Protein AF-A0A1D2JPA8-F1 (afdb_monomer_lite)

Radius of gyration: 24.19 Å; chains: 1; bounding box: 81×59×78 Å

Secondary structure (DSSP, 8-state):
-----------EEETTEEE-TTSHHHHHHHHSHHHHHHHHHHHHTT-HHHHHHHHHHHHHHHHHHHHSPSSSPPP--PPPPHHHHHHHHHHHHHTHHHHH--S-HHHHHHHHHHHTSTT----HHHHHHHHHHHHHHHHHH-SS-TTHHHHHHHHHHHHHHHHSHHHHT--SHHHHHHHHHHHHHHHHTT--TTSGGGTTS-----TT----GGG----HHHH-SS--------S--GGGGHHHHHHHHHHHH-TTS---HHHHHHHHHHHHHHIIIIIIHHHHHHHHHHSPPPPHHHHHHHHHHHHHHHHHHHGGGTTGGGT-GGGHHHHHHHHHHHHHHHHHHS-GGGSS-----S-HHHHTTTTHHHHHHHTT-HHHHHHHHHHHHHHHHHHHHHHHH--SSSPPPP-HHHHHHHHHHHHHHHHHHHHT---THHHHHHHHHHHHHHHHHHHHHHTTS-----

pLDDT: mean 73.27, std 19.78, range [23.78, 96.31]

Structure (mmCIF, N/CA/C/O backbone):
data_AF-A0A1D2JPA8-F1
#
_entry.id   AF-A0A1D2JPA8-F1
#
loop_
_atom_site.group_PDB
_atom_site.id
_atom_site.type_symbol
_atom_site.label_atom_id
_atom_site.label_alt_id
_atom_site.label_comp_id
_atom_site.label_asym_id
_atom_site.label_entity_id
_atom_site.label_seq_id
_atom_site.pdbx_PDB_ins_code
_atom_site.Cartn_x
_atom_site.Cartn_y
_atom_site.Cartn_z
_atom_site.occupancy
_atom_site.B_iso_or_equiv
_atom_site.auth_seq_id
_atom_site.auth_comp_id
_atom_site.auth_asym_id
_atom_site.auth_atom_id
_atom_site.pdbx_PDB_model_num
ATOM 1 N N . MET A 1 1 ? -6.306 0.110 45.529 1.00 28.16 1 MET A N 1
ATOM 2 C CA . MET A 1 1 ? -6.327 -0.947 44.500 1.00 28.16 1 MET A CA 1
ATOM 3 C C . MET A 1 1 ? -6.174 -0.242 43.157 1.00 28.16 1 MET A C 1
ATOM 5 O O . MET A 1 1 ? -7.149 0.247 42.608 1.00 28.16 1 MET A O 1
ATOM 9 N N . VAL A 1 2 ? -4.925 0.010 42.761 1.00 24.64 2 VAL A N 1
ATOM 10 C CA . VAL A 1 2 ? -4.578 0.833 41.591 1.00 24.64 2 VAL A CA 1
ATOM 11 C C . VAL A 1 2 ? -4.795 -0.026 40.350 1.00 24.64 2 VAL A C 1
ATOM 13 O O . VAL A 1 2 ? -4.216 -1.104 40.256 1.00 24.64 2 VAL A O 1
ATOM 16 N N . GLY A 1 3 ? -5.686 0.415 39.462 1.00 24.16 3 GLY A N 1
ATOM 17 C CA . GLY A 1 3 ? -5.987 -0.280 38.215 1.00 24.16 3 GLY A CA 1
ATOM 18 C C . GLY A 1 3 ? -4.737 -0.392 37.352 1.00 24.16 3 GLY A C 1
ATOM 19 O O . GLY A 1 3 ? -4.019 0.589 37.165 1.00 24.16 3 GLY A O 1
ATOM 20 N N . GLU A 1 4 ? -4.471 -1.593 36.843 1.00 26.23 4 GLU A N 1
ATOM 21 C CA . GLU A 1 4 ? -3.468 -1.804 35.806 1.00 26.23 4 GLU A CA 1
ATOM 22 C C . GLU A 1 4 ? -3.795 -0.889 34.621 1.00 26.23 4 GLU A C 1
ATOM 24 O O . GLU A 1 4 ? -4.784 -1.092 33.913 1.00 26.23 4 GLU A O 1
ATOM 29 N N . ALA A 1 5 ? -2.969 0.135 34.402 1.00 29.31 5 ALA A N 1
ATOM 30 C CA . ALA A 1 5 ? -2.996 0.897 33.165 1.00 29.31 5 ALA A CA 1
ATOM 31 C C . ALA A 1 5 ? -2.780 -0.100 32.019 1.00 29.31 5 ALA A C 1
ATOM 33 O O . ALA A 1 5 ? -1.711 -0.708 31.915 1.00 29.31 5 ALA A O 1
ATOM 34 N N . ARG A 1 6 ? -3.806 -0.324 31.186 1.00 41.81 6 ARG A N 1
ATOM 35 C CA . ARG A 1 6 ? -3.701 -1.187 30.002 1.00 41.81 6 ARG A CA 1
ATOM 36 C C . ARG A 1 6 ? -2.572 -0.640 29.130 1.00 41.81 6 ARG A C 1
ATOM 38 O O . ARG A 1 6 ? -2.733 0.383 28.473 1.00 41.81 6 ARG A O 1
ATOM 45 N N . ALA A 1 7 ? -1.429 -1.320 29.170 1.00 43.25 7 ALA A N 1
ATOM 46 C CA . ALA A 1 7 ? -0.201 -0.878 28.530 1.00 43.25 7 ALA A CA 1
ATOM 47 C C . ALA A 1 7 ? -0.430 -0.563 27.042 1.00 43.25 7 ALA A C 1
ATOM 49 O O . ALA A 1 7 ? -1.042 -1.351 26.311 1.00 43.25 7 ALA A O 1
ATOM 50 N N . ILE A 1 8 ? 0.081 0.589 26.598 1.00 51.19 8 ILE A N 1
ATOM 51 C CA . ILE A 1 8 ? 0.193 0.945 25.180 1.00 51.19 8 ILE A CA 1
ATOM 52 C C . ILE A 1 8 ? 0.945 -0.201 24.487 1.00 51.19 8 ILE A C 1
ATOM 54 O O . ILE A 1 8 ? 2.012 -0.610 24.948 1.00 51.19 8 ILE A O 1
ATOM 58 N N . SER A 1 9 ? 0.361 -0.776 23.429 1.00 46.91 9 SER A N 1
ATOM 59 C CA . SER A 1 9 ? 0.917 -1.965 22.778 1.00 46.91 9 SER A CA 1
ATOM 60 C C . SER A 1 9 ? 2.317 -1.668 22.245 1.00 46.91 9 SER A C 1
ATOM 62 O O . SER A 1 9 ? 2.479 -0.886 21.312 1.00 46.91 9 SER A O 1
ATOM 64 N N . GLN A 1 10 ? 3.320 -2.348 22.793 1.00 53.12 10 GLN A N 1
ATOM 65 C CA . GLN A 1 10 ? 4.683 -2.311 22.274 1.00 53.12 10 GLN A CA 1
ATOM 66 C C . GLN A 1 10 ? 4.780 -3.079 20.946 1.00 53.12 10 GLN A C 1
ATOM 68 O O . GLN A 1 10 ? 3.926 -3.908 20.612 1.00 53.12 10 GLN A O 1
ATOM 73 N N . SER A 1 11 ? 5.821 -2.781 20.168 1.00 47.31 11 SER A N 1
ATOM 74 C CA . SER A 1 11 ? 6.139 -3.464 18.912 1.00 47.31 11 SER A CA 1
ATOM 75 C C . SER A 1 11 ? 6.188 -4.986 19.085 1.00 47.31 11 SER A C 1
ATOM 77 O O . SER A 1 11 ? 6.712 -5.481 20.083 1.00 47.31 11 SER A O 1
ATOM 79 N N . VAL A 1 12 ? 5.695 -5.743 18.103 1.00 43.72 12 VAL A N 1
ATOM 80 C CA . VAL A 1 12 ? 5.673 -7.211 18.163 1.00 43.72 12 VAL A CA 1
ATOM 81 C C . VAL A 1 12 ? 6.704 -7.774 17.202 1.00 43.72 12 VAL A C 1
ATOM 83 O O . VAL A 1 12 ? 6.601 -7.586 15.992 1.00 43.72 12 VAL A O 1
ATOM 86 N N . LEU A 1 13 ? 7.661 -8.537 17.728 1.00 34.72 13 LEU A N 1
ATOM 87 C CA . LEU A 1 13 ? 8.531 -9.377 16.914 1.00 34.72 13 LEU A CA 1
ATOM 88 C C . LEU A 1 13 ? 7.820 -10.711 16.635 1.00 34.72 13 LEU A C 1
ATOM 90 O O . LEU A 1 13 ? 7.456 -11.444 17.557 1.00 34.72 13 LEU A O 1
ATOM 94 N N . ARG A 1 14 ? 7.593 -11.056 15.365 1.00 36.34 14 ARG A N 1
ATOM 95 C CA . ARG A 1 14 ? 7.066 -12.378 14.982 1.00 36.34 14 ARG A CA 1
ATOM 96 C C . ARG A 1 14 ? 7.779 -12.898 13.747 1.00 36.34 14 ARG A C 1
ATOM 98 O O . ARG A 1 14 ? 7.640 -12.307 12.686 1.00 36.34 14 ARG A O 1
ATOM 105 N N . LYS A 1 15 ? 8.440 -14.058 13.879 1.00 33.84 15 LYS A N 1
ATOM 106 C CA . LYS A 1 15 ? 9.186 -14.731 12.797 1.00 33.84 15 LYS A CA 1
ATOM 107 C C . LYS A 1 15 ? 10.122 -13.754 12.077 1.00 33.84 15 LYS A C 1
ATOM 109 O O . LYS A 1 15 ? 9.849 -13.408 10.937 1.00 33.84 15 LYS A O 1
ATOM 114 N N . SER A 1 16 ? 11.112 -13.231 12.805 1.00 27.25 16 SER A N 1
ATOM 115 C CA . SER A 1 16 ? 12.102 -12.247 12.321 1.00 27.25 16 SER A CA 1
ATOM 116 C C . SER A 1 16 ? 11.558 -10.915 11.767 1.00 27.25 16 SER A C 1
ATOM 118 O O . SER A 1 16 ? 12.353 -10.048 11.429 1.00 27.25 16 SER A O 1
ATOM 120 N N . ARG A 1 17 ? 10.236 -10.678 11.754 1.00 39.06 17 ARG A N 1
ATOM 121 C CA . ARG A 1 17 ? 9.628 -9.378 11.428 1.00 39.06 17 ARG A CA 1
ATOM 122 C C . ARG A 1 17 ? 9.374 -8.547 12.679 1.00 39.06 17 ARG A C 1
ATOM 124 O O . ARG A 1 17 ? 8.705 -9.022 13.601 1.00 39.06 17 ARG A O 1
ATOM 131 N N . LEU A 1 18 ? 9.835 -7.299 12.667 1.00 42.16 18 LEU A N 1
ATOM 132 C CA . LEU A 1 18 ? 9.472 -6.288 13.653 1.00 42.16 18 LEU A CA 1
ATOM 133 C C . LEU A 1 18 ? 8.242 -5.522 13.167 1.00 42.16 18 LEU A C 1
ATOM 135 O O . LEU A 1 18 ? 8.291 -4.798 12.177 1.00 42.16 18 LEU A O 1
ATOM 139 N N . PHE A 1 19 ? 7.123 -5.695 13.861 1.00 51.34 19 PHE A N 1
ATOM 140 C CA . PHE A 1 19 ? 5.913 -4.928 13.609 1.00 51.34 19 PHE A CA 1
ATOM 141 C C . PHE A 1 19 ? 5.892 -3.729 14.556 1.00 51.34 19 PHE A C 1
ATOM 143 O O . PHE A 1 19 ? 5.587 -3.888 15.742 1.00 51.34 19 PHE A O 1
ATOM 150 N N . GLY A 1 20 ? 6.218 -2.542 14.035 1.00 53.22 20 GLY A N 1
ATOM 151 C CA . GLY A 1 20 ? 6.103 -1.273 14.765 1.00 53.22 20 GLY A CA 1
ATOM 152 C C . GLY A 1 20 ? 4.665 -1.000 15.221 1.00 53.22 20 GLY A C 1
ATOM 153 O O . GLY A 1 20 ? 3.721 -1.607 14.708 1.00 53.22 20 GLY A O 1
ATOM 154 N N . GLN A 1 21 ? 4.469 -0.100 16.188 1.00 55.91 21 GLN A N 1
ATOM 155 C CA . GLN A 1 21 ? 3.162 0.142 16.834 1.00 55.91 21 GLN A CA 1
ATOM 156 C C . GLN A 1 21 ? 2.032 0.466 15.841 1.00 55.91 21 GLN A C 1
ATOM 158 O O . GLN A 1 21 ? 0.872 0.134 16.070 1.00 55.91 21 GLN A O 1
ATOM 163 N N . SER A 1 22 ? 2.381 1.043 14.692 1.00 50.84 22 SER A N 1
ATOM 164 C CA . SER A 1 22 ? 1.447 1.397 13.630 1.00 50.84 22 SER A CA 1
ATOM 165 C C . SER A 1 22 ? 0.954 0.209 12.795 1.00 50.84 22 SER A C 1
ATOM 167 O O . SER A 1 22 ? 0.018 0.392 12.022 1.00 50.84 22 SER A O 1
ATOM 169 N N . HIS A 1 23 ? 1.541 -0.989 12.899 1.00 57.84 23 HIS A N 1
ATOM 170 C CA . HIS A 1 23 ? 1.142 -2.143 12.090 1.00 57.84 23 HIS A CA 1
ATOM 171 C C . HIS A 1 23 ? -0.173 -2.767 12.586 1.00 57.84 23 HIS A C 1
ATOM 173 O O . HIS A 1 23 ? -0.366 -2.994 13.783 1.00 57.84 23 HIS A O 1
ATOM 179 N N . TRP A 1 24 ? -1.057 -3.139 11.653 1.00 58.19 24 TRP A N 1
ATOM 180 C CA . TRP A 1 24 ? -2.416 -3.608 11.955 1.00 58.19 24 TRP A CA 1
ATOM 181 C C . TRP A 1 24 ? -2.476 -4.796 12.920 1.00 58.19 24 TRP A C 1
ATOM 183 O O . TRP A 1 24 ? -3.461 -4.935 13.627 1.00 58.19 24 TRP A O 1
ATOM 193 N N . ILE A 1 25 ? -1.453 -5.659 12.968 1.00 56.97 25 ILE A N 1
ATOM 194 C CA . ILE A 1 25 ? -1.442 -6.843 13.846 1.00 56.97 25 ILE A CA 1
ATOM 195 C C . ILE A 1 25 ? -1.340 -6.486 15.337 1.00 56.97 25 ILE A C 1
ATOM 197 O O . ILE A 1 25 ? -1.852 -7.230 16.175 1.00 56.97 25 ILE A O 1
ATOM 201 N N . ASN A 1 26 ? -0.701 -5.356 15.653 1.00 59.97 26 ASN A N 1
ATOM 202 C CA . ASN A 1 26 ? -0.613 -4.832 17.016 1.00 59.97 26 ASN A CA 1
ATOM 203 C C . ASN A 1 26 ? -1.976 -4.277 17.419 1.00 59.97 26 ASN A C 1
ATOM 205 O O . ASN A 1 26 ? -2.510 -4.657 18.459 1.00 59.97 26 ASN A O 1
ATOM 209 N N . GLY A 1 27 ? -2.593 -3.528 16.496 1.00 57.62 27 GLY A N 1
ATOM 210 C CA . GLY A 1 27 ? -3.997 -3.141 16.567 1.00 57.62 27 GLY A CA 1
ATOM 211 C C . GLY A 1 27 ? -4.902 -4.351 16.779 1.00 57.62 27 GLY A C 1
ATOM 212 O O . GLY A 1 27 ? -5.557 -4.421 17.796 1.00 57.62 27 GLY A O 1
ATOM 213 N N . ALA A 1 28 ? -4.885 -5.367 15.913 1.00 56.91 28 ALA A N 1
ATOM 214 C CA . ALA A 1 28 ? -5.800 -6.513 15.944 1.00 56.91 28 ALA A CA 1
ATOM 215 C C . ALA A 1 28 ? -5.841 -7.248 17.290 1.00 56.91 28 ALA A C 1
ATOM 217 O O . ALA A 1 28 ? -6.922 -7.591 17.757 1.00 56.91 28 ALA A O 1
ATOM 218 N N . LYS A 1 29 ? -4.687 -7.473 17.932 1.00 61.50 29 LYS A N 1
ATOM 219 C CA . LYS A 1 29 ? -4.646 -8.084 19.270 1.00 61.50 29 LYS A CA 1
ATOM 220 C C . LYS A 1 29 ? -5.284 -7.209 20.346 1.00 61.50 29 LYS A C 1
ATOM 222 O O . LYS A 1 29 ? -5.814 -7.739 21.314 1.00 61.50 29 LYS A O 1
ATOM 227 N N . GLN A 1 30 ? -5.182 -5.892 20.215 1.00 63.94 30 GLN A N 1
ATOM 228 C CA . GLN A 1 30 ? -5.712 -4.932 21.181 1.00 63.94 30 GLN A CA 1
ATOM 229 C C . GLN A 1 30 ? -7.187 -4.596 20.898 1.00 63.94 30 GLN A C 1
ATOM 231 O O . GLN A 1 30 ? -7.978 -4.459 21.819 1.00 63.94 30 GLN A O 1
ATOM 236 N N . PHE A 1 31 ? -7.536 -4.523 19.616 1.00 66.12 31 PHE A N 1
ATOM 237 C CA . PHE A 1 31 ? -8.814 -4.146 19.017 1.00 66.12 31 PHE A CA 1
ATOM 238 C C . PHE A 1 31 ? -9.838 -5.274 19.098 1.00 66.12 31 PHE A C 1
ATOM 240 O O . PHE A 1 31 ? -10.998 -5.054 19.421 1.00 66.12 31 PHE A O 1
ATOM 247 N N . LEU A 1 32 ? -9.397 -6.501 18.818 1.00 65.75 32 LEU A N 1
ATOM 248 C CA . LEU A 1 32 ? -10.253 -7.678 18.748 1.00 65.75 32 LEU A CA 1
ATOM 249 C C . LEU A 1 32 ? -9.915 -8.694 19.840 1.00 65.75 32 LEU A C 1
ATOM 251 O O . LEU A 1 32 ? -10.168 -9.872 19.625 1.00 65.75 32 LEU A O 1
ATOM 255 N N . ARG A 1 33 ? -9.324 -8.282 20.973 1.00 73.06 33 ARG A N 1
ATOM 256 C CA . ARG A 1 33 ? -8.923 -9.208 22.050 1.00 73.06 33 ARG A CA 1
ATOM 257 C C . ARG A 1 33 ? -10.062 -10.154 22.423 1.00 73.06 33 ARG A C 1
ATOM 259 O O . ARG A 1 33 ? -9.906 -11.356 22.277 1.00 73.06 33 ARG A O 1
ATOM 266 N N . ASP A 1 34 ? -11.218 -9.602 22.770 1.00 69.81 34 ASP A N 1
ATOM 267 C CA . ASP A 1 34 ? -12.371 -10.384 23.224 1.00 69.81 34 ASP A CA 1
ATOM 268 C C . ASP A 1 34 ? -12.866 -11.348 22.135 1.00 69.81 34 ASP A C 1
ATOM 270 O O . ASP A 1 34 ? -13.207 -12.499 22.396 1.00 69.81 34 ASP A O 1
ATOM 274 N N . LEU A 1 35 ? -12.849 -10.905 20.875 1.00 74.06 35 LEU A N 1
ATOM 275 C CA . LEU A 1 35 ? -13.218 -11.743 19.738 1.00 74.06 35 LEU A CA 1
ATOM 276 C C . LEU A 1 35 ? -12.183 -12.846 19.484 1.00 74.06 35 LEU A C 1
ATOM 278 O O . LEU A 1 35 ? -12.552 -13.976 19.174 1.00 74.06 35 LEU A O 1
ATOM 282 N N . LEU A 1 36 ? -10.894 -12.532 19.599 1.00 73.38 36 LEU A N 1
ATOM 283 C CA . LEU A 1 36 ? -9.807 -13.495 19.472 1.00 73.38 36 LEU A CA 1
ATOM 284 C C . LEU A 1 36 ? -9.865 -14.519 20.603 1.00 73.38 36 LEU A C 1
ATOM 286 O O . LEU A 1 36 ? -9.729 -15.698 20.316 1.00 73.38 36 LEU A O 1
ATOM 290 N N . ASP A 1 37 ? -10.152 -14.109 21.834 1.00 75.50 37 ASP A N 1
ATOM 291 C CA . ASP A 1 37 ? -10.283 -15.005 22.985 1.00 75.50 37 ASP A CA 1
ATOM 292 C C . ASP A 1 37 ? -11.476 -15.964 22.823 1.00 75.50 37 ASP A C 1
ATOM 294 O O . ASP A 1 37 ? -11.378 -17.138 23.176 1.00 75.50 37 ASP A O 1
ATOM 298 N N . ILE A 1 38 ? -12.572 -15.520 22.193 1.00 72.81 38 ILE A N 1
ATOM 299 C CA . ILE A 1 38 ? -13.705 -16.391 21.829 1.00 72.81 38 ILE A CA 1
ATOM 300 C C . ILE A 1 38 ? -13.319 -17.373 20.709 1.00 72.81 38 ILE A C 1
ATOM 302 O O . ILE A 1 38 ? -13.697 -18.547 20.728 1.00 72.81 38 ILE A O 1
ATOM 306 N N . VAL A 1 39 ? -12.586 -16.911 19.695 1.00 69.06 39 VAL A N 1
ATOM 307 C CA . VAL A 1 39 ? -12.322 -17.683 18.469 1.00 69.06 39 VAL A CA 1
ATOM 308 C C . VAL A 1 39 ? -11.109 -18.621 18.605 1.00 69.06 39 VAL A C 1
ATOM 310 O O . VAL A 1 39 ? -11.103 -19.705 18.018 1.00 69.06 39 VAL A O 1
ATOM 313 N N . GLU A 1 40 ? -10.088 -18.253 19.377 1.00 73.50 40 GLU A N 1
ATOM 314 C CA . GLU A 1 40 ? -8.813 -18.974 19.499 1.00 73.50 40 GLU A CA 1
ATOM 315 C C . GLU A 1 40 ? -8.977 -20.416 20.025 1.00 73.50 40 GLU A C 1
ATOM 317 O O . GLU A 1 40 ? -8.427 -21.323 19.388 1.00 73.50 40 GLU A O 1
ATOM 322 N N . PRO A 1 41 ? -9.780 -20.705 21.074 1.00 71.44 41 PRO A N 1
ATOM 323 C CA . PRO A 1 41 ? -10.011 -22.077 21.536 1.00 71.44 41 PRO A CA 1
ATOM 324 C C . PRO A 1 41 ? -10.594 -22.965 20.430 1.00 71.44 41 PRO A C 1
ATOM 326 O O . PRO A 1 41 ? -10.130 -24.084 20.200 1.00 71.44 41 PRO A O 1
ATOM 329 N N . HIS A 1 42 ? -11.535 -22.422 19.653 1.00 68.19 42 HIS A N 1
ATOM 330 C CA . HIS A 1 42 ? -12.153 -23.113 18.525 1.00 68.19 42 HIS A CA 1
ATOM 331 C C . HIS A 1 42 ? -11.150 -23.373 17.392 1.00 68.19 42 HIS A C 1
ATOM 333 O O . HIS A 1 42 ? -11.251 -24.389 16.705 1.00 68.19 42 HIS A O 1
ATOM 339 N N . ILE A 1 43 ? -10.151 -22.510 17.189 1.00 67.06 43 ILE A N 1
ATOM 340 C CA . ILE A 1 43 ? -9.077 -22.724 16.205 1.00 67.06 43 ILE A CA 1
ATOM 341 C C . ILE A 1 43 ? -8.038 -23.736 16.707 1.00 67.06 43 ILE A C 1
ATOM 343 O O . ILE A 1 43 ? -7.457 -24.464 15.899 1.00 67.06 43 ILE A O 1
ATOM 347 N N . GLN A 1 44 ? -7.781 -23.820 18.010 1.00 65.75 44 GLN A N 1
ATOM 348 C CA . GLN A 1 44 ? -6.760 -24.719 18.552 1.00 65.75 44 GLN A CA 1
ATOM 349 C C . GLN A 1 44 ? -7.271 -26.158 18.742 1.00 65.75 44 GLN A C 1
ATOM 351 O O . GLN A 1 44 ? -6.538 -27.107 18.462 1.00 65.75 44 GLN A O 1
ATOM 356 N N . HIS A 1 45 ? -8.533 -26.342 19.137 1.00 61.03 45 HIS A N 1
ATOM 357 C CA . HIS A 1 45 ? -9.064 -27.629 19.614 1.00 61.03 45 HIS A CA 1
ATOM 358 C C . HIS A 1 45 ? -9.683 -28.499 18.503 1.00 61.03 45 HIS A C 1
ATOM 360 O O . HIS A 1 45 ? -10.811 -28.968 18.604 1.00 61.03 45 HIS A O 1
ATOM 366 N N . GLY A 1 46 ? -8.960 -28.708 17.398 1.00 61.81 46 GLY A N 1
ATOM 367 C CA . GLY A 1 46 ? -9.311 -29.740 16.405 1.00 61.81 46 GLY A CA 1
ATOM 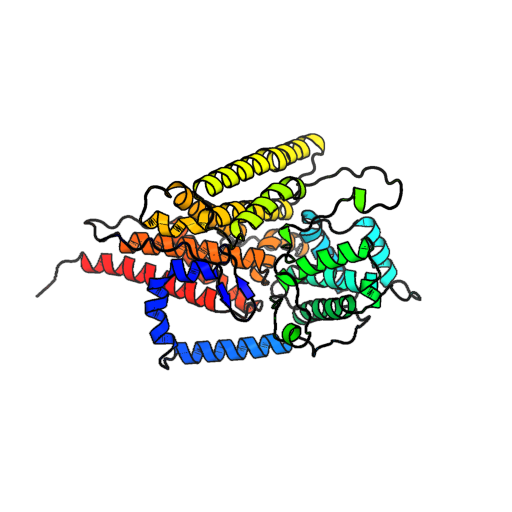368 C C . GLY A 1 46 ? -10.611 -29.528 15.612 1.00 61.81 46 GLY A C 1
ATOM 369 O O . GLY A 1 46 ? -10.997 -30.407 14.845 1.00 61.81 46 GLY A O 1
ATOM 370 N N . SER A 1 47 ? -11.268 -28.373 15.733 1.00 74.12 47 SER A N 1
ATOM 371 C CA . SER A 1 47 ? -12.507 -28.080 15.005 1.00 74.12 47 SER A CA 1
ATOM 372 C C . SER A 1 47 ? -12.323 -28.076 13.475 1.00 74.12 47 SER A C 1
ATOM 374 O O . SER A 1 47 ? -11.209 -27.984 12.935 1.00 74.12 47 SER A O 1
ATOM 376 N N . LYS A 1 48 ? -13.443 -28.067 12.739 1.00 81.00 48 LYS A N 1
ATOM 377 C CA . LYS A 1 48 ? -13.457 -27.825 11.283 1.00 81.00 48 LYS A CA 1
ATOM 378 C C . LYS A 1 48 ? -12.748 -26.512 10.905 1.00 81.00 48 LYS A C 1
ATOM 380 O O . LYS A 1 48 ? -12.112 -26.441 9.853 1.00 81.00 48 LYS A O 1
ATOM 385 N N . ALA A 1 49 ? -12.792 -25.491 11.767 1.00 76.50 49 ALA A N 1
ATOM 386 C CA . ALA A 1 49 ? -12.079 -24.231 11.553 1.00 76.50 49 ALA A CA 1
ATOM 387 C C . ALA A 1 49 ? -10.555 -24.403 11.690 1.00 76.50 49 ALA A C 1
ATOM 389 O O . ALA A 1 49 ? -9.805 -23.904 10.850 1.00 76.50 49 ALA A O 1
ATOM 390 N N . SER A 1 50 ? -10.091 -25.179 12.678 1.00 76.56 50 SER A N 1
ATOM 391 C CA . SER A 1 50 ? -8.668 -25.514 12.861 1.00 76.56 50 SER A CA 1
ATOM 392 C C . SER A 1 50 ? -8.078 -26.213 11.636 1.00 76.56 50 SER A C 1
ATOM 394 O O . SER A 1 50 ? -7.048 -25.804 11.090 1.00 76.56 50 SER A O 1
ATOM 396 N N . SER A 1 51 ? -8.751 -27.268 11.171 1.00 84.50 51 SER A N 1
ATOM 397 C CA . SER A 1 51 ? -8.319 -28.045 10.005 1.00 84.50 51 SER A CA 1
ATOM 398 C C . SER A 1 51 ? -8.359 -27.215 8.717 1.00 84.50 51 SER A C 1
ATOM 400 O O . SER A 1 51 ? -7.417 -27.285 7.922 1.00 84.50 51 SER A O 1
ATOM 402 N N . SER A 1 52 ? -9.369 -26.353 8.552 1.00 86.25 52 SER A N 1
ATOM 403 C CA . SER A 1 52 ? -9.456 -25.403 7.434 1.00 86.25 52 SER A CA 1
ATOM 404 C C . SER A 1 52 ? -8.317 -24.380 7.464 1.00 86.25 52 SER A C 1
ATOM 406 O O . SER A 1 52 ? -7.639 -24.199 6.457 1.00 86.25 52 SER A O 1
ATOM 408 N N . MET A 1 53 ? -8.002 -23.787 8.620 1.00 83.44 53 MET A N 1
ATOM 409 C CA . MET A 1 53 ? -6.878 -22.853 8.775 1.00 83.44 53 MET A CA 1
ATOM 410 C C . MET A 1 53 ? -5.526 -23.524 8.478 1.00 83.44 53 MET A C 1
ATOM 412 O O . MET A 1 53 ? -4.681 -22.959 7.778 1.00 83.44 53 MET A O 1
ATOM 416 N N . LYS A 1 54 ? -5.320 -24.762 8.953 1.00 85.50 54 LYS A N 1
ATOM 417 C CA . LYS A 1 54 ? -4.134 -25.572 8.618 1.00 85.50 54 LYS A CA 1
ATOM 418 C C . LYS A 1 54 ? -4.052 -25.840 7.111 1.00 85.50 54 LYS A C 1
ATOM 420 O O . LYS A 1 54 ? -2.968 -25.736 6.536 1.00 85.50 54 LYS A O 1
ATOM 425 N N . ARG A 1 55 ? -5.180 -26.140 6.454 1.00 90.31 55 ARG A N 1
ATOM 426 C CA . ARG A 1 55 ? -5.260 -26.304 4.993 1.00 90.31 55 ARG A CA 1
ATOM 427 C C . ARG A 1 55 ? -4.904 -25.008 4.265 1.00 90.31 55 ARG A C 1
ATOM 429 O O . ARG A 1 55 ? -4.022 -25.055 3.413 1.00 90.31 55 ARG A O 1
ATOM 436 N N . CYS A 1 56 ? -5.487 -23.872 4.645 1.00 88.50 56 CYS A N 1
ATOM 437 C CA . CYS A 1 56 ? -5.159 -22.566 4.067 1.00 88.50 56 CYS A CA 1
ATOM 438 C C . CYS A 1 56 ? -3.673 -22.232 4.229 1.00 88.50 56 CYS A C 1
ATOM 440 O O . CYS A 1 56 ? -3.039 -21.796 3.278 1.00 88.50 56 CYS A O 1
ATOM 442 N N . LYS A 1 57 ? -3.070 -22.520 5.391 1.00 85.94 57 LYS A N 1
ATOM 443 C CA . LYS A 1 57 ? -1.628 -22.329 5.614 1.00 85.94 57 LYS A CA 1
ATOM 444 C C . LYS A 1 57 ? -0.763 -23.198 4.690 1.00 85.94 57 LYS A C 1
ATOM 446 O O . LYS A 1 57 ? 0.279 -22.735 4.230 1.00 85.94 57 LYS A O 1
ATOM 451 N N . ARG A 1 58 ? -1.165 -24.448 4.422 1.00 89.00 58 ARG A N 1
ATOM 452 C CA . ARG A 1 58 ? -0.462 -25.327 3.467 1.00 89.00 58 ARG A CA 1
ATOM 453 C C . ARG A 1 58 ? -0.582 -24.811 2.036 1.00 89.00 58 ARG A C 1
ATOM 455 O O . ARG A 1 58 ? 0.434 -24.743 1.356 1.00 89.00 58 ARG A O 1
ATOM 462 N N . LEU A 1 59 ? -1.783 -24.402 1.622 1.00 89.50 59 LEU A N 1
ATOM 463 C CA . LEU A 1 59 ? -2.021 -23.794 0.309 1.00 89.50 59 LEU A CA 1
ATOM 464 C C . LEU A 1 59 ? -1.196 -22.517 0.145 1.00 89.50 59 LEU A C 1
ATOM 466 O O . LEU A 1 59 ? -0.425 -22.423 -0.795 1.00 89.50 59 LEU A O 1
ATOM 470 N N . ALA A 1 60 ? -1.232 -21.613 1.126 1.00 84.62 60 ALA A N 1
ATOM 471 C CA . ALA A 1 60 ? -0.402 -20.413 1.156 1.00 84.62 60 ALA A CA 1
ATOM 472 C C . ALA A 1 60 ? 1.093 -20.723 0.975 1.00 84.62 60 ALA A C 1
ATOM 474 O O . ALA A 1 60 ? 1.771 -20.045 0.209 1.00 84.62 60 ALA A O 1
ATOM 475 N N . LYS A 1 61 ? 1.620 -21.756 1.652 1.00 84.75 61 LYS A N 1
ATOM 476 C CA . LYS A 1 61 ? 3.023 -22.175 1.489 1.00 84.75 61 LYS A CA 1
ATOM 477 C C . LYS A 1 61 ? 3.296 -22.699 0.075 1.00 84.75 61 LYS A C 1
ATOM 479 O O . LYS A 1 61 ? 4.312 -22.328 -0.501 1.00 84.75 61 LYS A O 1
ATOM 484 N N . ALA A 1 62 ? 2.409 -23.531 -0.471 1.00 87.38 62 ALA A N 1
ATOM 485 C CA . ALA A 1 62 ? 2.547 -24.082 -1.819 1.00 87.38 62 ALA A CA 1
ATOM 486 C C . ALA A 1 62 ? 2.488 -22.984 -2.891 1.00 87.38 62 ALA A C 1
ATOM 488 O O . ALA A 1 62 ? 3.367 -22.912 -3.740 1.00 87.38 62 ALA A O 1
ATOM 489 N N . THR A 1 63 ? 1.517 -22.079 -2.795 1.00 85.06 63 THR A N 1
ATOM 490 C CA . THR A 1 63 ? 1.360 -20.930 -3.688 1.00 85.06 63 THR A CA 1
ATOM 491 C C . THR A 1 63 ? 2.585 -20.010 -3.646 1.00 85.06 63 THR A C 1
ATOM 493 O O . THR A 1 63 ? 3.140 -19.681 -4.688 1.00 85.06 63 THR A O 1
ATOM 496 N N . LYS A 1 64 ? 3.097 -19.666 -2.453 1.00 81.81 64 LYS A N 1
ATOM 497 C CA . LYS A 1 64 ? 4.340 -18.879 -2.335 1.00 81.81 64 LYS A CA 1
ATOM 498 C C . LYS A 1 64 ? 5.553 -19.595 -2.932 1.00 81.81 64 LYS A C 1
ATOM 500 O O . LYS A 1 64 ? 6.391 -18.947 -3.550 1.00 81.81 64 LYS A O 1
ATOM 505 N N . ALA A 1 65 ? 5.644 -20.915 -2.760 1.00 82.50 65 ALA A N 1
ATOM 506 C CA . ALA A 1 65 ? 6.728 -21.718 -3.323 1.00 82.50 65 ALA A CA 1
ATOM 507 C C . ALA A 1 65 ? 6.674 -21.805 -4.859 1.00 82.50 65 ALA A C 1
ATOM 509 O O . ALA A 1 65 ? 7.714 -21.971 -5.481 1.00 82.50 65 ALA A O 1
ATOM 510 N N . GLN A 1 66 ? 5.494 -21.669 -5.474 1.00 82.75 66 GLN A N 1
ATOM 511 C CA . GLN A 1 66 ? 5.360 -21.608 -6.935 1.00 82.75 66 GLN A CA 1
ATOM 512 C C . GLN A 1 66 ? 5.886 -20.290 -7.519 1.00 82.75 66 GLN A C 1
ATOM 514 O O . GLN A 1 66 ? 6.370 -20.273 -8.648 1.00 82.75 66 GLN A O 1
ATOM 519 N N . TRP A 1 67 ? 5.786 -19.188 -6.771 1.00 81.56 67 TRP A N 1
ATOM 520 C CA . TRP A 1 67 ? 6.239 -17.873 -7.232 1.00 81.56 67 TRP A CA 1
ATOM 521 C C . TRP A 1 67 ? 7.729 -17.636 -6.995 1.00 81.56 67 TRP A C 1
ATOM 523 O O . TRP A 1 67 ? 8.383 -16.991 -7.812 1.00 81.56 67 TRP A O 1
ATOM 533 N N . ALA A 1 68 ? 8.261 -18.132 -5.875 1.00 76.62 68 ALA A N 1
ATOM 534 C CA . ALA A 1 68 ? 9.654 -17.926 -5.506 1.00 76.62 68 ALA A CA 1
ATOM 535 C C . ALA A 1 68 ? 10.579 -18.852 -6.324 1.00 76.62 68 ALA A C 1
ATOM 537 O O . ALA A 1 68 ? 10.466 -20.075 -6.208 1.00 76.62 68 ALA A O 1
ATOM 538 N N . PRO A 1 69 ? 11.508 -18.315 -7.138 1.00 77.88 69 PRO A N 1
ATOM 539 C CA . PRO A 1 69 ? 12.524 -19.137 -7.780 1.00 77.88 69 PRO A CA 1
ATOM 540 C C . PRO A 1 69 ? 13.464 -19.764 -6.730 1.00 77.88 69 PRO A C 1
ATOM 542 O O . PRO A 1 69 ? 13.634 -19.200 -5.643 1.00 77.88 69 PRO A O 1
ATOM 545 N N . PRO A 1 70 ? 14.119 -20.900 -7.042 1.00 77.81 70 PRO A N 1
ATOM 546 C CA . PRO A 1 70 ? 15.220 -21.410 -6.230 1.00 77.81 70 PRO A CA 1
ATOM 547 C C . PRO A 1 70 ? 16.285 -20.327 -6.032 1.00 77.81 70 PRO A C 1
ATOM 549 O O . PRO A 1 70 ? 16.643 -19.626 -6.979 1.00 77.81 70 PRO A O 1
ATOM 552 N N . TRP A 1 71 ? 16.775 -20.178 -4.803 1.00 68.12 71 TRP A N 1
ATOM 553 C CA . TRP A 1 71 ? 17.791 -19.180 -4.477 1.00 68.12 71 TRP A CA 1
ATOM 554 C C . TRP A 1 71 ? 19.211 -19.762 -4.591 1.00 68.12 71 TRP A C 1
ATOM 556 O O . TRP A 1 71 ? 19.429 -20.870 -4.096 1.00 68.12 71 TRP A O 1
ATOM 566 N N . PRO A 1 72 ? 20.195 -19.008 -5.121 1.00 74.50 72 PRO A N 1
ATOM 567 C CA . PRO A 1 72 ? 20.048 -17.728 -5.819 1.00 74.50 72 PRO A CA 1
ATOM 568 C C . PRO A 1 72 ? 19.529 -17.937 -7.253 1.00 74.50 72 PRO A C 1
ATOM 570 O O . PRO A 1 72 ? 20.033 -18.826 -7.945 1.00 74.50 72 PRO A O 1
ATOM 573 N N . PRO A 1 73 ? 18.550 -17.147 -7.736 1.00 75.81 73 PRO A N 1
ATOM 574 C CA . PRO A 1 73 ? 18.184 -17.211 -9.143 1.00 75.81 73 PRO A CA 1
ATOM 575 C C . PRO A 1 73 ? 19.375 -16.757 -10.002 1.00 75.81 73 PRO A C 1
ATOM 577 O O . PRO A 1 73 ? 20.015 -15.753 -9.675 1.00 75.81 73 PRO A O 1
ATOM 580 N N . PRO A 1 74 ? 19.685 -17.458 -11.105 1.00 72.88 74 PRO A N 1
ATOM 581 C CA . PRO A 1 74 ? 20.714 -16.996 -12.022 1.00 72.88 74 PRO A CA 1
ATOM 582 C C . PRO A 1 74 ? 20.281 -15.655 -12.636 1.00 72.88 74 PRO A C 1
ATOM 584 O O . PRO A 1 74 ? 19.113 -15.520 -13.017 1.00 72.88 74 PRO A O 1
ATOM 587 N N . PRO A 1 75 ? 21.181 -14.664 -12.763 1.00 70.44 75 PRO A N 1
ATOM 588 C CA . PRO A 1 75 ? 20.860 -13.425 -13.454 1.00 70.44 75 PRO A CA 1
ATOM 589 C C . PRO A 1 75 ? 20.509 -13.743 -14.910 1.00 70.44 75 PRO A C 1
ATOM 591 O O . PRO A 1 75 ? 21.283 -14.367 -15.636 1.00 70.44 75 PRO A O 1
ATOM 594 N N . THR A 1 76 ? 19.314 -13.342 -15.338 1.00 78.94 76 THR A N 1
ATOM 595 C CA . THR A 1 76 ? 18.862 -13.539 -16.719 1.00 78.94 76 THR A CA 1
ATOM 596 C C . THR A 1 76 ? 18.843 -12.210 -17.468 1.00 78.94 76 THR A C 1
ATOM 598 O O . THR A 1 76 ? 18.504 -11.183 -16.900 1.00 78.94 76 THR A O 1
ATOM 601 N N . SER A 1 77 ? 19.154 -12.187 -18.760 1.00 80.12 77 SER A N 1
ATOM 602 C CA . SER A 1 77 ? 18.869 -11.020 -19.616 1.00 80.12 77 SER A CA 1
ATOM 603 C C . SER A 1 77 ? 17.449 -11.056 -20.199 1.00 80.12 77 SER A C 1
ATOM 605 O O . SER A 1 77 ? 17.071 -10.200 -20.993 1.00 80.12 77 SER A O 1
ATOM 607 N N . LYS A 1 78 ? 16.649 -12.066 -19.830 1.00 84.38 78 LYS A N 1
ATOM 608 C CA . LYS A 1 78 ? 15.343 -12.326 -20.435 1.00 84.38 78 LYS A CA 1
ATOM 609 C C . LYS A 1 78 ? 14.311 -11.310 -19.950 1.00 84.38 78 LYS A C 1
ATOM 611 O O . LYS A 1 78 ? 13.984 -11.255 -18.765 1.00 84.38 78 LYS A O 1
ATOM 616 N N . LEU A 1 79 ? 13.765 -10.562 -20.899 1.00 90.31 79 LEU A N 1
ATOM 617 C CA . LEU A 1 79 ? 12.638 -9.654 -20.713 1.00 90.31 79 LEU A CA 1
ATOM 618 C C . LEU A 1 79 ? 11.356 -10.283 -21.287 1.00 90.31 79 LEU A C 1
ATOM 620 O O . LEU A 1 79 ? 11.442 -11.169 -22.145 1.00 90.31 79 LEU A O 1
ATOM 624 N N . PRO A 1 80 ? 10.163 -9.875 -20.814 1.00 93.50 80 PRO A N 1
ATOM 625 C CA . PRO A 1 80 ? 8.911 -10.251 -21.466 1.00 93.50 80 PRO A CA 1
ATOM 626 C C . PRO A 1 80 ? 8.858 -9.670 -22.893 1.00 93.50 80 PRO A C 1
ATOM 628 O O . PRO A 1 80 ? 9.641 -8.773 -23.202 1.00 93.50 80 PRO A O 1
ATOM 631 N N . PRO A 1 81 ? 7.952 -10.141 -23.774 1.00 94.62 81 PRO A N 1
ATOM 632 C CA . PRO A 1 81 ? 7.791 -9.562 -25.109 1.00 94.62 81 PRO A CA 1
ATOM 633 C C . PRO A 1 81 ? 7.650 -8.036 -25.051 1.00 94.62 81 PRO A C 1
ATOM 635 O O . PRO A 1 81 ? 6.983 -7.534 -24.144 1.00 94.62 81 PRO A O 1
ATOM 638 N N . LYS A 1 82 ? 8.227 -7.310 -26.023 1.00 94.31 82 LYS A N 1
ATOM 639 C CA . LYS A 1 82 ? 8.208 -5.833 -26.048 1.00 94.31 82 LYS A CA 1
ATOM 640 C C . LYS A 1 82 ? 6.797 -5.268 -25.850 1.00 94.31 82 LYS A C 1
ATOM 642 O O . LYS A 1 82 ? 6.614 -4.381 -25.033 1.00 94.31 82 LYS A O 1
ATOM 647 N N . SER A 1 83 ? 5.788 -5.876 -26.476 1.00 95.06 83 SER A N 1
ATOM 648 C CA . SER A 1 83 ? 4.381 -5.485 -26.313 1.00 95.06 83 SER A CA 1
ATOM 649 C C . SER A 1 83 ? 3.883 -5.519 -24.864 1.00 95.06 83 SER A C 1
ATOM 651 O O . SER A 1 83 ? 3.099 -4.666 -24.465 1.00 95.06 83 SER A O 1
ATOM 653 N N . VAL A 1 84 ? 4.337 -6.483 -24.059 1.00 95.19 84 VAL A N 1
ATOM 654 C CA . VAL A 1 84 ? 4.012 -6.562 -22.628 1.00 95.19 84 VAL A CA 1
ATOM 655 C C . VAL A 1 84 ? 4.862 -5.566 -21.842 1.00 95.19 84 VAL A C 1
ATOM 657 O O . VAL A 1 84 ? 4.339 -4.875 -20.972 1.00 95.19 84 VAL A O 1
ATOM 660 N N . ALA A 1 85 ? 6.158 -5.463 -22.153 1.00 96.31 85 ALA A N 1
ATOM 661 C CA . ALA A 1 85 ? 7.065 -4.524 -21.498 1.00 96.31 85 ALA A CA 1
ATOM 662 C C . ALA A 1 85 ? 6.605 -3.062 -21.655 1.00 96.31 85 ALA A C 1
ATOM 664 O O . ALA A 1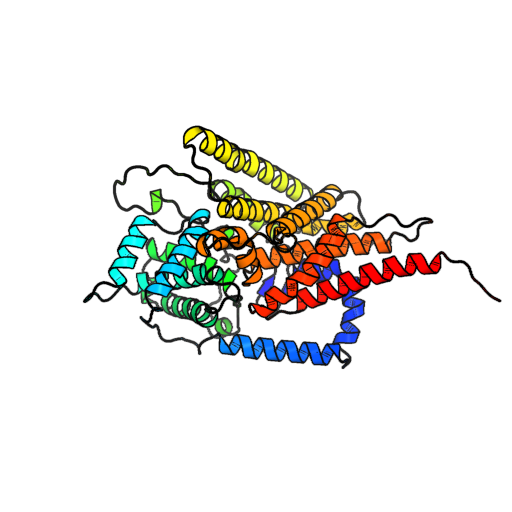 85 ? 6.583 -2.333 -20.665 1.00 96.31 85 ALA A O 1
ATOM 665 N N . ASP A 1 86 ? 6.142 -2.671 -22.846 1.00 96.12 86 ASP A N 1
ATOM 666 C CA . ASP A 1 86 ? 5.627 -1.330 -23.143 1.00 96.12 86 ASP A CA 1
ATOM 667 C C . ASP A 1 86 ? 4.436 -0.977 -22.239 1.00 96.12 86 ASP A C 1
ATOM 669 O O . ASP A 1 86 ? 4.383 0.113 -21.664 1.00 96.12 86 ASP A O 1
ATOM 673 N N . ILE A 1 87 ? 3.505 -1.921 -22.045 1.00 95.50 87 ILE A N 1
ATOM 674 C CA . ILE A 1 87 ? 2.341 -1.729 -21.168 1.00 95.50 87 ILE A CA 1
ATOM 675 C C . ILE A 1 87 ? 2.786 -1.607 -19.707 1.00 95.50 87 ILE A C 1
ATOM 677 O O . ILE A 1 87 ? 2.311 -0.729 -18.991 1.00 95.50 87 ILE A O 1
ATOM 681 N N . LEU A 1 88 ? 3.710 -2.457 -19.251 1.00 95.25 88 LEU A N 1
ATOM 682 C CA . LEU A 1 88 ? 4.210 -2.421 -17.872 1.00 95.25 88 LEU A CA 1
ATOM 683 C C . LEU A 1 88 ? 4.939 -1.112 -17.557 1.00 95.25 88 LEU A C 1
ATOM 685 O O . LEU A 1 88 ? 4.703 -0.511 -16.508 1.00 95.25 88 LEU A O 1
ATOM 689 N N . VAL A 1 89 ? 5.775 -0.638 -18.482 1.00 96.12 89 VAL A N 1
ATOM 690 C CA . VAL A 1 89 ? 6.441 0.664 -18.379 1.00 96.12 89 VAL A CA 1
ATOM 691 C C . VAL A 1 89 ? 5.411 1.794 -18.360 1.00 96.12 89 VAL A C 1
ATOM 693 O O . VAL A 1 89 ? 5.512 2.696 -17.529 1.00 96.12 89 VAL A O 1
ATOM 696 N N . ALA A 1 90 ? 4.379 1.740 -19.207 1.00 93.56 90 ALA A N 1
ATOM 697 C CA . ALA A 1 90 ? 3.297 2.722 -19.182 1.00 93.56 90 ALA A CA 1
ATOM 698 C C . ALA A 1 90 ? 2.543 2.722 -17.837 1.00 93.56 90 ALA A C 1
ATOM 700 O O . ALA A 1 90 ? 2.294 3.791 -17.278 1.00 93.56 90 ALA A O 1
ATOM 701 N N . CYS A 1 91 ? 2.244 1.547 -17.273 1.00 92.38 91 CYS A N 1
ATOM 702 C CA . CYS A 1 91 ? 1.641 1.410 -15.944 1.00 92.38 91 CYS A CA 1
ATOM 703 C C . CYS A 1 91 ? 2.515 2.024 -14.845 1.00 92.38 91 CYS A C 1
ATOM 705 O O . CYS A 1 91 ? 2.000 2.733 -13.980 1.00 92.38 91 CYS A O 1
ATOM 707 N N . TYR A 1 92 ? 3.829 1.794 -14.883 1.00 93.12 92 TYR A N 1
ATOM 708 C CA . TYR A 1 92 ? 4.775 2.407 -13.951 1.00 93.12 92 TYR A CA 1
ATOM 709 C C . TYR A 1 92 ? 4.769 3.940 -14.050 1.00 93.12 92 TYR A C 1
ATOM 711 O O . TYR A 1 92 ? 4.592 4.620 -13.035 1.00 93.12 92 TYR A O 1
ATOM 719 N N . LEU A 1 93 ? 4.909 4.474 -15.270 1.00 91.62 93 LEU A N 1
ATOM 720 C CA . LEU A 1 93 ? 5.010 5.915 -15.524 1.00 91.62 93 LEU A CA 1
ATOM 721 C C . LEU A 1 93 ? 3.723 6.668 -15.172 1.00 91.62 93 LEU A C 1
ATOM 723 O O . LEU A 1 93 ? 3.781 7.807 -14.722 1.00 91.62 93 LEU A O 1
ATOM 727 N N . ARG A 1 94 ? 2.565 6.025 -15.340 1.00 89.06 94 ARG A N 1
ATOM 728 C CA . ARG A 1 94 ? 1.251 6.585 -14.995 1.00 89.06 94 ARG A CA 1
ATOM 729 C C . ARG A 1 94 ? 0.950 6.554 -13.492 1.00 89.06 94 ARG A C 1
ATOM 731 O O . ARG A 1 94 ? 0.108 7.319 -13.037 1.00 89.06 94 ARG A O 1
ATOM 738 N N . THR A 1 95 ? 1.631 5.692 -12.730 1.00 88.88 95 THR A N 1
ATOM 739 C CA . THR A 1 95 ? 1.366 5.487 -11.297 1.00 88.88 95 THR A CA 1
ATOM 740 C C . THR A 1 95 ? 2.532 5.907 -10.408 1.00 88.88 95 THR A C 1
ATOM 742 O O . THR A 1 95 ? 2.541 6.969 -9.800 1.00 88.88 95 THR A O 1
ATOM 745 N N . THR A 1 96 ? 3.532 5.047 -10.276 1.00 87.38 96 THR A N 1
ATOM 746 C CA . THR A 1 96 ? 4.587 5.179 -9.269 1.00 87.38 96 THR A CA 1
ATOM 747 C C . THR A 1 96 ? 5.497 6.358 -9.588 1.00 87.38 96 THR A C 1
ATOM 749 O O . THR A 1 96 ? 5.866 7.103 -8.679 1.00 87.38 96 THR A O 1
ATOM 752 N N . GLU A 1 97 ? 5.801 6.568 -10.870 1.00 88.19 97 GLU A N 1
ATOM 753 C CA . GLU A 1 97 ? 6.632 7.690 -11.302 1.00 88.19 97 GLU A CA 1
ATOM 754 C C . GLU A 1 97 ? 5.983 9.034 -10.969 1.00 88.19 97 GLU A C 1
ATOM 756 O O . GLU A 1 97 ? 6.674 9.926 -10.495 1.00 88.19 97 GLU A O 1
ATOM 761 N N . THR A 1 98 ? 4.655 9.170 -11.098 1.00 85.06 98 THR A N 1
ATOM 762 C CA . THR A 1 98 ? 3.968 10.441 -10.807 1.00 85.06 98 THR A CA 1
ATOM 763 C C . THR A 1 98 ? 4.059 10.847 -9.337 1.00 85.06 98 THR A C 1
ATOM 765 O O . THR A 1 98 ? 3.808 12.002 -9.016 1.00 85.06 98 THR A O 1
ATOM 768 N N . VAL A 1 99 ? 4.371 9.908 -8.436 1.00 83.44 99 VAL A N 1
ATOM 769 C CA . VAL A 1 99 ? 4.415 10.135 -6.983 1.00 83.44 99 VAL A CA 1
ATOM 770 C C . VAL A 1 99 ? 5.848 10.199 -6.454 1.00 83.44 99 VAL A C 1
ATOM 772 O O . VAL A 1 99 ? 6.175 11.111 -5.700 1.00 83.44 99 VAL A O 1
ATOM 775 N N . TYR A 1 100 ? 6.693 9.224 -6.804 1.00 82.06 100 TYR A N 1
ATOM 776 C CA . TYR A 1 100 ? 8.013 9.048 -6.180 1.00 82.06 100 TYR A CA 1
ATOM 777 C C . TYR A 1 100 ? 9.171 9.602 -7.012 1.00 82.06 100 TYR A C 1
ATOM 779 O O . TYR A 1 100 ? 10.222 9.913 -6.446 1.00 82.06 100 TYR A O 1
ATOM 787 N N . ARG A 1 101 ? 8.986 9.702 -8.335 1.00 83.56 101 ARG A N 1
ATOM 788 C CA . ARG A 1 101 ? 9.972 10.198 -9.308 1.00 83.56 101 ARG A CA 1
ATOM 789 C C . ARG A 1 101 ? 11.417 9.742 -9.066 1.00 83.56 101 ARG A C 1
ATOM 791 O O . ARG A 1 101 ? 12.305 10.577 -8.880 1.00 83.56 101 ARG A O 1
ATOM 798 N N . PRO A 1 102 ? 11.697 8.430 -8.978 1.00 82.81 102 PRO A N 1
ATOM 799 C CA . PRO A 1 102 ? 13.075 7.983 -8.860 1.00 82.81 102 PRO A CA 1
ATOM 800 C C . PRO A 1 102 ? 13.855 8.152 -10.176 1.00 82.81 102 PRO A C 1
ATOM 802 O O . PRO A 1 102 ? 15.074 8.020 -10.149 1.00 82.81 102 PRO A O 1
ATOM 805 N N . LEU A 1 103 ? 13.208 8.420 -11.321 1.00 85.62 103 LEU A N 1
ATOM 806 C CA . LEU A 1 103 ? 13.843 8.430 -12.641 1.00 85.62 103 LEU A CA 1
ATOM 807 C C . LEU A 1 103 ? 13.676 9.766 -13.360 1.00 85.62 103 LEU A C 1
ATOM 809 O O . LEU A 1 103 ? 12.665 10.439 -13.238 1.00 85.62 103 LEU A O 1
ATOM 813 N N . HIS A 1 104 ? 14.627 10.089 -14.236 1.00 86.56 104 HIS A N 1
ATOM 814 C CA . HIS A 1 104 ? 14.379 11.084 -15.272 1.00 86.56 104 HIS A CA 1
ATOM 815 C C . HIS A 1 104 ? 13.666 10.405 -16.453 1.00 86.56 104 HIS A C 1
ATOM 817 O O . HIS A 1 104 ? 14.296 9.713 -17.262 1.00 86.56 104 HIS A O 1
ATOM 823 N N . ALA A 1 105 ? 12.341 10.564 -16.536 1.00 86.62 105 ALA A N 1
ATOM 824 C CA . ALA A 1 105 ? 11.496 9.828 -17.482 1.00 86.62 105 ALA A CA 1
ATOM 825 C C . ALA A 1 105 ? 11.929 9.938 -18.966 1.00 86.62 105 ALA A C 1
ATOM 827 O O . ALA A 1 105 ? 11.929 8.906 -19.644 1.00 86.62 105 ALA A O 1
ATOM 828 N N . PRO A 1 106 ? 12.338 11.110 -19.498 1.00 89.00 106 PRO A N 1
ATOM 829 C CA . PRO A 1 106 ? 12.835 11.217 -20.871 1.00 89.00 106 PRO A CA 1
ATOM 830 C C . PRO A 1 106 ? 14.096 10.383 -21.135 1.00 89.00 106 PRO A C 1
ATOM 832 O O . PRO A 1 106 ? 14.137 9.645 -22.121 1.00 89.00 106 PRO A O 1
ATOM 835 N N . SER A 1 107 ? 15.099 10.449 -20.247 1.00 87.75 107 SER A N 1
ATOM 836 C CA . SER A 1 107 ? 16.329 9.650 -20.385 1.00 87.75 107 SER A CA 1
ATOM 837 C C . SER A 1 107 ? 16.020 8.160 -20.309 1.00 87.75 107 SER A C 1
ATOM 839 O O . SER A 1 107 ? 16.422 7.402 -21.187 1.00 87.75 107 SER A O 1
ATOM 841 N N . PHE A 1 108 ? 15.212 7.755 -19.326 1.00 91.94 108 PHE A N 1
ATOM 842 C CA . PHE A 1 108 ? 14.800 6.364 -19.174 1.00 91.94 108 PHE A CA 1
ATOM 843 C C . PHE A 1 108 ? 14.099 5.819 -20.429 1.00 91.94 108 PHE A C 1
ATOM 845 O O . PHE A 1 108 ? 14.392 4.704 -20.853 1.00 91.94 108 PHE A O 1
ATOM 852 N N . ARG A 1 109 ? 13.196 6.591 -21.056 1.00 92.25 109 ARG A N 1
ATOM 853 C CA . ARG A 1 109 ? 12.510 6.166 -22.290 1.00 92.25 109 ARG A CA 1
ATOM 854 C C . ARG A 1 109 ? 13.484 5.940 -23.443 1.00 92.25 109 ARG A C 1
ATOM 856 O O . ARG A 1 109 ? 13.332 4.965 -24.173 1.00 92.25 109 ARG A O 1
ATOM 863 N N . LYS A 1 110 ? 14.480 6.815 -23.597 1.00 91.12 110 LYS A N 1
ATOM 864 C CA . LYS A 1 110 ? 15.521 6.665 -24.621 1.00 91.12 110 LYS A CA 1
ATOM 865 C C . LYS A 1 110 ? 16.317 5.374 -24.410 1.00 91.12 110 LYS A C 1
ATOM 867 O O . LYS A 1 110 ? 16.486 4.606 -25.355 1.00 91.12 110 LYS A O 1
ATOM 872 N N . ASP A 1 111 ? 16.750 5.124 -23.178 1.00 90.38 111 ASP A N 1
ATOM 873 C CA . ASP A 1 111 ? 17.520 3.928 -22.829 1.00 90.38 111 ASP A CA 1
ATOM 874 C C . ASP A 1 111 ? 16.673 2.652 -22.965 1.00 90.38 111 ASP A C 1
ATOM 876 O O . ASP A 1 111 ? 17.156 1.628 -23.446 1.00 90.38 111 ASP A O 1
ATOM 880 N N . TYR A 1 112 ? 15.379 2.723 -22.631 1.00 93.62 112 TYR A N 1
ATOM 881 C CA . TYR A 1 112 ? 14.424 1.628 -22.808 1.00 93.62 112 TYR A CA 1
ATOM 882 C C . TYR A 1 112 ? 14.254 1.227 -24.278 1.00 93.62 112 TYR A C 1
ATOM 884 O O . TYR A 1 112 ? 14.301 0.039 -24.593 1.00 93.62 112 TYR A O 1
ATOM 892 N N . GLU A 1 113 ? 14.098 2.187 -25.195 1.00 92.38 113 GLU A N 1
ATOM 893 C CA . GLU A 1 113 ? 13.998 1.872 -26.627 1.00 92.38 113 GLU A CA 1
ATOM 894 C C . GLU A 1 113 ? 15.294 1.252 -27.168 1.00 92.38 113 GLU A C 1
ATOM 896 O O . GLU A 1 113 ? 15.245 0.341 -27.998 1.00 92.38 113 GLU A O 1
ATOM 901 N N . ALA A 1 114 ? 16.451 1.683 -26.654 1.00 91.00 114 ALA A N 1
ATOM 902 C CA . ALA A 1 114 ? 17.750 1.146 -27.047 1.00 91.00 114 ALA A CA 1
ATOM 903 C C . ALA A 1 114 ? 17.934 -0.338 -26.673 1.00 91.00 114 ALA A C 1
ATOM 905 O O . ALA A 1 114 ? 18.642 -1.048 -27.385 1.00 91.00 114 ALA A O 1
ATOM 906 N N . VAL A 1 115 ? 17.257 -0.840 -25.628 1.00 90.31 115 VAL A N 1
ATOM 907 C CA . VAL A 1 115 ? 17.273 -2.275 -25.259 1.00 90.31 115 VAL A CA 1
ATOM 908 C C . VAL A 1 115 ? 16.773 -3.167 -26.394 1.00 90.31 115 VAL A C 1
ATOM 910 O O . VAL A 1 115 ? 17.207 -4.311 -26.522 1.00 90.31 115 VAL A O 1
ATOM 913 N N . TRP A 1 116 ? 15.859 -2.654 -27.216 1.00 90.38 116 TRP A N 1
ATOM 914 C CA . TRP A 1 116 ? 15.231 -3.402 -28.302 1.00 90.38 116 TRP A CA 1
ATOM 915 C C . TRP A 1 116 ? 15.909 -3.182 -29.661 1.00 90.38 116 TRP A C 1
ATOM 917 O O . TRP A 1 116 ? 15.471 -3.762 -30.656 1.00 90.38 116 TRP A O 1
ATOM 927 N N . ALA A 1 117 ? 16.962 -2.361 -29.727 1.00 86.94 117 ALA A N 1
ATOM 928 C CA . ALA A 1 117 ? 17.726 -2.136 -30.947 1.00 86.94 117 ALA A CA 1
ATOM 929 C C . ALA A 1 117 ? 18.637 -3.338 -31.260 1.00 86.94 117 ALA A C 1
ATOM 931 O O . ALA A 1 117 ? 19.282 -3.907 -30.380 1.00 86.94 117 ALA A O 1
ATOM 932 N N . ALA A 1 118 ? 18.707 -3.736 -32.533 1.00 73.25 118 ALA A N 1
ATOM 933 C CA . ALA A 1 118 ? 19.524 -4.873 -32.950 1.00 73.25 118 ALA A CA 1
ATOM 934 C C . ALA A 1 118 ? 21.029 -4.593 -32.758 1.00 73.25 118 ALA A C 1
ATOM 936 O O . ALA A 1 118 ? 21.527 -3.552 -33.177 1.00 73.25 118 ALA A O 1
ATOM 937 N N . GLY A 1 119 ? 21.761 -5.552 -32.177 1.00 69.62 119 GLY A N 1
ATOM 938 C CA . GLY A 1 119 ? 23.231 -5.540 -32.117 1.00 69.62 119 GLY A CA 1
ATOM 939 C C . GLY A 1 119 ? 23.867 -4.916 -30.868 1.00 69.62 119 GLY A C 1
ATOM 940 O O . GLY A 1 119 ? 25.092 -4.898 -30.781 1.00 69.62 119 GLY A O 1
ATOM 941 N N . LEU A 1 120 ? 23.082 -4.451 -29.891 1.00 74.50 120 LEU A N 1
ATOM 942 C CA . LEU A 1 120 ? 23.592 -3.930 -28.616 1.00 74.50 120 LEU A CA 1
ATOM 943 C C . LEU A 1 120 ? 23.352 -4.930 -27.481 1.00 74.50 120 LEU A C 1
ATOM 945 O O . LEU A 1 120 ? 22.256 -5.466 -27.334 1.00 74.50 120 LEU A O 1
ATOM 949 N N . THR A 1 121 ? 24.369 -5.169 -26.650 1.00 75.81 121 THR A N 1
ATOM 950 C CA . THR A 1 121 ? 24.186 -5.842 -25.357 1.00 75.81 121 THR A CA 1
ATOM 951 C C . THR A 1 121 ? 23.736 -4.800 -24.334 1.00 75.81 121 THR A C 1
ATOM 953 O O . THR A 1 121 ? 24.513 -3.880 -24.061 1.00 75.81 121 THR A O 1
ATOM 956 N N . PRO A 1 122 ? 22.519 -4.899 -23.771 1.00 80.25 122 PRO A N 1
ATOM 957 C CA . PRO A 1 122 ? 22.053 -3.926 -22.794 1.00 80.25 122 PRO A CA 1
ATOM 958 C C . PRO A 1 122 ? 22.927 -3.949 -21.538 1.00 80.25 122 PRO A C 1
ATOM 960 O O . PRO A 1 122 ? 23.363 -5.016 -21.101 1.00 80.25 122 PRO A O 1
ATOM 963 N N . ASP A 1 123 ? 23.146 -2.780 -20.942 1.00 85.31 123 ASP A N 1
ATOM 964 C CA . ASP A 1 123 ? 23.846 -2.667 -19.665 1.00 85.31 123 ASP A CA 1
ATOM 965 C C . ASP A 1 123 ? 23.117 -3.458 -18.563 1.00 85.31 123 ASP A C 1
ATOM 967 O O . ASP A 1 123 ? 21.903 -3.338 -18.372 1.00 85.31 123 ASP A O 1
ATOM 971 N N . THR A 1 124 ? 23.867 -4.265 -17.811 1.00 83.94 124 THR A N 1
ATOM 972 C CA . THR A 1 124 ? 23.322 -5.112 -16.743 1.00 83.94 124 THR A CA 1
ATOM 973 C C . THR A 1 124 ? 22.669 -4.279 -15.641 1.00 83.94 124 THR A C 1
ATOM 975 O O . THR A 1 124 ? 21.626 -4.680 -15.124 1.00 83.94 124 THR A O 1
ATOM 978 N N . ALA A 1 125 ? 23.239 -3.119 -15.285 1.00 84.19 125 ALA A N 1
ATOM 979 C CA . ALA A 1 125 ? 22.658 -2.264 -14.251 1.00 84.19 125 ALA A CA 1
ATOM 980 C C . ALA A 1 125 ? 21.318 -1.668 -14.712 1.00 84.19 125 ALA A C 1
ATOM 982 O O . ALA A 1 125 ? 20.335 -1.724 -13.967 1.00 84.19 125 ALA A O 1
ATOM 983 N N . PHE A 1 126 ? 21.232 -1.224 -15.970 1.00 88.88 126 PHE A N 1
ATOM 984 C CA . PHE A 1 126 ? 19.969 -0.801 -16.573 1.00 88.88 126 PHE A CA 1
ATOM 985 C C . PHE A 1 126 ? 18.932 -1.932 -16.629 1.00 88.88 126 PHE A C 1
ATOM 987 O O . PHE A 1 126 ? 17.772 -1.715 -16.287 1.00 88.88 126 PHE A O 1
ATOM 994 N N . LEU A 1 127 ? 19.319 -3.160 -16.994 1.00 90.12 127 LEU A N 1
ATOM 995 C CA . LEU A 1 127 ? 18.390 -4.299 -17.018 1.00 90.12 127 LEU A CA 1
ATOM 996 C C . LEU A 1 127 ? 17.815 -4.623 -15.634 1.00 90.12 127 LEU A C 1
ATOM 998 O O . LEU A 1 127 ? 16.634 -4.954 -15.519 1.00 90.12 127 LEU A O 1
ATOM 1002 N N . VAL A 1 128 ? 18.630 -4.526 -14.581 1.00 89.56 128 VAL A N 1
ATOM 1003 C CA . VAL A 1 128 ? 18.184 -4.700 -13.190 1.00 89.56 128 VAL A CA 1
ATOM 1004 C C . VAL A 1 128 ? 17.158 -3.625 -12.815 1.00 89.56 128 VAL A C 1
ATOM 1006 O O . VAL A 1 128 ? 16.103 -3.939 -12.260 1.00 89.56 128 VAL A O 1
ATOM 1009 N N . GLN A 1 129 ? 17.428 -2.370 -13.173 1.00 91.44 129 GLN A N 1
ATOM 1010 C CA . GLN A 1 129 ? 16.522 -1.244 -12.954 1.00 91.44 129 GLN A CA 1
ATOM 1011 C C . GLN A 1 129 ? 15.207 -1.407 -13.734 1.00 91.44 129 GLN A C 1
ATOM 1013 O O . GLN A 1 129 ? 14.123 -1.266 -13.164 1.00 91.44 129 GLN A O 1
ATOM 1018 N N . LEU A 1 130 ? 15.286 -1.796 -15.010 1.00 94.19 130 LEU A N 1
ATOM 1019 C CA . LEU A 1 130 ? 14.131 -2.059 -15.864 1.00 94.19 130 LEU A CA 1
ATOM 1020 C C . LEU A 1 130 ? 13.254 -3.177 -15.293 1.00 94.19 130 LEU A C 1
ATOM 1022 O O . LEU A 1 130 ? 12.041 -3.027 -15.229 1.00 94.19 130 LEU A O 1
ATOM 1026 N N . LYS A 1 131 ? 13.835 -4.274 -14.801 1.00 93.94 131 LYS A N 1
ATOM 1027 C CA . LYS A 1 131 ? 13.069 -5.359 -14.165 1.00 93.94 131 LYS A CA 1
ATOM 1028 C C . LYS A 1 131 ? 12.272 -4.909 -12.945 1.00 93.94 131 LYS A C 1
ATOM 1030 O O . LYS A 1 131 ? 11.149 -5.372 -12.761 1.00 93.94 131 LYS A O 1
ATOM 1035 N N . LEU A 1 132 ? 12.817 -3.999 -12.135 1.00 93.75 132 LEU A N 1
ATOM 1036 C CA . LEU A 1 132 ? 12.066 -3.402 -11.029 1.00 93.75 132 LEU A CA 1
ATOM 1037 C C . LEU A 1 132 ? 10.912 -2.533 -11.538 1.00 93.75 132 LEU A C 1
ATOM 1039 O O . LEU A 1 132 ? 9.816 -2.599 -11.000 1.00 93.75 132 LEU A O 1
ATOM 1043 N N . ILE A 1 133 ? 11.121 -1.761 -12.603 1.00 95.25 133 ILE A N 1
ATOM 1044 C CA . ILE A 1 133 ? 10.058 -0.963 -13.234 1.00 95.25 133 ILE A CA 1
ATOM 1045 C C . ILE A 1 133 ? 8.936 -1.867 -13.762 1.00 95.25 133 ILE A C 1
ATOM 1047 O O . ILE A 1 133 ? 7.758 -1.600 -13.516 1.00 95.25 133 ILE A O 1
ATOM 1051 N N . LEU A 1 134 ? 9.294 -2.971 -14.427 1.00 95.12 134 LEU A N 1
ATOM 1052 C CA . LEU A 1 134 ? 8.342 -3.966 -14.923 1.00 95.12 134 LEU A CA 1
ATOM 1053 C C . LEU A 1 134 ? 7.561 -4.632 -13.781 1.00 95.12 134 LEU A C 1
ATOM 1055 O O . LEU A 1 134 ? 6.355 -4.831 -13.902 1.00 95.12 134 LEU A O 1
ATOM 1059 N N . GLU A 1 135 ? 8.224 -4.945 -12.665 1.00 92.75 135 GLU A N 1
ATOM 1060 C CA . GLU A 1 135 ? 7.588 -5.463 -11.447 1.00 92.75 135 GLU A CA 1
ATOM 1061 C C . GLU A 1 135 ? 6.556 -4.477 -10.898 1.00 92.75 135 GLU A C 1
ATOM 1063 O O . GLU A 1 135 ? 5.392 -4.831 -10.705 1.00 92.75 135 GLU A O 1
ATOM 1068 N N . ILE A 1 136 ? 6.961 -3.220 -10.723 1.00 91.56 136 ILE A N 1
ATOM 1069 C CA . ILE A 1 136 ? 6.121 -2.183 -10.128 1.00 91.56 136 ILE A CA 1
ATOM 1070 C C . ILE A 1 136 ? 4.893 -1.925 -11.007 1.00 91.56 136 ILE A C 1
ATOM 1072 O O . ILE A 1 136 ? 3.802 -1.718 -10.462 1.00 91.56 136 ILE A O 1
ATOM 1076 N N . GLY A 1 137 ? 5.068 -1.944 -12.334 1.00 92.25 137 GLY A N 1
ATOM 1077 C CA . GLY A 1 137 ? 3.998 -1.813 -13.323 1.00 92.25 137 GLY A CA 1
ATOM 1078 C C . GLY A 1 137 ? 3.078 -3.036 -13.409 1.00 92.25 137 GLY A C 1
ATOM 1079 O O . GLY A 1 137 ? 1.892 -2.890 -13.704 1.00 92.25 137 GLY A O 1
ATOM 1080 N N . ALA A 1 138 ? 3.569 -4.237 -13.082 1.00 91.69 138 ALA A N 1
ATOM 1081 C CA . ALA A 1 138 ? 2.770 -5.465 -13.121 1.00 91.69 138 ALA A CA 1
ATOM 1082 C C . ALA A 1 138 ? 1.601 -5.453 -12.125 1.00 91.69 138 ALA A C 1
ATOM 1084 O O . ALA A 1 138 ? 0.579 -6.091 -12.375 1.00 91.69 138 ALA A O 1
ATOM 1085 N N . ALA A 1 139 ? 1.712 -4.687 -11.036 1.00 86.38 139 ALA A N 1
ATOM 1086 C CA . ALA A 1 139 ? 0.658 -4.550 -10.032 1.00 86.38 139 ALA A CA 1
ATOM 1087 C C . ALA A 1 139 ? -0.615 -3.850 -10.551 1.00 86.38 139 ALA A C 1
ATOM 1089 O O . ALA A 1 139 ? -1.690 -4.054 -9.993 1.00 86.38 139 ALA A O 1
ATOM 1090 N N . THR A 1 140 ? -0.511 -3.038 -11.608 1.00 88.25 140 THR A N 1
ATOM 1091 C CA . THR A 1 140 ? -1.656 -2.349 -12.234 1.00 88.25 140 THR A CA 1
ATOM 1092 C C . THR A 1 140 ? -1.901 -2.782 -13.682 1.00 88.25 140 THR A C 1
ATOM 1094 O O . THR A 1 140 ? -2.807 -2.268 -14.333 1.00 88.25 140 THR A O 1
ATOM 1097 N N . TYR A 1 141 ? -1.157 -3.780 -14.171 1.00 89.06 141 TYR A N 1
ATOM 1098 C CA . TYR A 1 141 ? -1.273 -4.332 -15.524 1.00 89.06 141 TYR A CA 1
ATOM 1099 C C . TYR A 1 141 ? -2.648 -4.956 -15.809 1.00 89.06 141 TYR A C 1
ATOM 1101 O O . TYR A 1 141 ? -3.299 -4.628 -16.798 1.00 89.06 141 TYR A O 1
ATOM 1109 N N . ASP A 1 142 ? -3.128 -5.828 -14.922 1.00 85.12 142 ASP A N 1
ATOM 1110 C CA . ASP A 1 142 ? -4.418 -6.505 -15.062 1.00 85.12 142 ASP A CA 1
ATOM 1111 C C . ASP A 1 142 ? -5.135 -6.641 -13.706 1.00 85.12 142 ASP A C 1
ATOM 1113 O O . ASP A 1 142 ? -4.653 -6.157 -12.681 1.00 85.12 142 ASP A O 1
ATOM 1117 N N . LYS A 1 143 ? -6.339 -7.228 -13.710 1.00 81.69 143 LYS A N 1
ATOM 1118 C CA . LYS A 1 143 ? -7.165 -7.382 -12.499 1.00 81.69 143 LYS A CA 1
ATOM 1119 C C . LYS A 1 143 ? -6.754 -8.564 -11.615 1.00 81.69 143 LYS A C 1
ATOM 1121 O O . LYS A 1 143 ? -7.164 -8.602 -10.464 1.00 81.69 143 LYS A O 1
ATOM 1126 N N . GLN A 1 144 ? -6.015 -9.534 -12.150 1.00 81.88 144 GLN A N 1
ATOM 1127 C CA . GLN A 1 144 ? -5.702 -10.807 -11.487 1.00 81.88 144 GLN A CA 1
ATOM 1128 C C . GLN A 1 144 ? -4.238 -10.903 -11.034 1.00 81.88 144 GLN A C 1
ATOM 1130 O O . GLN A 1 144 ? -3.837 -11.904 -10.449 1.00 81.88 144 GLN A O 1
ATOM 1135 N N . PHE A 1 145 ? -3.441 -9.867 -11.301 1.00 85.56 145 PHE A N 1
ATOM 1136 C CA . PHE A 1 145 ? -1.992 -9.849 -11.158 1.00 85.56 145 PHE A CA 1
ATOM 1137 C C . PHE A 1 145 ? -1.338 -11.071 -11.835 1.00 85.56 145 PHE A C 1
ATOM 1139 O O . PHE A 1 145 ? -0.533 -11.780 -11.227 1.00 85.56 145 PHE A O 1
ATOM 1146 N N . SER A 1 146 ? -1.671 -11.328 -13.109 1.00 88.62 146 SER A N 1
ATOM 1147 C CA . SER A 1 146 ? -1.245 -12.552 -13.823 1.00 88.62 146 SER A CA 1
ATOM 1148 C C . SER A 1 146 ? 0.278 -12.728 -13.902 1.00 88.62 146 SER A C 1
ATOM 1150 O O . SER A 1 146 ? 0.789 -13.848 -13.942 1.00 88.62 146 SER A O 1
ATOM 1152 N N . LEU A 1 147 ? 1.023 -11.622 -13.859 1.00 90.31 147 LEU A N 1
ATOM 1153 C CA . LEU A 1 147 ? 2.482 -11.596 -13.931 1.00 90.31 147 LEU A CA 1
ATOM 1154 C C . LEU A 1 147 ? 3.178 -11.744 -12.568 1.00 90.31 147 LEU A C 1
ATOM 1156 O O . LEU A 1 147 ? 4.395 -11.578 -12.502 1.00 90.31 147 LEU A O 1
ATOM 1160 N N . ARG A 1 148 ? 2.465 -12.094 -11.485 1.00 87.69 148 ARG A N 1
ATOM 1161 C CA . ARG A 1 148 ? 3.022 -12.209 -10.120 1.00 87.69 148 ARG A CA 1
ATOM 1162 C C . ARG A 1 148 ? 4.281 -13.083 -10.040 1.00 87.69 148 ARG A C 1
ATOM 1164 O O . ARG A 1 148 ? 5.241 -12.701 -9.381 1.00 87.69 148 ARG A O 1
ATOM 1171 N N . THR A 1 149 ? 4.320 -14.223 -10.732 1.00 88.19 149 THR A N 1
ATOM 1172 C CA . THR A 1 149 ? 5.513 -15.094 -10.765 1.00 88.19 149 THR A CA 1
ATOM 1173 C C . THR A 1 149 ? 6.721 -14.386 -11.385 1.00 88.19 149 THR A C 1
ATOM 1175 O O . THR A 1 149 ? 7.831 -14.480 -10.862 1.00 88.19 149 THR A O 1
ATOM 1178 N N . SER A 1 150 ? 6.513 -13.656 -12.484 1.00 90.25 150 SER A N 1
ATOM 1179 C CA . SER A 1 150 ? 7.563 -12.869 -13.142 1.00 90.25 150 SER A CA 1
ATOM 1180 C C . SER A 1 150 ? 8.007 -11.700 -12.265 1.00 90.25 150 SER A C 1
ATOM 1182 O O . SER A 1 150 ? 9.203 -11.511 -12.079 1.00 90.25 150 SER A O 1
ATOM 1184 N N . ALA A 1 151 ? 7.055 -10.989 -11.656 1.00 90.12 151 ALA A N 1
ATOM 1185 C CA . ALA A 1 151 ? 7.295 -9.894 -10.720 1.00 90.12 151 ALA A CA 1
ATOM 1186 C C . ALA A 1 151 ? 8.170 -10.341 -9.533 1.00 90.12 151 ALA A C 1
ATOM 1188 O O . ALA A 1 151 ? 9.240 -9.782 -9.298 1.00 90.12 151 ALA A O 1
ATOM 1189 N N . VAL A 1 152 ? 7.787 -11.427 -8.850 1.00 86.62 152 VAL A N 1
ATOM 1190 C CA . VAL A 1 152 ? 8.563 -12.009 -7.740 1.00 86.62 152 VAL A CA 1
ATOM 1191 C C . VAL A 1 152 ? 9.963 -12.428 -8.195 1.00 86.62 152 VAL A C 1
ATOM 1193 O O . VAL A 1 152 ? 10.944 -12.173 -7.492 1.00 86.62 152 VAL A O 1
ATOM 1196 N N . ARG A 1 153 ? 10.084 -13.034 -9.382 1.00 87.75 153 ARG A N 1
ATOM 1197 C CA . ARG A 1 153 ? 11.384 -13.402 -9.954 1.00 87.75 153 ARG A CA 1
ATOM 1198 C C . ARG A 1 153 ? 12.268 -12.180 -10.198 1.00 87.75 153 ARG A C 1
ATOM 1200 O O . ARG A 1 153 ? 13.429 -12.216 -9.806 1.00 87.75 153 ARG A O 1
ATOM 1207 N N . TRP A 1 154 ? 11.735 -11.113 -10.788 1.00 90.81 154 TRP A N 1
ATOM 1208 C CA . TRP A 1 154 ? 12.474 -9.874 -11.040 1.00 90.81 154 TRP A CA 1
ATOM 1209 C C . TRP A 1 154 ? 13.015 -9.251 -9.750 1.00 90.81 154 TRP A C 1
ATOM 1211 O O . TRP A 1 154 ? 14.183 -8.874 -9.719 1.00 90.81 154 TRP A O 1
ATOM 1221 N N . VAL A 1 155 ? 12.238 -9.234 -8.657 1.00 87.94 155 VAL A N 1
ATOM 1222 C CA . VAL A 1 155 ? 12.738 -8.770 -7.346 1.00 87.94 155 VAL A CA 1
ATOM 1223 C C . VAL A 1 155 ? 13.903 -9.629 -6.853 1.00 87.94 155 VAL A C 1
ATOM 1225 O O . VAL A 1 155 ? 14.921 -9.087 -6.416 1.00 87.94 155 VAL A O 1
ATOM 1228 N N . HIS A 1 156 ? 13.773 -10.957 -6.920 1.00 84.81 156 HIS A N 1
ATOM 1229 C CA . HIS A 1 156 ? 14.823 -11.862 -6.452 1.00 84.81 156 HIS A CA 1
ATOM 1230 C C . HIS A 1 156 ? 16.101 -11.760 -7.290 1.00 84.81 156 HIS A C 1
ATOM 1232 O O . HIS A 1 156 ? 17.186 -11.690 -6.719 1.00 84.81 156 HIS A O 1
ATOM 1238 N N . GLU A 1 157 ? 15.988 -11.714 -8.620 1.00 86.25 157 GLU A N 1
ATOM 1239 C CA . GLU A 1 157 ? 17.135 -11.524 -9.514 1.00 86.25 157 GLU A CA 1
ATOM 1240 C C . GLU A 1 157 ? 17.861 -10.212 -9.191 1.00 86.25 157 GLU A C 1
ATOM 1242 O O . GLU A 1 157 ? 19.080 -10.205 -9.027 1.00 86.25 157 GLU A O 1
ATOM 1247 N N . THR A 1 158 ? 17.119 -9.121 -8.980 1.00 85.69 158 THR A N 1
ATOM 1248 C CA . THR A 1 158 ? 17.696 -7.835 -8.573 1.00 85.69 158 THR A CA 1
ATOM 1249 C C . THR A 1 158 ? 18.405 -7.914 -7.219 1.00 85.69 158 THR A C 1
ATOM 1251 O O . THR A 1 158 ? 19.505 -7.384 -7.065 1.00 85.69 158 THR A O 1
ATOM 1254 N N . GLN A 1 159 ? 17.836 -8.609 -6.231 1.00 82.88 159 GLN A N 1
ATOM 1255 C CA . GLN A 1 159 ? 18.491 -8.821 -4.933 1.00 82.88 159 GLN A CA 1
ATOM 1256 C C . GLN A 1 159 ? 19.796 -9.618 -5.053 1.00 82.88 159 GLN A C 1
ATOM 1258 O O . GLN A 1 159 ? 20.756 -9.324 -4.334 1.00 82.88 159 GLN A O 1
ATOM 1263 N N . THR A 1 160 ? 19.841 -10.616 -5.939 1.00 82.62 160 THR A N 1
ATOM 1264 C CA . THR A 1 160 ? 21.063 -11.371 -6.237 1.00 82.62 160 THR A CA 1
ATOM 1265 C C . THR A 1 160 ? 22.109 -10.466 -6.881 1.00 82.62 160 THR A C 1
ATOM 1267 O O . THR A 1 160 ? 23.231 -10.422 -6.383 1.00 82.62 160 THR A O 1
ATOM 1270 N N . CYS A 1 161 ? 21.732 -9.672 -7.889 1.00 80.75 161 CYS A N 1
ATOM 1271 C CA . CYS A 1 161 ? 22.636 -8.733 -8.556 1.00 80.75 161 CYS A CA 1
ATOM 1272 C C . CYS A 1 161 ? 23.203 -7.672 -7.599 1.00 80.75 161 CYS A C 1
ATOM 1274 O O . CYS A 1 161 ? 24.402 -7.440 -7.594 1.00 80.75 161 CYS A O 1
ATOM 1276 N N . ILE A 1 162 ? 22.382 -7.076 -6.727 1.00 76.81 162 ILE A N 1
ATOM 1277 C CA . ILE A 1 162 ? 22.842 -6.061 -5.754 1.00 76.81 162 ILE A CA 1
ATOM 1278 C C . ILE A 1 162 ? 23.726 -6.671 -4.654 1.00 76.81 162 ILE A C 1
ATOM 1280 O O . ILE A 1 162 ? 24.528 -5.986 -4.015 1.00 76.81 162 ILE A O 1
ATOM 1284 N N . SER A 1 163 ? 23.579 -7.971 -4.396 1.00 73.56 163 SER A N 1
ATOM 1285 C CA . SER A 1 163 ? 24.418 -8.678 -3.429 1.00 73.56 163 SER A CA 1
ATOM 1286 C C . SER A 1 163 ? 25.832 -8.948 -3.944 1.00 73.56 163 SER A C 1
ATOM 1288 O O . SER A 1 163 ? 26.695 -9.265 -3.119 1.00 73.56 163 SER A O 1
ATOM 1290 N N . ASP A 1 164 ? 26.053 -8.835 -5.255 1.00 72.94 164 ASP A N 1
ATOM 1291 C CA . ASP A 1 164 ? 27.343 -9.022 -5.910 1.00 72.94 164 ASP A CA 1
ATOM 1292 C C . ASP A 1 164 ? 28.323 -7.888 -5.529 1.00 72.94 164 ASP A C 1
ATOM 1294 O O . ASP A 1 164 ? 27.955 -6.707 -5.601 1.00 72.94 164 ASP A O 1
ATOM 1298 N N . PRO A 1 165 ? 29.560 -8.201 -5.092 1.00 61.44 165 PRO A N 1
ATOM 1299 C CA . PRO A 1 165 ? 30.592 -7.205 -4.812 1.00 61.44 165 PRO A CA 1
ATOM 1300 C C . PRO A 1 165 ? 30.808 -6.180 -5.935 1.00 61.44 165 PRO A C 1
ATOM 1302 O O . PRO A 1 165 ? 31.018 -5.006 -5.630 1.00 61.44 165 PRO A O 1
ATOM 1305 N N . GLU A 1 166 ? 30.697 -6.577 -7.207 1.00 62.78 166 GLU A N 1
ATOM 1306 C CA . GLU A 1 166 ? 30.887 -5.674 -8.355 1.00 62.78 166 GLU A CA 1
ATOM 1307 C C . GLU A 1 166 ? 29.776 -4.625 -8.497 1.00 62.78 166 GLU A C 1
ATOM 1309 O O . GLU A 1 166 ? 29.978 -3.558 -9.086 1.00 62.78 166 GLU A O 1
ATOM 1314 N N . PHE A 1 167 ? 28.596 -4.913 -7.942 1.00 61.06 167 PHE A N 1
ATOM 1315 C CA . PHE A 1 167 ? 27.464 -3.991 -7.916 1.00 61.06 167 PHE A CA 1
ATOM 1316 C C . PHE A 1 167 ? 27.559 -3.019 -6.731 1.00 61.06 167 PHE A C 1
ATOM 1318 O O . PHE A 1 167 ? 27.139 -1.868 -6.831 1.00 61.06 167 PHE A O 1
ATOM 1325 N N . LYS A 1 168 ? 28.158 -3.452 -5.611 1.00 54.25 168 LYS A N 1
ATOM 1326 C CA . LYS A 1 168 ? 28.316 -2.644 -4.387 1.00 54.25 168 LYS A CA 1
ATOM 1327 C C . LYS A 1 168 ? 29.379 -1.557 -4.485 1.00 54.25 168 LYS A C 1
ATOM 1329 O O . LYS A 1 168 ? 29.256 -0.535 -3.818 1.00 54.25 168 LYS A O 1
ATOM 1334 N N . THR A 1 169 ? 30.420 -1.764 -5.288 1.00 53.62 169 THR A N 1
ATOM 1335 C CA . THR A 1 169 ? 31.492 -0.773 -5.480 1.00 53.62 169 THR A CA 1
ATOM 1336 C C . THR A 1 169 ? 31.041 0.437 -6.306 1.00 53.62 169 THR A C 1
ATOM 1338 O O . THR A 1 169 ? 31.725 1.459 -6.320 1.00 53.62 169 THR A O 1
ATOM 1341 N N . ARG A 1 170 ? 29.865 0.367 -6.949 1.00 59.00 170 ARG A N 1
ATOM 1342 C CA . ARG A 1 170 ? 29.273 1.438 -7.760 1.00 59.00 170 ARG A CA 1
ATOM 1343 C C . ARG A 1 170 ? 28.326 2.303 -6.920 1.00 59.00 170 ARG A C 1
ATOM 1345 O O . ARG A 1 170 ? 27.104 2.196 -7.012 1.00 59.00 170 ARG A O 1
ATOM 1352 N N . LEU A 1 171 ? 28.883 3.184 -6.093 1.00 61.25 171 LEU A N 1
ATOM 1353 C CA . LEU A 1 171 ? 28.119 4.294 -5.511 1.00 61.25 171 LEU A CA 1
ATOM 1354 C C . LEU A 1 171 ? 27.897 5.350 -6.602 1.00 61.25 171 LEU A C 1
ATOM 1356 O O . LEU A 1 171 ? 28.747 6.203 -6.835 1.00 61.25 171 LEU A O 1
ATOM 1360 N N . ASN A 1 172 ? 26.780 5.252 -7.318 1.00 74.56 172 ASN A N 1
ATOM 1361 C CA . ASN A 1 172 ? 26.385 6.194 -8.357 1.00 74.56 172 ASN A CA 1
ATOM 1362 C C . ASN A 1 172 ? 24.877 6.471 -8.254 1.00 74.56 172 ASN A C 1
ATOM 1364 O O . ASN A 1 172 ? 24.145 5.796 -7.531 1.00 74.56 172 ASN A O 1
ATOM 1368 N N . LEU A 1 173 ? 24.400 7.484 -8.974 1.00 79.25 173 LEU A N 1
ATOM 1369 C CA . LEU A 1 173 ? 22.983 7.841 -8.985 1.00 79.25 173 LEU A CA 1
ATOM 1370 C C . LEU A 1 173 ? 22.091 6.637 -9.345 1.00 79.25 173 LEU A C 1
ATOM 1372 O O . LEU A 1 173 ? 21.086 6.392 -8.685 1.00 79.25 173 LEU A O 1
ATOM 1376 N N . GLN A 1 174 ? 22.506 5.829 -10.322 1.00 78.25 174 GLN A N 1
ATOM 1377 C CA . GLN A 1 174 ? 21.774 4.644 -10.772 1.00 78.25 174 GLN A CA 1
ATOM 1378 C C . GLN A 1 174 ? 21.591 3.593 -9.663 1.00 78.25 174 GLN A C 1
ATOM 1380 O O . GLN A 1 174 ? 20.532 2.966 -9.569 1.00 78.25 174 GLN A O 1
ATOM 1385 N N . SER A 1 175 ? 22.577 3.407 -8.778 1.00 79.00 175 SER A N 1
ATOM 1386 C CA . SER A 1 175 ? 22.451 2.482 -7.649 1.00 79.00 175 SER A CA 1
ATOM 1387 C C . SER A 1 175 ? 21.509 3.016 -6.568 1.00 79.00 175 SER A C 1
ATOM 1389 O O . SER A 1 175 ? 20.757 2.232 -5.984 1.00 79.00 175 SER A O 1
ATOM 1391 N N . LEU A 1 176 ? 21.433 4.337 -6.364 1.00 80.75 176 LEU A N 1
ATOM 1392 C CA . LEU A 1 176 ? 20.403 4.953 -5.518 1.00 80.75 176 LEU A CA 1
ATOM 1393 C C . LEU A 1 176 ? 18.995 4.771 -6.108 1.00 80.75 176 LEU A C 1
ATOM 1395 O O . LEU A 1 176 ? 18.098 4.310 -5.398 1.00 80.75 176 LEU A O 1
ATOM 1399 N N . GLN A 1 177 ? 18.813 5.037 -7.407 1.00 85.62 177 GLN A N 1
ATOM 1400 C CA . GLN A 1 177 ? 17.542 4.813 -8.113 1.00 85.62 177 GLN A CA 1
ATOM 1401 C C . GLN A 1 177 ? 17.105 3.344 -8.053 1.00 85.62 177 GLN A C 1
ATOM 1403 O O . GLN A 1 177 ? 15.936 3.033 -7.833 1.00 85.62 177 GLN A O 1
ATOM 1408 N N . THR A 1 178 ? 18.050 2.417 -8.211 1.00 86.56 178 THR A N 1
ATOM 1409 C CA . THR A 1 178 ? 17.778 0.977 -8.137 1.00 86.56 178 THR A CA 1
ATOM 1410 C C . THR A 1 178 ? 17.334 0.573 -6.731 1.00 86.56 178 THR A C 1
ATOM 1412 O O . THR A 1 178 ? 16.352 -0.154 -6.580 1.00 86.56 178 THR A O 1
ATOM 1415 N N . ASN A 1 179 ? 17.998 1.073 -5.684 1.00 82.88 179 ASN A N 1
ATOM 1416 C CA . ASN A 1 179 ? 17.592 0.816 -4.299 1.00 82.88 179 ASN A CA 1
ATOM 1417 C C . ASN A 1 179 ? 16.202 1.392 -3.991 1.00 82.88 179 ASN A C 1
ATOM 1419 O O . ASN A 1 179 ? 15.389 0.738 -3.338 1.00 82.88 179 ASN A O 1
ATOM 1423 N N . ALA A 1 180 ? 15.904 2.579 -4.509 1.00 84.19 180 ALA A N 1
ATOM 1424 C CA . ALA A 1 180 ? 14.605 3.225 -4.393 1.00 84.19 180 ALA A CA 1
ATOM 1425 C C . ALA A 1 180 ? 13.472 2.397 -5.004 1.00 84.19 180 ALA A C 1
ATOM 1427 O O . ALA A 1 180 ? 12.489 2.071 -4.334 1.00 84.19 180 ALA A O 1
ATOM 1428 N N . LEU A 1 181 ? 13.649 1.998 -6.264 1.00 89.12 181 LEU A N 1
ATOM 1429 C CA . LEU A 1 181 ? 12.719 1.129 -6.975 1.00 89.12 181 LEU A CA 1
ATOM 1430 C C . LEU A 1 181 ? 12.559 -0.211 -6.256 1.00 89.12 181 LEU A C 1
ATOM 1432 O O . LEU A 1 181 ? 11.446 -0.712 -6.136 1.00 89.12 181 LEU A O 1
ATOM 1436 N N . LEU A 1 182 ? 13.638 -0.771 -5.705 1.00 86.19 182 LEU A N 1
ATOM 1437 C CA . LEU A 1 182 ? 13.583 -2.023 -4.956 1.00 86.19 182 LEU A CA 1
ATOM 1438 C C . LEU A 1 182 ? 12.765 -1.890 -3.666 1.00 86.19 182 LEU A C 1
ATOM 1440 O O . LEU A 1 182 ? 12.020 -2.808 -3.324 1.00 86.19 182 LEU A O 1
ATOM 1444 N N . LEU A 1 183 ? 12.870 -0.766 -2.951 1.00 81.00 183 LEU A N 1
ATOM 1445 C CA . LEU A 1 183 ? 12.043 -0.494 -1.771 1.00 81.00 183 LEU A CA 1
ATOM 1446 C C . LEU A 1 183 ? 10.557 -0.388 -2.135 1.00 81.00 183 LEU A C 1
ATOM 1448 O O . LEU A 1 183 ? 9.713 -0.907 -1.402 1.00 81.00 183 LEU A O 1
ATOM 1452 N N . ILE A 1 184 ? 10.238 0.231 -3.274 1.00 82.94 184 ILE A N 1
ATOM 1453 C CA . ILE A 1 184 ? 8.863 0.324 -3.781 1.00 82.94 184 ILE A CA 1
ATOM 1454 C C . ILE A 1 184 ? 8.343 -1.059 -4.210 1.00 82.94 184 ILE A C 1
ATOM 1456 O O . ILE A 1 184 ? 7.247 -1.453 -3.812 1.00 82.94 184 ILE A O 1
ATOM 1460 N N . ALA A 1 185 ? 9.140 -1.822 -4.961 1.00 84.19 185 ALA A N 1
ATOM 1461 C CA . ALA A 1 185 ? 8.802 -3.156 -5.462 1.00 84.19 185 ALA A CA 1
ATOM 1462 C C . ALA A 1 185 ? 8.566 -4.173 -4.332 1.00 84.19 185 ALA A C 1
ATOM 1464 O O . ALA A 1 185 ? 7.589 -4.925 -4.322 1.00 84.19 185 ALA A O 1
ATOM 1465 N N . ARG A 1 186 ? 9.420 -4.161 -3.299 1.00 75.12 186 ARG A N 1
ATOM 1466 C CA . ARG A 1 186 ? 9.317 -5.083 -2.151 1.00 75.12 186 ARG A CA 1
ATOM 1467 C C . ARG A 1 186 ? 8.001 -4.964 -1.397 1.00 75.12 186 ARG A C 1
ATOM 1469 O O . ARG A 1 186 ? 7.494 -5.974 -0.914 1.00 75.12 186 ARG A O 1
ATOM 1476 N N . GLN A 1 187 ? 7.432 -3.764 -1.322 1.00 65.38 187 GLN A N 1
ATOM 1477 C CA . GLN A 1 187 ? 6.123 -3.588 -0.701 1.00 65.38 187 GLN A CA 1
ATOM 1478 C C . GLN A 1 187 ? 5.005 -4.280 -1.477 1.00 65.38 187 GLN A C 1
ATOM 1480 O O . GLN A 1 187 ? 3.987 -4.601 -0.880 1.00 65.38 187 GLN A O 1
ATOM 1485 N N . LYS A 1 188 ? 5.159 -4.510 -2.784 1.00 59.47 188 LYS A N 1
ATOM 1486 C CA . LYS A 1 188 ? 4.119 -5.088 -3.646 1.00 59.47 188 LYS A CA 1
ATOM 1487 C C . LYS A 1 188 ? 4.201 -6.612 -3.735 1.00 59.47 188 LYS A C 1
ATOM 1489 O O . LYS A 1 188 ? 3.171 -7.277 -3.814 1.00 59.47 188 LYS A O 1
ATOM 1494 N N . ALA A 1 189 ? 5.405 -7.178 -3.654 1.00 50.12 189 ALA A N 1
ATOM 1495 C CA . ALA A 1 189 ? 5.631 -8.615 -3.824 1.00 50.12 189 ALA A CA 1
ATOM 1496 C C . ALA A 1 189 ? 5.206 -9.491 -2.621 1.00 50.12 189 ALA A C 1
ATOM 1498 O O . ALA A 1 189 ? 5.343 -10.715 -2.676 1.00 50.12 189 ALA A O 1
ATOM 1499 N N . GLY A 1 190 ? 4.719 -8.908 -1.513 1.00 48.53 190 GLY A N 1
ATOM 1500 C CA . GLY A 1 190 ? 4.341 -9.656 -0.301 1.00 48.53 190 GLY A CA 1
ATOM 1501 C C . GLY A 1 190 ? 5.489 -10.490 0.292 1.00 48.53 190 GLY A C 1
ATOM 1502 O O . GLY A 1 190 ? 5.254 -11.473 1.011 1.00 48.53 190 GLY A O 1
ATOM 1503 N N . GLN A 1 191 ? 6.729 -10.136 -0.055 1.00 45.59 191 GLN A N 1
ATOM 1504 C CA . GLN A 1 191 ? 7.931 -10.839 0.360 1.00 45.59 191 GLN A CA 1
ATOM 1505 C C . GLN A 1 191 ? 8.293 -10.495 1.798 1.00 45.59 191 GLN A C 1
ATOM 1507 O O . GLN A 1 191 ? 8.088 -9.391 2.294 1.00 45.59 191 GLN A O 1
ATOM 1512 N N . ASP A 1 192 ? 8.839 -11.487 2.487 1.00 41.28 192 ASP A N 1
ATOM 1513 C CA . ASP A 1 192 ? 9.400 -11.314 3.811 1.00 41.28 192 ASP A CA 1
ATOM 1514 C C . ASP A 1 192 ? 10.780 -10.659 3.692 1.00 41.28 192 ASP A C 1
ATOM 1516 O O . ASP A 1 192 ? 11.673 -11.301 3.132 1.00 41.28 192 ASP A O 1
ATOM 1520 N N . PRO A 1 193 ? 10.999 -9.428 4.202 1.00 38.78 193 PRO A N 1
ATOM 1521 C CA . PRO A 1 193 ? 12.342 -8.851 4.230 1.00 38.78 193 PRO A CA 1
ATOM 1522 C C . PRO A 1 193 ? 13.326 -9.718 5.040 1.00 38.78 193 PRO A C 1
ATOM 1524 O O . PRO A 1 193 ? 14.531 -9.607 4.834 1.00 38.78 193 PRO A O 1
ATOM 1527 N N . TYR A 1 194 ? 12.811 -10.622 5.890 1.00 35.91 194 TYR A N 1
ATOM 1528 C CA . TYR A 1 194 ? 13.576 -11.467 6.807 1.00 35.91 194 TYR A CA 1
ATOM 1529 C C . TYR A 1 194 ? 13.238 -12.965 6.732 1.00 35.91 194 TYR A C 1
ATOM 1531 O O . TYR A 1 194 ? 13.318 -13.657 7.751 1.00 35.91 194 TYR A O 1
ATOM 1539 N N . SER A 1 195 ? 12.857 -13.508 5.565 1.00 30.92 195 SER A N 1
ATOM 1540 C CA . SER A 1 195 ? 12.790 -14.979 5.445 1.00 30.92 195 SER A CA 1
ATOM 1541 C C . SER A 1 195 ? 14.142 -15.605 5.847 1.00 30.92 195 SER A C 1
ATOM 1543 O O . SER A 1 195 ? 15.167 -14.931 5.746 1.00 30.92 195 SER A O 1
ATOM 1545 N N . GLU A 1 196 ? 14.143 -16.865 6.314 1.00 32.25 196 GLU A N 1
ATOM 1546 C CA . GLU A 1 196 ? 15.276 -17.666 6.861 1.00 32.25 196 GLU A CA 1
ATOM 1547 C C . GLU A 1 196 ? 16.647 -17.497 6.158 1.00 32.25 196 GLU A C 1
ATOM 1549 O O . GLU A 1 196 ? 17.694 -17.821 6.711 1.00 32.25 196 GLU A O 1
ATOM 1554 N N . GLN A 1 197 ? 16.645 -16.940 4.954 1.00 40.84 197 GLN A N 1
ATOM 1555 C CA . GLN A 1 197 ? 17.750 -16.636 4.058 1.00 40.84 197 GLN A CA 1
ATOM 1556 C C . GLN A 1 197 ? 18.771 -15.610 4.591 1.00 40.84 197 GLN A C 1
ATOM 1558 O O . GLN A 1 197 ? 19.931 -15.679 4.190 1.00 40.84 197 GLN A O 1
ATOM 1563 N N . GLN A 1 198 ? 18.408 -14.700 5.509 1.00 36.84 198 GLN A N 1
ATOM 1564 C CA . GLN A 1 198 ? 19.405 -13.843 6.183 1.00 36.84 198 GLN A CA 1
ATOM 1565 C C . GLN A 1 198 ? 20.102 -14.539 7.357 1.00 36.84 198 GLN A C 1
ATOM 1567 O O . GLN A 1 198 ? 21.228 -14.181 7.668 1.00 36.84 198 GLN A O 1
ATOM 1572 N N . SER A 1 199 ? 19.511 -15.578 7.959 1.00 34.12 199 SER A N 1
ATOM 1573 C CA . SER A 1 199 ? 20.160 -16.310 9.059 1.00 34.12 199 SER A CA 1
ATOM 1574 C C . SER A 1 199 ? 21.378 -17.122 8.600 1.00 34.12 199 SER A C 1
ATOM 1576 O O . SER A 1 199 ? 22.207 -17.489 9.426 1.00 34.12 199 SER A O 1
ATOM 1578 N N . ILE A 1 200 ? 21.497 -17.400 7.295 1.00 40.78 200 ILE A N 1
ATOM 1579 C CA . ILE A 1 200 ? 22.650 -18.100 6.702 1.00 40.78 200 ILE A CA 1
ATOM 1580 C C . ILE A 1 200 ? 23.834 -17.139 6.490 1.00 40.78 200 ILE A C 1
ATOM 1582 O O . ILE A 1 200 ? 24.987 -17.562 6.470 1.00 40.78 200 ILE A O 1
ATOM 1586 N N . ARG A 1 201 ? 23.582 -15.830 6.366 1.00 40.25 201 ARG A N 1
ATOM 1587 C CA . ARG A 1 201 ? 24.637 -14.816 6.305 1.00 40.25 201 ARG A CA 1
ATOM 1588 C C . ARG A 1 201 ? 24.784 -14.196 7.686 1.00 40.25 201 ARG A C 1
ATOM 1590 O O . ARG A 1 201 ? 23.938 -13.412 8.088 1.00 40.25 201 ARG A O 1
ATOM 1597 N N . GLY A 1 202 ? 25.888 -14.484 8.373 1.00 28.89 202 GLY A N 1
ATOM 1598 C CA . GLY A 1 202 ? 26.329 -13.809 9.603 1.00 28.89 202 GLY A CA 1
ATOM 1599 C C . GLY A 1 202 ? 26.616 -12.304 9.445 1.00 28.89 202 GLY A C 1
ATOM 1600 O O . GLY A 1 202 ? 27.583 -11.794 9.998 1.00 28.89 202 GLY A O 1
ATOM 1601 N N . CYS A 1 203 ? 25.801 -11.576 8.683 1.00 26.42 203 CYS A N 1
ATOM 1602 C CA . CYS A 1 203 ? 25.769 -10.128 8.634 1.00 26.42 203 CYS A CA 1
ATOM 1603 C C . CYS A 1 203 ? 24.861 -9.635 9.765 1.00 26.42 203 CYS A C 1
ATOM 1605 O O . CYS A 1 203 ? 23.693 -9.315 9.560 1.00 26.42 203 CYS A O 1
ATOM 1607 N N . HIS A 1 204 ? 25.407 -9.558 10.977 1.00 30.77 204 HIS A N 1
ATOM 1608 C CA . HIS A 1 204 ? 24.913 -8.575 11.933 1.00 30.77 204 HIS A CA 1
ATOM 1609 C C . HIS A 1 204 ? 25.116 -7.182 11.324 1.00 30.77 204 HIS A C 1
ATOM 1611 O O . HIS A 1 204 ? 26.262 -6.843 11.026 1.00 30.77 204 HIS A O 1
ATOM 1617 N N . ARG A 1 205 ? 24.044 -6.387 11.159 1.00 30.73 205 ARG A N 1
ATOM 1618 C CA . ARG A 1 205 ? 23.948 -5.014 11.707 1.00 30.73 205 ARG A CA 1
ATOM 1619 C C . ARG A 1 205 ? 22.692 -4.226 11.300 1.00 30.73 205 ARG A C 1
ATOM 1621 O O . ARG A 1 205 ? 22.122 -4.425 10.235 1.00 30.73 205 ARG A O 1
ATOM 1628 N N . ASP A 1 206 ? 22.375 -3.347 12.249 1.00 23.78 206 ASP A N 1
ATOM 1629 C CA . ASP A 1 206 ? 21.470 -2.203 12.383 1.00 23.78 206 ASP A CA 1
ATOM 1630 C C . ASP A 1 206 ? 19.965 -2.301 12.066 1.00 23.78 206 ASP A C 1
ATOM 1632 O O . ASP A 1 206 ? 19.559 -2.275 10.904 1.00 23.78 206 ASP A O 1
ATOM 1636 N N . PRO A 1 207 ? 19.098 -2.275 13.106 1.00 29.70 207 PRO A N 1
ATOM 1637 C CA . PRO A 1 207 ? 17.657 -2.080 12.949 1.00 29.70 207 PRO A CA 1
ATOM 1638 C C . PRO A 1 207 ? 17.262 -0.664 12.470 1.00 29.70 207 PRO A C 1
ATOM 1640 O O . PRO A 1 207 ? 16.082 -0.434 12.220 1.00 29.70 207 PRO A O 1
ATOM 1643 N N . GLU A 1 208 ? 18.215 0.261 12.289 1.00 25.14 208 GLU A N 1
ATOM 1644 C CA . GLU A 1 208 ? 17.978 1.630 11.792 1.00 25.14 208 GLU A CA 1
ATOM 1645 C C . GLU A 1 208 ? 17.844 1.740 10.255 1.00 25.14 208 GLU A C 1
ATOM 1647 O O . GLU A 1 208 ? 17.439 2.776 9.736 1.00 25.14 208 GLU A O 1
ATOM 1652 N N . ALA A 1 209 ? 18.124 0.678 9.490 1.00 27.52 209 ALA A N 1
ATOM 1653 C CA . ALA A 1 209 ? 18.262 0.757 8.028 1.00 27.52 209 ALA A CA 1
ATOM 1654 C C . ALA A 1 209 ? 16.980 0.485 7.205 1.00 27.52 209 ALA A C 1
ATOM 1656 O O . ALA A 1 209 ? 17.061 0.209 6.005 1.00 27.52 209 ALA A O 1
ATOM 1657 N N . LEU A 1 210 ? 15.787 0.543 7.804 1.00 37.59 210 LEU A N 1
ATOM 1658 C CA . LEU A 1 210 ? 14.527 0.314 7.086 1.00 37.59 210 LEU A CA 1
ATOM 1659 C C . LEU A 1 210 ? 13.819 1.640 6.776 1.00 37.59 210 LEU A C 1
ATOM 1661 O O . LEU A 1 210 ? 12.759 1.920 7.328 1.00 37.59 210 LEU A O 1
ATOM 1665 N N . ILE A 1 211 ? 14.388 2.456 5.878 1.00 39.34 211 ILE A N 1
ATOM 1666 C CA . ILE A 1 211 ? 13.668 3.611 5.319 1.00 39.34 211 ILE A CA 1
ATOM 1667 C C . ILE A 1 211 ? 12.436 3.057 4.585 1.00 39.34 211 ILE A C 1
ATOM 1669 O O . ILE A 1 211 ? 12.587 2.345 3.586 1.00 39.34 211 ILE A O 1
ATOM 1673 N N . PRO A 1 212 ? 11.204 3.318 5.053 1.00 48.91 212 PRO A N 1
ATOM 1674 C CA . PRO A 1 212 ? 10.022 2.846 4.354 1.00 48.91 212 PRO A CA 1
ATOM 1675 C C . PRO A 1 212 ? 9.945 3.493 2.967 1.00 48.91 212 PRO A C 1
ATOM 1677 O O . PRO A 1 212 ? 10.294 4.658 2.819 1.00 48.91 212 PRO A O 1
ATOM 1680 N N . SER A 1 213 ? 9.428 2.796 1.950 1.00 43.00 213 SER A N 1
ATOM 1681 C CA . SER A 1 213 ? 9.368 3.334 0.574 1.00 43.00 213 SER A CA 1
ATOM 1682 C C . SER A 1 213 ? 8.669 4.699 0.469 1.00 43.00 213 SER A C 1
ATOM 1684 O O . SER A 1 213 ? 8.988 5.495 -0.402 1.00 43.00 213 SER A O 1
ATOM 1686 N N . HIS A 1 214 ? 7.729 5.004 1.373 1.00 50.22 214 HIS A N 1
ATOM 1687 C CA . HIS A 1 214 ? 7.056 6.294 1.386 1.00 50.22 214 HIS A CA 1
ATOM 1688 C C . HIS A 1 214 ? 8.026 7.440 1.710 1.00 50.22 214 HIS A C 1
ATOM 1690 O O . HIS A 1 214 ? 7.746 8.583 1.367 1.00 50.22 214 HIS A O 1
ATOM 1696 N N . LEU A 1 215 ? 9.159 7.167 2.357 1.00 47.00 215 LEU A N 1
ATOM 1697 C CA . LEU A 1 215 ? 10.246 8.111 2.622 1.00 47.00 215 LEU A CA 1
ATOM 1698 C C . LEU A 1 215 ? 11.273 8.195 1.471 1.00 47.00 215 LEU A C 1
ATOM 1700 O O . LEU A 1 215 ? 12.186 9.006 1.544 1.00 47.00 215 LEU A O 1
ATOM 1704 N N . VAL A 1 216 ? 11.145 7.400 0.407 1.00 46.03 216 VAL A N 1
ATOM 1705 C CA . VAL A 1 216 ? 12.078 7.416 -0.730 1.00 46.03 216 VAL A CA 1
ATOM 1706 C C . VAL A 1 216 ? 11.690 8.520 -1.705 1.00 46.03 216 VAL A C 1
ATOM 1708 O O . VAL A 1 216 ? 10.584 8.468 -2.246 1.00 46.03 216 VAL A O 1
ATOM 1711 N N . ILE A 1 217 ? 12.572 9.502 -1.954 1.00 45.97 217 ILE A N 1
ATOM 1712 C CA . ILE A 1 217 ? 12.264 10.571 -2.912 1.00 45.97 217 ILE A CA 1
ATOM 1713 C C . ILE A 1 217 ? 13.484 11.092 -3.704 1.00 45.97 217 ILE A C 1
ATOM 1715 O O . ILE A 1 217 ? 14.501 11.436 -3.109 1.00 45.97 217 ILE A O 1
ATOM 1719 N N . PHE A 1 218 ? 13.324 11.125 -5.042 1.00 41.06 218 PHE A N 1
ATOM 1720 C CA . PHE A 1 218 ? 14.152 11.762 -6.103 1.00 41.06 218 PHE A CA 1
ATOM 1721 C C . PHE A 1 218 ? 14.464 13.250 -5.881 1.00 41.06 218 PHE A C 1
ATOM 1723 O O . PHE A 1 218 ? 13.718 13.856 -5.133 1.00 41.06 218 PHE A O 1
ATOM 1730 N N . ASN A 1 219 ? 15.371 13.900 -6.627 1.00 38.25 219 ASN A N 1
ATOM 1731 C CA . ASN A 1 219 ? 15.153 15.261 -7.155 1.00 38.25 219 ASN A CA 1
ATOM 1732 C C . ASN A 1 219 ? 15.462 15.274 -8.656 1.00 38.25 219 ASN A C 1
ATOM 1734 O O . ASN A 1 219 ? 16.464 14.684 -9.042 1.00 38.25 219 ASN A O 1
ATOM 1738 N N . ASP A 1 220 ? 14.657 15.951 -9.480 1.00 39.25 220 ASP A N 1
ATOM 1739 C CA . ASP A 1 220 ? 14.910 16.073 -10.924 1.00 39.25 220 ASP A CA 1
ATOM 1740 C C . ASP A 1 220 ? 16.211 16.864 -11.174 1.00 39.25 220 ASP A C 1
ATOM 1742 O O . ASP A 1 220 ? 17.022 16.459 -12.004 1.00 39.25 220 ASP A O 1
ATOM 1746 N N . ASP A 1 221 ? 16.520 17.866 -10.338 1.00 38.12 221 ASP A N 1
ATOM 1747 C CA . ASP A 1 221 ? 17.788 18.617 -10.415 1.00 38.12 221 ASP A CA 1
ATOM 1748 C C . ASP A 1 221 ? 19.014 17.803 -9.958 1.00 38.12 221 ASP A C 1
ATOM 1750 O O . ASP A 1 221 ? 20.145 18.137 -10.296 1.00 38.12 221 ASP A O 1
ATOM 1754 N N . GLN A 1 222 ? 18.812 16.728 -9.184 1.00 41.25 222 GLN A N 1
ATOM 1755 C CA . GLN A 1 222 ? 19.885 15.799 -8.789 1.00 41.25 222 GLN A CA 1
ATOM 1756 C C . GLN A 1 222 ? 20.039 14.625 -9.768 1.00 41.25 222 GLN A C 1
ATOM 1758 O O . GLN A 1 222 ? 20.981 13.842 -9.647 1.00 41.25 222 GLN A O 1
ATOM 1763 N N . LEU A 1 223 ? 19.111 14.488 -10.721 1.00 42.81 223 LEU A N 1
ATOM 1764 C CA . LEU A 1 223 ? 19.090 13.428 -11.728 1.00 42.81 223 LEU A CA 1
ATOM 1765 C C . LEU A 1 223 ? 19.782 13.837 -13.042 1.00 42.81 223 LEU A C 1
ATOM 1767 O O . LEU A 1 223 ? 20.036 12.979 -13.889 1.00 42.81 223 LEU A O 1
ATOM 1771 N N . MET A 1 224 ? 20.109 15.122 -13.205 1.00 38.84 224 MET A N 1
ATOM 1772 C CA . MET A 1 224 ? 20.749 15.678 -14.396 1.00 38.84 224 MET A CA 1
ATOM 1773 C C . MET A 1 224 ? 22.265 15.819 -14.205 1.00 38.84 224 MET A C 1
ATOM 1775 O O . MET A 1 224 ? 22.732 16.517 -13.309 1.00 38.84 224 MET A O 1
ATOM 1779 N N . VAL A 1 225 ? 23.054 15.202 -15.090 1.00 37.12 225 VAL A N 1
ATOM 1780 C CA . VAL A 1 225 ? 24.462 15.571 -15.306 1.00 37.12 225 VAL A CA 1
ATOM 1781 C C . VAL A 1 225 ? 24.506 16.436 -16.566 1.00 37.12 225 VAL A C 1
ATOM 1783 O O . VAL A 1 225 ? 24.596 15.913 -17.674 1.00 37.12 225 VAL A O 1
ATOM 1786 N N . GLY A 1 226 ? 24.386 17.753 -16.393 1.00 38.62 226 GLY A N 1
ATOM 1787 C CA . GLY A 1 226 ? 24.476 18.750 -17.468 1.00 38.62 226 GLY A CA 1
ATOM 1788 C C . GLY A 1 226 ? 23.295 19.723 -17.513 1.00 38.62 226 GLY A C 1
ATOM 1789 O O . GLY A 1 226 ? 22.189 19.371 -17.107 1.00 38.62 226 GLY A O 1
ATOM 1790 N N . ASP A 1 227 ? 23.556 20.940 -18.007 1.00 35.84 227 ASP A N 1
ATOM 1791 C CA . ASP A 1 227 ? 22.581 22.030 -18.163 1.00 35.84 227 ASP A CA 1
ATOM 1792 C C . ASP A 1 227 ? 21.372 21.577 -18.997 1.00 35.84 227 ASP A C 1
ATOM 1794 O O . ASP A 1 227 ? 21.408 21.548 -20.230 1.00 35.84 227 ASP A O 1
ATOM 1798 N N . ALA A 1 228 ? 20.280 21.236 -18.317 1.00 37.16 228 ALA A N 1
ATOM 1799 C CA . ALA A 1 228 ? 18.973 21.036 -18.918 1.00 37.16 228 ALA A CA 1
ATOM 1800 C C . ALA A 1 228 ? 18.036 22.144 -18.432 1.00 37.16 228 ALA A C 1
ATOM 1802 O O . ALA A 1 228 ? 17.970 22.451 -17.242 1.00 37.16 228 ALA A O 1
ATOM 1803 N N . LEU A 1 229 ? 17.325 22.758 -19.379 1.00 35.78 229 LEU A N 1
ATOM 1804 C CA . LEU A 1 229 ? 16.335 23.797 -19.110 1.00 35.78 229 LEU A CA 1
ATOM 1805 C C . LEU A 1 229 ? 15.274 23.285 -18.117 1.00 35.78 229 LEU A C 1
ATOM 1807 O O . LEU A 1 229 ? 14.845 22.136 -18.247 1.00 35.78 229 LEU A O 1
ATOM 1811 N N . PRO A 1 230 ? 14.819 24.124 -17.168 1.00 35.59 230 PRO A N 1
ATOM 1812 C CA . PRO A 1 230 ? 13.822 23.734 -16.182 1.00 35.59 230 PRO A CA 1
ATOM 1813 C C . PRO A 1 230 ? 12.523 23.348 -16.895 1.00 35.59 230 PRO A C 1
ATOM 1815 O O . PRO A 1 230 ? 11.840 24.190 -17.481 1.00 35.59 230 PRO A O 1
ATOM 1818 N N . VAL A 1 231 ? 12.195 22.057 -16.869 1.00 40.19 231 VAL A N 1
ATOM 1819 C CA . VAL A 1 231 ? 10.870 21.572 -17.258 1.00 40.19 231 VAL A CA 1
ATOM 1820 C C . VAL A 1 231 ? 9.901 22.039 -16.165 1.00 40.19 231 VAL A C 1
ATOM 1822 O O . VAL A 1 231 ? 10.229 21.888 -14.988 1.00 40.19 231 VAL A O 1
ATOM 1825 N N . PRO A 1 232 ? 8.750 22.650 -16.502 1.00 42.28 232 PRO A N 1
ATOM 1826 C CA . PRO A 1 232 ? 7.776 23.060 -15.498 1.00 42.28 232 PRO A CA 1
ATOM 1827 C C . PRO A 1 232 ? 7.387 21.867 -14.613 1.00 42.28 232 PRO A C 1
ATOM 1829 O O . PRO A 1 232 ? 6.992 20.806 -15.095 1.00 42.28 232 PRO A O 1
ATOM 1832 N N . ASP A 1 233 ? 7.578 22.038 -13.307 1.00 51.53 233 ASP A N 1
ATOM 1833 C CA . ASP A 1 233 ? 7.365 21.011 -12.293 1.00 51.53 233 ASP A CA 1
ATOM 1834 C C . ASP A 1 233 ? 5.861 20.846 -12.018 1.00 51.53 233 ASP A C 1
ATOM 1836 O O . ASP A 1 233 ? 5.316 21.437 -11.098 1.00 51.53 233 ASP A O 1
ATOM 1840 N N . ASP A 1 234 ? 5.156 20.090 -12.861 1.00 51.47 234 ASP A N 1
ATOM 1841 C CA . ASP A 1 234 ? 3.684 20.014 -12.878 1.00 51.47 234 ASP A CA 1
ATOM 1842 C C . ASP A 1 234 ? 3.048 19.166 -11.744 1.00 51.47 234 ASP A C 1
ATOM 1844 O O . ASP A 1 234 ? 2.017 18.522 -11.961 1.00 51.47 234 ASP A O 1
ATOM 1848 N N . THR A 1 235 ? 3.621 19.074 -10.531 1.00 56.88 235 THR A N 1
ATOM 1849 C CA . THR A 1 235 ? 3.168 18.037 -9.574 1.00 56.88 235 THR A CA 1
ATOM 1850 C C . THR A 1 235 ? 3.104 18.354 -8.083 1.00 56.88 235 THR A C 1
ATOM 1852 O O . THR A 1 235 ? 3.784 19.214 -7.535 1.00 56.88 235 THR A O 1
ATOM 1855 N N . LEU A 1 236 ? 2.250 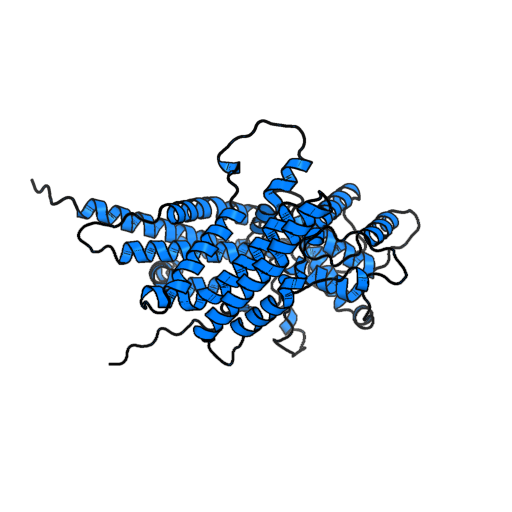17.578 -7.405 1.00 65.81 236 LEU A N 1
ATOM 1856 C CA . LEU A 1 236 ? 2.090 17.549 -5.958 1.00 65.81 236 LEU A CA 1
ATOM 1857 C C . LEU A 1 236 ? 3.333 16.922 -5.300 1.00 65.81 236 LEU A C 1
ATOM 1859 O O . LEU A 1 236 ? 3.476 15.697 -5.263 1.00 65.81 236 LEU A O 1
ATOM 1863 N N . ASP A 1 237 ? 4.222 17.769 -4.784 1.00 70.56 237 ASP A N 1
ATOM 1864 C CA . ASP A 1 237 ? 5.515 17.347 -4.250 1.00 70.56 237 ASP A CA 1
ATOM 1865 C C . ASP A 1 237 ? 5.405 16.649 -2.878 1.00 70.56 237 ASP A C 1
ATOM 1867 O O . ASP A 1 237 ? 5.296 17.273 -1.816 1.00 70.56 237 ASP A O 1
ATOM 1871 N N . LEU A 1 238 ? 5.480 15.313 -2.885 1.00 80.56 238 LEU A N 1
ATOM 1872 C CA . LEU A 1 238 ? 5.529 14.497 -1.670 1.00 80.56 238 LEU A CA 1
ATOM 1873 C C . LEU A 1 238 ? 6.787 14.792 -0.816 1.00 80.56 238 LEU A C 1
ATOM 1875 O O . LEU A 1 238 ? 6.777 14.503 0.389 1.00 80.56 238 LEU A O 1
ATOM 1879 N N . ARG A 1 239 ? 7.846 15.395 -1.384 1.00 77.75 239 ARG A N 1
ATOM 1880 C CA . ARG A 1 239 ? 9.100 15.755 -0.684 1.00 77.75 239 ARG A CA 1
ATOM 1881 C C . ARG A 1 239 ? 8.900 16.816 0.360 1.00 77.75 239 ARG A C 1
ATOM 1883 O O . ARG A 1 239 ? 9.443 16.677 1.453 1.00 77.75 239 ARG A O 1
ATOM 1890 N N . ALA A 1 240 ? 8.055 17.801 0.087 1.00 81.94 240 ALA A N 1
ATOM 1891 C CA . ALA A 1 240 ? 7.750 18.848 1.053 1.00 81.94 240 ALA A CA 1
ATOM 1892 C C . ALA A 1 240 ? 7.209 18.280 2.384 1.00 81.94 240 ALA A C 1
ATOM 1894 O O . ALA A 1 240 ? 7.366 18.879 3.446 1.00 81.94 240 ALA A O 1
ATOM 1895 N N . THR A 1 241 ? 6.630 17.073 2.356 1.00 86.31 241 THR A N 1
ATOM 1896 C CA . THR A 1 241 ? 6.133 16.371 3.551 1.00 86.31 241 THR A CA 1
ATOM 1897 C C . THR A 1 241 ? 7.133 15.396 4.181 1.00 86.31 241 THR A C 1
ATOM 1899 O O . THR A 1 241 ? 6.841 14.821 5.228 1.00 86.31 241 THR A O 1
ATOM 1902 N N . PHE A 1 242 ? 8.302 15.169 3.576 1.00 84.75 242 PHE A N 1
ATOM 1903 C CA . PHE A 1 242 ? 9.288 14.202 4.063 1.00 84.75 242 PHE A CA 1
ATOM 1904 C C . PHE A 1 242 ? 9.736 14.462 5.510 1.00 84.75 242 PHE A C 1
ATOM 1906 O O . PHE A 1 242 ? 9.648 13.521 6.302 1.00 84.75 242 PHE A O 1
ATOM 1913 N N . PRO A 1 243 ? 10.123 15.692 5.919 1.00 89.00 243 PRO A N 1
ATOM 1914 C CA . PRO A 1 243 ? 10.631 15.921 7.273 1.00 89.00 243 PRO A CA 1
ATOM 1915 C C . PRO A 1 243 ? 9.617 15.550 8.360 1.00 89.00 243 PRO A C 1
ATOM 1917 O O . PRO A 1 243 ? 9.951 14.866 9.323 1.00 89.00 243 PRO A O 1
ATOM 1920 N N . ILE A 1 244 ? 8.346 15.934 8.188 1.00 90.50 244 ILE A N 1
ATOM 1921 C CA . ILE A 1 244 ? 7.298 15.604 9.163 1.00 90.50 244 ILE A CA 1
ATOM 1922 C C . ILE A 1 244 ? 6.987 14.107 9.187 1.00 90.50 244 ILE A C 1
ATOM 1924 O O . ILE A 1 244 ? 6.762 13.534 10.250 1.00 90.50 244 ILE A O 1
ATOM 1928 N N . ARG A 1 245 ? 7.029 13.444 8.031 1.00 88.44 245 ARG A N 1
ATOM 1929 C CA . ARG A 1 245 ? 6.820 11.997 7.926 1.00 88.44 245 ARG A CA 1
ATOM 1930 C C . ARG A 1 245 ? 7.956 11.200 8.563 1.00 88.44 245 ARG A C 1
ATOM 1932 O O . ARG A 1 245 ? 7.681 10.186 9.207 1.00 88.44 245 ARG A O 1
ATOM 1939 N N . LEU A 1 246 ? 9.198 11.664 8.438 1.00 83.56 246 LEU A N 1
ATOM 1940 C CA . LEU A 1 246 ? 10.347 11.084 9.127 1.00 83.56 246 LEU A CA 1
ATOM 1941 C C . LEU A 1 246 ? 10.199 11.232 10.648 1.00 83.56 246 LEU A C 1
ATOM 1943 O O . LEU A 1 246 ? 10.181 10.214 11.333 1.00 83.56 246 LEU A O 1
ATOM 1947 N N . MET A 1 247 ? 9.937 12.446 11.148 1.00 87.00 247 MET A N 1
ATOM 1948 C CA . MET A 1 247 ? 9.738 12.696 12.587 1.00 87.00 247 MET A CA 1
ATOM 1949 C C . MET A 1 247 ? 8.637 11.815 13.194 1.00 87.00 247 MET A C 1
ATOM 1951 O O . MET A 1 247 ? 8.803 11.251 14.272 1.00 87.00 247 MET A O 1
ATOM 1955 N N . ILE A 1 248 ? 7.505 11.650 12.499 1.00 85.69 248 ILE A N 1
ATOM 1956 C CA . ILE A 1 248 ? 6.424 10.766 12.964 1.00 85.69 248 ILE A CA 1
ATOM 1957 C C . ILE A 1 248 ? 6.875 9.302 12.983 1.00 85.69 248 ILE A C 1
ATOM 1959 O O . ILE A 1 248 ? 6.516 8.552 13.889 1.00 85.69 248 ILE A O 1
ATOM 1963 N N . THR A 1 249 ? 7.638 8.875 11.977 1.00 82.50 249 THR A N 1
ATOM 1964 C CA . THR A 1 249 ? 8.140 7.499 11.900 1.00 82.50 249 THR A CA 1
ATOM 1965 C C . THR A 1 249 ? 9.110 7.214 13.043 1.00 82.50 249 THR A C 1
ATOM 1967 O O . THR A 1 249 ? 8.982 6.177 13.687 1.00 82.50 249 THR A O 1
ATOM 1970 N N . GLU A 1 250 ? 10.027 8.134 13.333 1.00 82.19 250 GLU A N 1
ATOM 1971 C CA . GLU A 1 250 ? 10.956 8.044 14.464 1.00 82.19 250 GLU A CA 1
ATOM 1972 C C . GLU A 1 250 ? 10.201 8.004 15.794 1.00 82.19 250 GLU A C 1
ATOM 1974 O O . GLU A 1 250 ? 10.427 7.109 16.604 1.00 82.19 250 GLU A O 1
ATOM 1979 N N . PHE A 1 251 ? 9.227 8.899 15.980 1.00 82.19 251 PHE A N 1
ATOM 1980 C CA . PHE A 1 251 ? 8.380 8.931 17.171 1.00 82.19 251 PHE A CA 1
ATOM 1981 C C . PHE A 1 251 ? 7.645 7.602 17.409 1.00 82.19 251 PHE A C 1
ATOM 1983 O O . PHE A 1 251 ? 7.672 7.065 18.514 1.00 82.19 251 PHE A O 1
ATOM 1990 N N . LEU A 1 252 ? 7.018 7.036 16.372 1.00 77.06 252 LEU A N 1
ATOM 1991 C CA . LEU A 1 252 ? 6.236 5.796 16.478 1.00 77.06 252 LEU A CA 1
ATOM 1992 C C . LEU A 1 252 ? 7.088 4.528 16.638 1.00 77.06 252 LEU A C 1
ATOM 1994 O O . LEU A 1 252 ? 6.561 3.490 17.051 1.00 77.06 252 LEU A O 1
ATOM 1998 N N . ASN A 1 253 ? 8.368 4.586 16.267 1.00 74.06 253 ASN A N 1
ATOM 1999 C CA . ASN A 1 253 ? 9.292 3.453 16.332 1.00 74.06 253 ASN A CA 1
ATOM 2000 C C . ASN A 1 253 ? 10.392 3.636 17.388 1.00 74.06 253 ASN A C 1
ATOM 2002 O O . ASN A 1 253 ? 11.313 2.827 17.440 1.00 74.06 253 ASN A O 1
ATOM 2006 N N . ASN A 1 254 ? 10.300 4.649 18.253 1.00 72.88 254 ASN A N 1
ATOM 2007 C CA . ASN A 1 254 ? 11.231 4.803 19.362 1.00 72.88 254 ASN A CA 1
ATOM 2008 C C . ASN A 1 254 ? 10.960 3.734 20.438 1.00 72.88 254 ASN A C 1
ATOM 2010 O O . ASN A 1 254 ? 9.962 3.783 21.151 1.00 72.88 254 ASN A O 1
ATOM 2014 N N . PHE A 1 255 ? 11.856 2.751 20.556 1.00 58.50 255 PHE A N 1
ATOM 2015 C CA . PHE A 1 255 ? 11.729 1.646 21.517 1.00 58.50 255 PHE A CA 1
ATOM 2016 C C . PHE A 1 255 ? 12.047 2.050 22.964 1.00 58.50 255 PHE A C 1
ATOM 2018 O O . PHE A 1 255 ? 11.697 1.317 23.887 1.00 58.50 255 PHE A O 1
ATOM 2025 N N . GLY A 1 256 ? 12.718 3.190 23.166 1.00 58.75 256 GLY A N 1
ATOM 2026 C CA . GLY A 1 256 ? 13.166 3.657 24.479 1.00 58.75 256 GLY A CA 1
ATOM 2027 C C . GLY A 1 256 ? 12.098 4.394 25.291 1.00 58.75 256 GLY A C 1
ATOM 2028 O O . GLY A 1 256 ? 12.277 4.574 26.494 1.00 58.75 256 GLY A O 1
ATOM 2029 N N . SER A 1 257 ? 10.988 4.814 24.675 1.00 61.91 257 SER A N 1
ATOM 2030 C CA . SER A 1 257 ? 9.889 5.496 25.366 1.00 61.91 257 SER A CA 1
ATOM 2031 C C . SER A 1 257 ? 8.537 5.239 24.693 1.00 61.91 257 SER A C 1
ATOM 2033 O O . SER A 1 257 ? 8.422 5.193 23.472 1.00 61.91 257 SER A O 1
ATOM 2035 N N . CYS A 1 258 ? 7.474 5.086 25.490 1.00 60.16 258 CYS A N 1
ATOM 2036 C CA . CYS A 1 258 ? 6.116 5.190 24.958 1.00 60.16 258 CYS A CA 1
ATOM 2037 C C . CYS A 1 258 ? 5.861 6.666 24.639 1.00 60.16 258 CYS A C 1
ATOM 2039 O O . CYS A 1 258 ? 5.866 7.494 25.550 1.00 60.16 258 CYS A O 1
ATOM 2041 N N . GLY A 1 259 ? 5.668 6.993 23.360 1.00 70.88 259 GLY A N 1
ATOM 2042 C CA . GLY A 1 259 ? 5.369 8.355 22.924 1.00 70.88 259 GLY A CA 1
ATOM 2043 C C . GLY A 1 259 ? 4.232 8.988 23.735 1.00 70.88 259 GLY A C 1
ATOM 2044 O O . GLY A 1 259 ? 3.244 8.326 24.059 1.00 70.88 259 GLY A O 1
ATOM 2045 N N . THR A 1 260 ? 4.374 10.265 24.097 1.00 87.38 260 THR A N 1
ATOM 2046 C CA . THR A 1 260 ? 3.379 10.955 24.927 1.00 87.38 260 THR A CA 1
ATOM 2047 C C . THR A 1 260 ? 2.184 11.409 24.094 1.00 87.38 260 THR A C 1
ATOM 2049 O O . THR A 1 260 ? 2.271 11.639 22.881 1.00 87.38 260 THR A O 1
ATOM 2052 N N . TYR A 1 261 ? 1.035 11.558 24.753 1.00 90.81 261 TYR A N 1
ATOM 2053 C CA . TYR A 1 261 ? -0.156 12.072 24.085 1.00 90.81 261 TYR A CA 1
ATOM 2054 C C . TYR A 1 261 ? 0.021 13.529 23.635 1.00 90.81 261 TYR A C 1
ATOM 2056 O O . TYR A 1 261 ? -0.400 13.891 22.540 1.00 90.81 261 TYR A O 1
ATOM 2064 N N . GLU A 1 262 ? 0.714 14.346 24.429 1.00 93.19 262 GLU A N 1
ATOM 2065 C CA . GLU A 1 262 ? 1.055 15.726 24.068 1.00 93.19 262 GLU A CA 1
ATOM 2066 C C . GLU A 1 262 ? 1.885 15.790 22.779 1.00 93.19 262 GLU A C 1
ATOM 2068 O O . GLU A 1 262 ? 1.536 16.516 21.847 1.00 93.19 262 GLU A O 1
ATOM 2073 N N . GLU A 1 263 ? 2.922 14.956 22.675 1.00 91.94 263 GLU A N 1
ATOM 2074 C CA . GLU A 1 263 ? 3.771 14.894 21.486 1.00 91.94 263 GLU A CA 1
ATOM 2075 C C . GLU A 1 263 ? 2.996 14.405 20.255 1.00 91.94 263 GLU A C 1
ATOM 2077 O O . GLU A 1 263 ? 3.162 14.920 19.148 1.00 91.94 263 GLU A O 1
ATOM 2082 N N . THR A 1 264 ? 2.055 13.481 20.458 1.00 91.88 264 THR A N 1
ATOM 2083 C CA . THR A 1 264 ? 1.129 13.023 19.412 1.00 91.88 264 THR A CA 1
ATOM 2084 C C . THR A 1 264 ? 0.273 14.171 18.875 1.00 91.88 264 THR A C 1
ATOM 2086 O O . THR A 1 264 ? 0.122 14.322 17.659 1.00 91.88 264 THR A O 1
ATOM 2089 N N . LEU A 1 265 ? -0.273 15.012 19.761 1.00 95.62 265 LEU A N 1
ATOM 2090 C CA . LEU A 1 265 ? -1.054 16.189 19.371 1.00 95.62 265 LEU A CA 1
ATOM 2091 C C . LEU A 1 265 ? -0.189 17.218 18.635 1.00 95.62 265 LEU A C 1
ATOM 2093 O O . LEU A 1 265 ? -0.632 17.761 17.617 1.00 95.62 265 LEU A O 1
ATOM 2097 N N . ARG A 1 266 ? 1.044 17.445 19.108 1.00 96.31 266 ARG A N 1
ATOM 2098 C CA . ARG A 1 266 ? 2.013 18.359 18.490 1.00 96.31 266 ARG A CA 1
ATOM 2099 C C . ARG A 1 266 ? 2.347 17.927 17.063 1.00 96.31 266 ARG A C 1
ATOM 2101 O O . ARG A 1 266 ? 2.132 18.700 16.129 1.00 96.31 266 ARG A O 1
ATOM 2108 N N . LEU A 1 267 ? 2.784 16.679 16.879 1.00 94.19 267 LEU A N 1
ATOM 2109 C CA . LEU A 1 267 ? 3.113 16.116 15.566 1.00 94.19 267 LEU A CA 1
ATOM 2110 C C . LEU A 1 267 ? 1.895 16.081 14.635 1.00 94.19 267 LEU A C 1
ATOM 2112 O O . LEU A 1 267 ? 2.010 16.428 13.459 1.00 94.19 267 LEU A O 1
ATOM 2116 N N . GLY A 1 268 ? 0.710 15.740 15.152 1.00 94.62 268 GLY A N 1
ATOM 2117 C CA . GLY A 1 268 ? -0.534 15.782 14.381 1.00 94.62 268 GLY A CA 1
ATOM 2118 C C . GLY A 1 268 ? -0.906 17.198 13.925 1.00 94.62 268 GLY A C 1
ATOM 2119 O O . GLY A 1 268 ? -1.403 17.384 12.812 1.00 94.62 268 GLY A O 1
ATOM 2120 N N . GLY A 1 269 ? -0.652 18.213 14.755 1.00 96.19 269 GLY A N 1
ATOM 2121 C CA . GLY A 1 269 ? -0.795 19.625 14.393 1.00 96.19 269 GLY A CA 1
ATOM 2122 C C . GLY A 1 269 ? 0.179 20.044 13.291 1.00 96.19 269 GLY A C 1
ATOM 2123 O O . GLY A 1 269 ? -0.248 20.605 12.280 1.00 96.19 269 GLY A O 1
ATOM 2124 N N . SER A 1 270 ? 1.461 19.703 13.443 1.00 95.44 270 SER A N 1
ATOM 2125 C CA . SER A 1 270 ? 2.499 19.973 12.443 1.00 95.44 270 SER A CA 1
ATOM 2126 C C . SER A 1 270 ? 2.208 19.297 11.103 1.00 95.44 270 SER A C 1
ATOM 2128 O O . SER A 1 270 ? 2.345 19.938 10.063 1.00 95.44 270 SER A O 1
ATOM 2130 N N . LEU A 1 271 ? 1.733 18.046 11.104 1.00 93.75 271 LEU A N 1
ATOM 2131 C CA . LEU A 1 271 ? 1.348 17.348 9.877 1.00 93.75 271 LEU A CA 1
ATOM 2132 C C . LEU A 1 271 ? 0.203 18.061 9.157 1.00 93.75 271 LEU A C 1
ATOM 2134 O O . LEU A 1 271 ? 0.315 18.322 7.963 1.00 93.75 271 LEU A O 1
ATOM 2138 N N . ARG A 1 272 ? -0.863 18.455 9.867 1.00 93.19 272 ARG A N 1
ATOM 2139 C CA . ARG A 1 272 ? -1.961 19.227 9.256 1.00 93.19 272 ARG A CA 1
ATOM 2140 C C . ARG A 1 272 ? -1.481 20.556 8.673 1.00 93.19 272 ARG A C 1
ATOM 2142 O O . ARG A 1 272 ? -1.915 20.922 7.584 1.00 93.19 272 ARG A O 1
ATOM 2149 N N . ALA A 1 273 ? -0.589 21.257 9.373 1.00 92.56 273 ALA A N 1
ATOM 2150 C CA . ALA A 1 273 ? -0.035 22.524 8.905 1.00 92.56 273 ALA A CA 1
ATOM 2151 C C . ALA A 1 273 ? 0.787 22.348 7.618 1.00 92.56 273 ALA A C 1
ATOM 2153 O O . ALA A 1 273 ? 0.585 23.099 6.665 1.00 92.56 273 ALA A O 1
ATOM 2154 N N . VAL A 1 274 ? 1.654 21.330 7.560 1.00 88.75 274 VAL A N 1
ATOM 2155 C CA . VAL A 1 274 ? 2.452 21.011 6.365 1.00 88.75 274 VAL A CA 1
ATOM 2156 C C . VAL A 1 274 ? 1.555 20.587 5.205 1.00 88.75 274 VAL A C 1
ATOM 2158 O O . VAL A 1 274 ? 1.708 21.107 4.108 1.00 88.75 274 VAL A O 1
ATOM 2161 N N . VAL A 1 275 ? 0.572 19.711 5.433 1.00 85.38 275 VAL A N 1
ATOM 2162 C CA . VAL A 1 275 ? -0.385 19.299 4.390 1.00 85.38 275 VAL A CA 1
ATOM 2163 C C . VAL A 1 275 ? -1.129 20.510 3.826 1.00 85.38 275 VAL A C 1
ATOM 2165 O O . VAL A 1 275 ? -1.216 20.678 2.613 1.00 85.38 275 VAL A O 1
ATOM 2168 N N . TYR A 1 276 ? -1.620 21.398 4.687 1.00 82.38 276 TYR A N 1
ATOM 2169 C CA . TYR A 1 276 ? -2.311 22.599 4.234 1.00 82.38 276 TYR A CA 1
ATOM 2170 C C . TYR A 1 276 ? -1.389 23.536 3.439 1.00 82.38 276 TYR A C 1
ATOM 2172 O O . TYR A 1 276 ? -1.736 23.957 2.336 1.00 82.38 276 TYR A O 1
ATOM 2180 N N . LYS A 1 277 ? -0.210 23.854 3.985 1.00 83.94 277 LYS A N 1
ATOM 2181 C CA . LYS A 1 277 ? 0.720 24.829 3.405 1.00 83.94 277 LYS A CA 1
ATOM 2182 C C . LYS A 1 277 ? 1.387 24.320 2.130 1.00 83.94 277 LYS A C 1
ATOM 2184 O O . LYS A 1 277 ? 1.452 25.050 1.149 1.00 83.94 277 LYS A O 1
ATOM 2189 N N . GLU A 1 278 ? 1.875 23.087 2.149 1.00 81.38 278 GLU A N 1
ATOM 2190 C CA . GLU A 1 278 ? 2.719 22.542 1.085 1.00 81.38 278 GLU A CA 1
ATOM 2191 C C . GLU A 1 278 ? 1.934 21.703 0.077 1.00 81.38 278 GLU A C 1
ATOM 2193 O O . GLU A 1 278 ? 2.292 21.683 -1.089 1.00 81.38 278 GLU A O 1
ATOM 2198 N N . LEU A 1 279 ? 0.844 21.029 0.456 1.00 80.69 279 LEU A N 1
ATOM 2199 C CA . LEU A 1 279 ? 0.066 20.244 -0.513 1.00 80.69 279 LEU A CA 1
ATOM 2200 C C . LEU A 1 279 ? -1.108 21.051 -1.066 1.00 80.69 279 LEU A C 1
ATOM 2202 O O . LEU A 1 279 ? -1.200 21.251 -2.276 1.00 80.69 279 LEU A O 1
ATOM 2206 N N . CYS A 1 280 ? -1.983 21.574 -0.201 1.00 81.62 280 CYS A N 1
ATOM 2207 C CA . CYS A 1 280 ? -3.198 22.255 -0.658 1.00 81.62 280 CYS A CA 1
ATOM 2208 C C . CYS A 1 280 ? -2.899 23.577 -1.377 1.00 81.62 280 CYS A C 1
ATOM 2210 O O . CYS A 1 280 ? -3.444 23.820 -2.454 1.00 81.62 280 CYS A O 1
ATOM 2212 N N . GLN A 1 281 ? -2.027 24.430 -0.828 1.00 80.00 281 GLN A N 1
ATOM 2213 C CA . GLN A 1 281 ? -1.708 25.699 -1.492 1.00 80.00 281 GLN A CA 1
ATOM 2214 C C . GLN A 1 281 ? -0.868 25.498 -2.758 1.00 80.00 281 GLN A C 1
ATOM 2216 O O . GLN A 1 281 ? -1.083 26.220 -3.730 1.00 80.00 281 GLN A O 1
ATOM 2221 N N . ASN A 1 282 ? 0.063 24.532 -2.785 1.00 74.81 282 ASN A N 1
ATOM 2222 C CA . ASN A 1 282 ? 0.816 24.233 -4.008 1.00 74.81 282 ASN A CA 1
ATOM 2223 C C . ASN A 1 282 ? -0.132 23.724 -5.096 1.00 74.81 282 ASN A C 1
ATOM 2225 O O . ASN A 1 282 ? -0.054 24.212 -6.219 1.00 74.81 282 ASN A O 1
ATOM 2229 N N . LEU A 1 283 ? -1.076 22.837 -4.763 1.00 76.50 283 LEU A N 1
ATOM 2230 C CA . LEU A 1 283 ? -2.109 22.375 -5.692 1.00 76.50 283 LEU A CA 1
ATOM 2231 C C . LEU A 1 283 ? -2.952 23.538 -6.238 1.00 76.50 283 LEU A C 1
ATOM 2233 O O . LEU A 1 283 ? -3.117 23.661 -7.448 1.00 76.50 283 LEU A O 1
ATOM 2237 N N . GLN A 1 284 ? -3.434 24.432 -5.368 1.00 77.25 284 GLN A N 1
ATOM 2238 C CA . GLN A 1 284 ? -4.195 25.617 -5.785 1.00 77.25 284 GLN A CA 1
ATOM 2239 C C . GLN A 1 284 ? -3.376 26.526 -6.713 1.00 77.25 284 GLN A C 1
ATOM 2241 O O . GLN A 1 284 ? -3.876 26.983 -7.745 1.00 77.25 284 GLN A O 1
ATOM 2246 N N . ARG A 1 285 ? -2.101 26.767 -6.379 1.00 72.94 285 ARG A N 1
ATOM 2247 C CA . ARG A 1 285 ? -1.189 27.577 -7.200 1.00 72.94 285 ARG A CA 1
ATOM 2248 C C . ARG A 1 285 ? -0.913 26.935 -8.562 1.00 72.94 285 ARG A C 1
ATOM 2250 O O . ARG A 1 285 ? -0.867 27.666 -9.546 1.00 72.94 285 ARG A O 1
ATOM 2257 N N . HIS A 1 286 ? -0.790 25.609 -8.640 1.00 68.00 286 HIS A N 1
ATOM 2258 C CA . HIS A 1 286 ? -0.624 24.882 -9.906 1.00 68.00 286 HIS A CA 1
ATOM 2259 C C . HIS A 1 286 ? -1.849 25.007 -10.806 1.00 68.00 286 HIS A C 1
ATOM 2261 O O . HIS A 1 286 ? -1.717 25.449 -11.948 1.00 68.00 286 HIS A O 1
ATOM 2267 N N . ILE A 1 287 ? -3.039 24.729 -10.259 1.00 71.75 287 ILE A N 1
ATOM 2268 C CA . ILE A 1 287 ? -4.312 24.874 -10.981 1.00 71.75 287 ILE A CA 1
ATOM 2269 C C . ILE A 1 287 ? -4.441 26.290 -11.560 1.00 71.75 287 ILE A C 1
ATOM 2271 O O . ILE A 1 287 ? -4.885 26.462 -12.691 1.00 71.75 287 ILE A O 1
ATOM 2275 N N . SER A 1 288 ? -3.993 27.300 -10.810 1.00 74.25 288 SER A N 1
ATOM 2276 C CA . SER A 1 288 ? -4.095 28.707 -11.209 1.00 74.25 288 SER A CA 1
ATOM 2277 C C . SER A 1 288 ? -3.047 29.145 -12.245 1.00 74.25 288 SER A C 1
ATOM 2279 O O . SER A 1 288 ? -3.314 30.065 -13.011 1.00 74.25 288 SER A O 1
ATOM 2281 N N . ARG A 1 289 ? -1.846 28.542 -12.258 1.00 65.38 289 ARG A N 1
ATOM 2282 C CA . ARG A 1 289 ? -0.711 28.978 -13.102 1.00 65.38 289 ARG A CA 1
ATOM 2283 C C . ARG A 1 289 ? -0.580 28.213 -14.413 1.00 65.38 289 ARG A C 1
ATOM 2285 O O . ARG A 1 289 ? -0.239 28.826 -15.418 1.00 65.38 289 ARG A O 1
ATOM 2292 N N . ALA A 1 290 ? -0.783 26.898 -14.389 1.00 60.72 290 ALA A N 1
ATOM 2293 C CA . ALA A 1 290 ? -0.471 26.027 -15.522 1.00 60.72 290 ALA A CA 1
ATOM 2294 C C . ALA A 1 290 ? -1.720 25.532 -16.267 1.00 60.72 290 ALA A C 1
ATOM 2296 O O . ALA A 1 290 ? -1.604 25.016 -17.372 1.00 60.72 290 ALA A O 1
ATOM 2297 N N . GLY A 1 291 ? -2.912 25.622 -15.660 1.00 61.44 291 GLY A N 1
ATOM 2298 C CA . GLY A 1 291 ? -4.119 24.953 -16.170 1.00 61.44 291 GLY A CA 1
ATOM 2299 C C . GLY A 1 291 ? -4.027 23.416 -16.172 1.00 61.44 291 GLY A C 1
ATOM 2300 O O . GLY A 1 291 ? -4.982 22.743 -16.553 1.00 61.44 291 GLY A O 1
ATOM 2301 N N . LEU A 1 292 ? -2.897 22.859 -15.726 1.00 62.12 292 LEU A N 1
ATOM 2302 C CA . LEU A 1 292 ? -2.624 21.436 -15.584 1.00 62.12 292 LEU A CA 1
ATOM 2303 C C . LEU A 1 292 ? -2.873 21.032 -14.125 1.00 62.12 292 LEU A C 1
ATOM 2305 O O . LEU A 1 292 ? -2.354 21.650 -13.194 1.00 62.12 292 LEU A O 1
ATOM 2309 N N . SER A 1 293 ? -3.701 20.008 -13.923 1.00 67.94 293 SER A N 1
ATOM 2310 C CA . SER A 1 293 ? -3.950 19.411 -12.608 1.00 67.94 293 SER A CA 1
ATOM 2311 C C . SER A 1 293 ? -3.098 18.151 -12.452 1.00 67.94 293 SER A C 1
ATOM 2313 O O . SER A 1 293 ? -3.038 17.361 -13.399 1.00 67.94 293 SER A O 1
ATOM 2315 N N . PRO A 1 294 ? -2.522 17.895 -11.261 1.00 76.75 294 PRO A N 1
ATOM 2316 C CA . PRO A 1 294 ? -1.987 16.585 -10.907 1.00 76.75 294 PRO A CA 1
ATOM 2317 C C . PRO A 1 294 ? -2.978 15.466 -11.238 1.00 76.75 294 PRO A C 1
ATOM 2319 O O . PRO A 1 294 ? -4.198 15.664 -11.153 1.00 76.75 294 PRO A O 1
ATOM 2322 N N . SER A 1 295 ? -2.459 14.287 -11.593 1.00 79.75 295 SER A N 1
ATOM 2323 C CA . SER A 1 295 ? -3.309 13.138 -11.911 1.00 79.75 295 SER A CA 1
ATOM 2324 C C . SER A 1 295 ? -4.174 12.755 -10.706 1.00 79.75 295 SER A C 1
ATOM 2326 O O . SER A 1 295 ? -3.771 12.902 -9.546 1.00 79.75 295 SER A O 1
ATOM 2328 N N . ARG A 1 296 ? -5.371 12.214 -10.965 1.00 82.12 296 ARG A N 1
ATOM 2329 C CA . ARG A 1 296 ? -6.264 11.718 -9.905 1.00 82.12 296 ARG A CA 1
ATOM 2330 C C . ARG A 1 296 ? -5.546 10.704 -9.010 1.00 82.12 296 ARG A C 1
ATOM 2332 O O . ARG A 1 296 ? -5.649 10.798 -7.788 1.00 82.12 296 ARG A O 1
ATOM 2339 N N . PHE A 1 297 ? -4.782 9.794 -9.615 1.00 85.06 297 PHE A N 1
ATOM 2340 C CA . PHE A 1 297 ? -3.972 8.811 -8.900 1.00 85.06 297 PHE A CA 1
ATOM 2341 C C . PHE A 1 297 ? -2.981 9.470 -7.933 1.00 85.06 297 PHE A C 1
ATOM 2343 O O . PHE A 1 297 ? -2.912 9.087 -6.765 1.00 85.06 297 PHE A O 1
ATOM 2350 N N . GLN A 1 298 ? -2.248 10.492 -8.389 1.00 84.62 298 GLN A N 1
ATOM 2351 C CA . GLN A 1 298 ? -1.284 11.203 -7.553 1.00 84.62 298 GLN A CA 1
ATOM 2352 C C . GLN A 1 298 ? -1.956 11.841 -6.334 1.00 84.62 298 GLN A C 1
ATOM 2354 O O . GLN A 1 298 ? -1.482 11.665 -5.212 1.00 84.62 298 GLN A O 1
ATOM 2359 N N . ILE A 1 299 ? -3.078 12.537 -6.539 1.00 84.62 299 ILE A N 1
ATOM 2360 C CA . ILE A 1 299 ? -3.841 13.161 -5.450 1.00 84.62 299 ILE A CA 1
ATOM 2361 C C . ILE A 1 299 ? -4.299 12.096 -4.447 1.00 84.62 299 ILE A C 1
ATOM 2363 O O . ILE A 1 299 ? -4.087 12.253 -3.245 1.00 84.62 299 ILE A O 1
ATOM 2367 N N . GLN A 1 300 ? -4.874 10.992 -4.933 1.00 87.69 300 GLN A N 1
ATOM 2368 C CA . GLN A 1 300 ? -5.367 9.905 -4.087 1.00 87.69 300 GLN A CA 1
ATOM 2369 C C . GLN A 1 300 ? -4.252 9.248 -3.266 1.00 87.69 300 GLN A C 1
ATOM 2371 O O . GLN A 1 300 ? -4.436 9.009 -2.075 1.00 87.69 300 GLN A O 1
ATOM 2376 N N . VAL A 1 301 ? -3.092 8.964 -3.867 1.00 87.75 301 VAL A N 1
ATOM 2377 C CA . VAL A 1 301 ? -1.966 8.337 -3.158 1.00 87.75 301 VAL A CA 1
ATOM 2378 C C . VAL A 1 301 ? -1.374 9.273 -2.114 1.00 87.75 301 VAL A C 1
ATOM 2380 O O . VAL A 1 301 ? -1.130 8.843 -0.986 1.00 87.75 301 VAL A O 1
ATOM 2383 N N . VAL A 1 302 ? -1.148 10.543 -2.459 1.00 87.56 302 VAL A N 1
ATOM 2384 C CA . VAL A 1 302 ? -0.583 11.510 -1.511 1.00 87.56 302 VAL A CA 1
ATOM 2385 C C . VAL A 1 302 ? -1.539 11.723 -0.338 1.00 87.56 302 VAL A C 1
ATOM 2387 O O . VAL A 1 302 ? -1.100 11.634 0.810 1.00 87.56 302 VAL A O 1
ATOM 2390 N N . ASP A 1 303 ? -2.838 11.909 -0.595 1.00 88.62 303 ASP A N 1
ATOM 2391 C CA . ASP A 1 303 ? -3.849 12.027 0.463 1.00 88.62 303 ASP A CA 1
ATOM 2392 C C . ASP A 1 303 ? -3.893 10.764 1.336 1.00 88.62 303 ASP A C 1
ATOM 2394 O O . ASP A 1 303 ? -3.813 10.851 2.563 1.00 88.62 303 ASP A O 1
ATOM 2398 N N . PHE A 1 304 ? -3.888 9.572 0.725 1.00 91.12 304 PHE A N 1
ATOM 2399 C CA . PHE A 1 304 ? -3.843 8.304 1.456 1.00 91.12 304 PHE A CA 1
ATOM 2400 C C . PHE A 1 304 ? -2.624 8.217 2.382 1.00 91.12 304 PHE A C 1
ATOM 2402 O O . PHE A 1 304 ? -2.760 7.824 3.544 1.00 91.12 304 PHE A O 1
ATOM 2409 N N . ILE A 1 305 ? -1.431 8.592 1.902 1.00 89.19 305 ILE A N 1
ATOM 2410 C CA . ILE A 1 305 ? -0.210 8.602 2.716 1.00 89.19 305 ILE A CA 1
ATOM 2411 C C . ILE A 1 305 ? -0.392 9.549 3.911 1.00 89.19 305 ILE A C 1
ATOM 2413 O O . ILE A 1 305 ? -0.142 9.138 5.044 1.00 89.19 305 ILE A O 1
ATOM 2417 N N . MET A 1 306 ? -0.879 10.777 3.706 1.00 91.19 306 MET A N 1
ATOM 2418 C CA . MET A 1 306 ? -1.072 11.739 4.803 1.00 91.19 306 MET A CA 1
ATOM 2419 C C . MET A 1 306 ? -2.104 11.261 5.828 1.00 91.19 306 MET A C 1
ATOM 2421 O O . MET A 1 306 ? -1.854 11.313 7.037 1.00 91.19 306 MET A O 1
ATOM 2425 N N . ILE A 1 307 ? -3.239 10.735 5.361 1.00 91.88 307 ILE A N 1
ATOM 2426 C CA . ILE A 1 307 ? -4.281 10.150 6.213 1.00 91.88 307 ILE A CA 1
ATOM 2427 C C . ILE A 1 307 ? -3.708 8.984 7.024 1.00 91.88 307 ILE A C 1
ATOM 2429 O O . ILE A 1 307 ? -3.986 8.863 8.221 1.00 91.88 307 ILE A O 1
ATOM 2433 N N . ARG A 1 308 ? -2.872 8.141 6.408 1.00 89.44 308 ARG A N 1
ATOM 2434 C CA . ARG A 1 308 ? -2.225 7.013 7.081 1.00 89.44 308 ARG A CA 1
ATOM 2435 C C . ARG A 1 308 ? -1.301 7.472 8.206 1.00 89.44 308 ARG A C 1
ATOM 2437 O O . ARG A 1 308 ? -1.339 6.864 9.276 1.00 89.44 308 ARG A O 1
ATOM 2444 N N . TYR A 1 309 ? -0.516 8.526 8.000 1.00 89.00 309 TYR A N 1
ATOM 2445 C CA . TYR A 1 309 ? 0.341 9.101 9.041 1.00 89.00 309 TYR A CA 1
ATOM 2446 C C . TYR A 1 309 ? -0.461 9.700 10.200 1.00 89.00 309 TYR A C 1
ATOM 2448 O O . TYR A 1 309 ? -0.168 9.408 11.359 1.00 89.00 309 TYR A O 1
ATOM 2456 N N . MET A 1 310 ? -1.524 10.454 9.899 1.00 92.06 310 MET A N 1
ATOM 2457 C CA . MET A 1 310 ? -2.454 10.957 10.919 1.00 92.06 310 MET A CA 1
ATOM 2458 C C . MET A 1 310 ? -3.098 9.813 11.711 1.00 92.06 310 MET A C 1
ATOM 2460 O O . MET A 1 310 ? -3.136 9.846 12.937 1.00 92.06 310 MET A O 1
ATOM 2464 N N . SER A 1 311 ? -3.572 8.769 11.028 1.00 90.19 311 SER A N 1
ATOM 2465 C CA . SER A 1 311 ? -4.136 7.583 11.678 1.00 90.19 311 SER A CA 1
ATOM 2466 C C . SER A 1 311 ? -3.099 6.884 12.567 1.00 90.19 311 SER A C 1
ATOM 2468 O O . SER A 1 311 ? -3.386 6.583 13.723 1.00 90.19 311 SER A O 1
ATOM 2470 N N . ALA A 1 312 ? -1.876 6.680 12.064 1.00 86.31 312 ALA A N 1
ATOM 2471 C CA . ALA A 1 312 ? -0.798 5.999 12.780 1.00 86.31 312 ALA A CA 1
ATOM 2472 C C . ALA A 1 312 ? -0.445 6.671 14.113 1.00 86.31 312 ALA A C 1
ATOM 2474 O O . ALA A 1 312 ? -0.249 5.966 15.098 1.00 86.31 312 ALA A O 1
ATOM 2475 N N . LEU A 1 313 ? -0.403 8.008 14.136 1.00 88.00 313 LEU A N 1
ATOM 2476 C CA . LEU A 1 313 ? -0.132 8.806 15.335 1.00 88.00 313 LEU A CA 1
ATOM 2477 C C . LEU A 1 313 ? -1.150 8.559 16.450 1.00 88.00 313 LEU A C 1
ATOM 2479 O O . LEU A 1 313 ? -0.783 8.423 17.611 1.00 88.00 313 LEU A O 1
ATOM 2483 N N . HIS A 1 314 ? -2.433 8.497 16.100 1.00 90.31 314 HIS A N 1
ATOM 2484 C CA . HIS A 1 314 ? -3.513 8.462 17.084 1.00 90.31 314 HIS A CA 1
ATOM 2485 C C . HIS A 1 314 ? -3.963 7.044 17.469 1.00 90.31 314 HIS A C 1
ATOM 2487 O O . HIS A 1 314 ? -4.583 6.864 18.517 1.00 90.31 314 HIS A O 1
ATOM 2493 N N . VAL A 1 315 ? -3.636 6.027 16.663 1.00 85.56 315 VAL A N 1
ATOM 2494 C CA . VAL A 1 315 ? -3.984 4.617 16.917 1.00 85.56 315 VAL A CA 1
ATOM 2495 C C . VAL A 1 315 ? -3.557 4.100 18.300 1.00 85.56 315 VAL A C 1
ATOM 2497 O O . VAL A 1 315 ? -4.385 3.433 18.924 1.00 85.56 315 VAL A O 1
ATOM 2500 N N . PRO A 1 316 ? -2.349 4.391 18.827 1.00 84.44 316 PRO A N 1
ATOM 2501 C CA . PRO A 1 316 ? -1.946 3.938 20.162 1.00 84.44 316 PRO A CA 1
ATOM 2502 C C . PRO A 1 316 ? -2.907 4.366 21.283 1.00 84.44 316 PRO A C 1
ATOM 2504 O O . PRO A 1 316 ? -3.047 3.663 22.282 1.00 84.44 316 PRO A O 1
ATOM 2507 N N . PHE A 1 317 ? -3.620 5.480 21.090 1.00 86.69 317 PHE A N 1
ATOM 2508 C CA . PHE A 1 317 ? -4.577 6.042 22.045 1.00 86.69 317 PHE A CA 1
ATOM 2509 C C . PHE A 1 317 ? -6.029 5.646 21.756 1.00 86.69 317 PHE A C 1
ATOM 2511 O O . PHE A 1 317 ? -6.915 5.999 22.527 1.00 86.69 317 PHE A O 1
ATOM 2518 N N . PHE A 1 318 ? -6.300 4.905 20.677 1.00 87.25 318 PHE A N 1
ATOM 2519 C CA . PHE A 1 318 ? -7.663 4.547 20.276 1.00 87.25 318 PHE A CA 1
ATOM 2520 C C . PHE A 1 318 ? -8.368 3.641 21.295 1.00 87.25 318 PHE A C 1
ATOM 2522 O O . PHE A 1 318 ? -9.503 3.917 21.665 1.00 87.25 318 PHE A O 1
ATOM 2529 N N . ILE A 1 319 ? -7.699 2.588 21.778 1.00 82.81 319 ILE A N 1
ATOM 2530 C CA . ILE A 1 319 ? -8.274 1.682 22.788 1.00 82.81 319 ILE A CA 1
ATOM 2531 C C . ILE A 1 319 ? -8.381 2.343 24.165 1.00 82.81 319 ILE A C 1
ATOM 2533 O O . ILE A 1 319 ? -9.455 2.248 24.758 1.00 82.81 319 ILE A O 1
ATOM 2537 N N . PRO A 1 320 ? -7.352 3.052 24.673 1.00 85.44 320 PRO A N 1
ATOM 2538 C CA . PRO A 1 320 ? -7.504 3.866 25.878 1.00 85.44 320 PRO A CA 1
ATOM 2539 C C . PRO A 1 320 ? -8.692 4.836 25.804 1.00 85.44 320 PRO A C 1
ATOM 2541 O O . PRO A 1 320 ? -9.427 4.977 26.776 1.00 85.44 320 PRO A O 1
ATOM 2544 N N . ALA A 1 321 ? -8.953 5.436 24.637 1.00 87.31 321 ALA A N 1
ATOM 2545 C CA . ALA A 1 321 ? -10.075 6.355 24.450 1.00 87.31 321 ALA A CA 1
ATOM 2546 C C . ALA A 1 321 ? -11.470 5.727 24.598 1.00 87.31 321 ALA A C 1
ATOM 2548 O O . ALA A 1 321 ? -12.443 6.461 24.746 1.00 87.31 321 ALA A O 1
ATOM 2549 N N . LEU A 1 322 ? -11.586 4.394 24.562 1.00 82.44 322 LEU A N 1
ATOM 2550 C CA . LEU A 1 322 ? -12.849 3.703 24.852 1.00 82.44 322 LEU A CA 1
ATOM 2551 C C . LEU A 1 322 ? -13.204 3.740 26.345 1.00 82.44 322 LEU A C 1
ATOM 2553 O O . LEU A 1 322 ? -14.348 3.481 26.709 1.00 82.44 322 LEU A O 1
ATOM 2557 N N . HIS A 1 323 ? -12.230 4.037 27.207 1.00 81.88 323 HIS A N 1
ATOM 2558 C CA . HIS A 1 323 ? -12.387 4.033 28.661 1.00 81.88 323 HIS A CA 1
ATOM 2559 C C . HIS A 1 323 ? -12.062 5.390 29.299 1.00 81.88 323 HIS A C 1
ATOM 2561 O O . HIS A 1 323 ? -12.574 5.696 30.372 1.00 81.88 323 HIS A O 1
ATOM 2567 N N . GLU A 1 324 ? -11.241 6.215 28.645 1.00 86.62 324 GLU A N 1
ATOM 2568 C CA . GLU A 1 324 ? -10.756 7.494 29.166 1.00 86.62 324 GLU A CA 1
ATOM 2569 C C . GLU A 1 324 ? -11.106 8.659 28.232 1.00 86.62 324 GLU A C 1
ATOM 2571 O O . GLU A 1 324 ? -10.765 8.669 27.046 1.00 86.62 324 GLU A O 1
ATOM 2576 N N . THR A 1 325 ? -11.722 9.708 28.783 1.00 89.81 325 THR A N 1
ATOM 2577 C CA . THR A 1 325 ? -12.155 10.890 28.017 1.00 89.81 325 THR A CA 1
ATOM 2578 C C . THR A 1 325 ? -10.992 11.749 27.518 1.00 89.81 325 THR A C 1
ATOM 2580 O O . THR A 1 325 ? -11.138 12.443 26.507 1.00 89.81 325 THR A O 1
ATOM 2583 N N . THR A 1 326 ? -9.817 11.658 28.150 1.00 92.19 326 THR A N 1
ATOM 2584 C CA . THR A 1 326 ? -8.575 12.349 27.755 1.00 92.19 326 THR A CA 1
ATOM 2585 C C . THR A 1 326 ? -8.244 12.153 26.271 1.00 92.19 326 THR A C 1
ATOM 2587 O O . THR A 1 326 ? -7.773 13.072 25.598 1.00 92.19 326 THR A O 1
ATOM 2590 N N . TYR A 1 327 ? -8.552 10.976 25.720 1.00 92.56 327 TYR A N 1
ATOM 2591 C CA . TYR A 1 327 ? -8.196 10.592 24.353 1.00 92.56 327 TYR A CA 1
ATOM 2592 C C . TYR A 1 327 ? -9.359 10.704 23.351 1.00 92.56 327 TYR A C 1
ATOM 2594 O O . TYR A 1 327 ? -9.269 10.182 22.236 1.00 92.56 327 TYR A O 1
ATOM 2602 N N . THR A 1 328 ? -10.435 11.425 23.694 1.00 92.38 328 THR A N 1
ATOM 2603 C CA . THR A 1 328 ? -11.619 11.609 22.825 1.00 92.38 328 THR A CA 1
ATOM 2604 C C . THR A 1 328 ? -11.250 12.144 21.436 1.00 92.38 328 THR A C 1
ATOM 2606 O O . THR A 1 328 ? -11.802 11.708 20.422 1.00 92.38 328 THR A O 1
ATOM 2609 N N . PHE A 1 329 ? -10.278 13.060 21.365 1.00 94.19 329 PHE A N 1
ATOM 2610 C CA . PHE A 1 329 ? -9.787 13.583 20.091 1.00 94.19 329 PHE A CA 1
ATOM 2611 C C . PHE A 1 329 ? -9.147 12.485 19.227 1.00 94.19 329 PHE A C 1
ATOM 2613 O O . PHE A 1 329 ? -9.509 12.348 18.059 1.00 94.19 329 PHE A O 1
ATOM 2620 N N . SER A 1 330 ? -8.266 11.655 19.800 1.00 93.12 330 SER A N 1
ATOM 2621 C CA . SER A 1 330 ? -7.681 10.503 19.096 1.00 93.12 330 SER A CA 1
ATOM 2622 C C . SER A 1 330 ? -8.745 9.529 18.603 1.00 93.12 330 SER A C 1
ATOM 2624 O O . SER A 1 330 ? -8.671 9.091 17.458 1.00 93.12 330 SER A O 1
ATOM 2626 N N . HIS A 1 331 ? -9.761 9.231 19.418 1.00 91.12 331 HIS A N 1
ATOM 2627 C CA . HIS A 1 331 ? -10.864 8.358 19.011 1.00 91.12 331 HIS A CA 1
ATOM 2628 C C . HIS A 1 331 ? -11.576 8.883 17.759 1.00 91.12 331 HIS A C 1
ATOM 2630 O O . HIS A 1 331 ? -11.733 8.158 16.774 1.00 91.12 331 HIS A O 1
ATOM 2636 N N . LYS A 1 332 ? -11.937 10.173 17.762 1.00 93.88 332 LYS A N 1
ATOM 2637 C CA . LYS A 1 332 ? -12.575 10.834 16.618 1.00 93.88 332 LYS A CA 1
ATOM 2638 C C . LYS A 1 332 ? -11.688 10.786 15.370 1.00 93.88 332 LYS A C 1
ATOM 2640 O O . LYS A 1 332 ? -12.152 10.356 14.315 1.00 93.88 332 LYS A O 1
ATOM 2645 N N . ILE A 1 333 ? -10.420 11.181 15.494 1.00 93.69 333 ILE A N 1
ATOM 2646 C CA . ILE A 1 333 ? -9.479 11.225 14.367 1.00 93.69 333 ILE A CA 1
ATOM 2647 C C . ILE A 1 333 ? -9.269 9.836 13.766 1.00 93.69 333 ILE A C 1
ATOM 2649 O O . ILE A 1 333 ? -9.339 9.684 12.549 1.00 93.69 333 ILE A O 1
ATOM 2653 N N . VAL A 1 334 ? -9.048 8.810 14.588 1.00 92.69 334 VAL A N 1
ATOM 2654 C CA . VAL A 1 334 ? -8.788 7.448 14.100 1.00 92.69 334 VAL A CA 1
ATOM 2655 C C . VAL A 1 334 ? -9.988 6.900 13.326 1.00 92.69 334 VAL A C 1
ATOM 2657 O O . V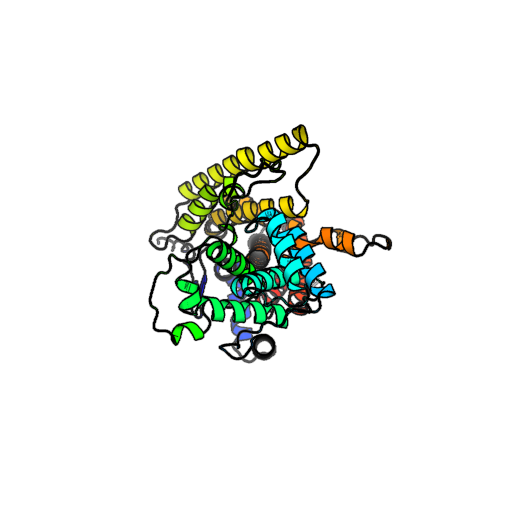AL A 1 334 ? -9.792 6.314 12.260 1.00 92.69 334 VAL A O 1
ATOM 2660 N N . ILE A 1 335 ? -11.218 7.152 13.783 1.00 93.25 335 ILE A N 1
ATOM 2661 C CA . ILE A 1 335 ? -12.436 6.754 13.061 1.00 93.25 335 ILE A CA 1
ATOM 2662 C C . ILE A 1 335 ? -12.576 7.518 11.738 1.00 93.25 335 ILE A C 1
ATOM 2664 O O . ILE A 1 335 ? -12.807 6.906 10.694 1.00 93.25 335 ILE A O 1
ATOM 2668 N N . GLU A 1 336 ? -12.418 8.844 11.755 1.00 94.56 336 GLU A N 1
ATOM 2669 C CA . GLU A 1 336 ? -12.534 9.671 10.548 1.00 94.56 336 GLU A CA 1
ATOM 2670 C C . GLU A 1 336 ? -11.493 9.292 9.490 1.00 94.56 336 GLU A C 1
ATOM 2672 O O . GLU A 1 336 ? -11.835 9.123 8.319 1.00 94.56 336 GLU A O 1
ATOM 2677 N N . MET A 1 337 ? -10.232 9.110 9.892 1.00 94.19 337 MET A N 1
ATOM 2678 C CA . MET A 1 337 ? -9.164 8.696 8.982 1.00 94.19 337 MET A CA 1
ATOM 2679 C C . MET A 1 337 ? -9.390 7.272 8.459 1.00 94.19 337 MET A C 1
ATOM 2681 O O . MET A 1 337 ? -9.133 7.015 7.286 1.00 94.19 337 MET A O 1
ATOM 2685 N N . SER A 1 338 ? -9.929 6.364 9.280 1.00 93.31 338 SER A N 1
ATOM 2686 C CA . SER A 1 338 ? -10.263 4.999 8.847 1.00 93.31 338 SER A CA 1
ATOM 2687 C C . SER A 1 338 ? -11.346 4.989 7.767 1.00 93.31 338 SER A C 1
ATOM 2689 O O . SER A 1 338 ? -11.203 4.310 6.753 1.00 93.31 338 SER A O 1
ATOM 2691 N N . LEU A 1 339 ? -12.393 5.802 7.927 1.00 93.38 339 LEU A N 1
ATOM 2692 C CA . LEU A 1 339 ? -13.430 5.962 6.905 1.00 93.38 339 LEU A CA 1
ATOM 2693 C C . LEU A 1 339 ? -12.881 6.573 5.611 1.00 93.38 339 LEU A C 1
ATOM 2695 O O . LEU A 1 339 ? -13.281 6.153 4.528 1.00 93.38 339 LEU A O 1
ATOM 2699 N N . LYS A 1 340 ? -11.964 7.546 5.700 1.00 92.94 340 LYS A N 1
ATOM 2700 C CA . LYS A 1 340 ? -11.310 8.116 4.513 1.00 92.94 340 LYS A CA 1
ATOM 2701 C C . LYS A 1 340 ? -10.438 7.088 3.789 1.00 92.94 340 LYS A C 1
ATOM 2703 O O . LYS A 1 340 ? -10.556 6.970 2.575 1.00 92.94 340 LYS A O 1
ATOM 2708 N N . ILE A 1 341 ? -9.637 6.311 4.526 1.00 92.19 341 ILE A N 1
ATOM 2709 C CA . ILE A 1 341 ? -8.849 5.195 3.974 1.00 92.19 341 ILE A CA 1
ATOM 2710 C C . ILE A 1 341 ? -9.767 4.209 3.251 1.00 92.19 341 ILE A C 1
ATOM 2712 O O . ILE A 1 341 ? -9.502 3.875 2.101 1.00 92.19 341 ILE A O 1
ATOM 2716 N N . TRP A 1 342 ? -10.860 3.784 3.894 1.00 92.44 342 TRP A N 1
ATOM 2717 C CA . TRP A 1 342 ? -11.800 2.833 3.300 1.00 92.44 342 TRP A CA 1
ATOM 2718 C C . TRP A 1 342 ? -12.426 3.370 2.008 1.00 92.44 342 TRP A C 1
ATOM 2720 O O . TRP A 1 342 ? -12.384 2.707 0.977 1.00 92.44 342 TRP A O 1
ATOM 2730 N N . ARG A 1 343 ? -12.928 4.609 2.026 1.00 89.38 343 ARG A N 1
ATOM 2731 C CA . ARG A 1 343 ? -13.529 5.258 0.848 1.00 89.38 343 ARG A CA 1
ATOM 2732 C C . ARG A 1 343 ? -12.539 5.481 -0.296 1.00 89.38 343 ARG A C 1
ATOM 2734 O O . ARG A 1 343 ? -12.961 5.530 -1.443 1.00 89.38 343 ARG A O 1
ATOM 2741 N N . ALA A 1 344 ? -11.246 5.625 -0.005 1.00 88.06 344 ALA A N 1
ATOM 2742 C CA . ALA A 1 344 ? -10.224 5.797 -1.035 1.00 88.06 344 ALA A CA 1
ATOM 2743 C C . ALA A 1 344 ? -9.974 4.514 -1.849 1.00 88.06 344 ALA A C 1
ATOM 2745 O O . ALA A 1 344 ? -9.575 4.602 -3.008 1.00 88.06 344 ALA A O 1
ATOM 2746 N N . VAL A 1 345 ? -10.199 3.337 -1.253 1.00 86.38 345 VAL A N 1
ATOM 2747 C CA . VAL A 1 345 ? -9.887 2.027 -1.861 1.00 86.38 345 VAL A CA 1
ATOM 2748 C C . VAL A 1 345 ? -11.122 1.188 -2.183 1.00 86.38 345 VAL A C 1
ATOM 2750 O O . VAL A 1 345 ? -11.005 0.150 -2.831 1.00 86.38 345 VAL A O 1
ATOM 2753 N N . TRP A 1 346 ? -12.301 1.622 -1.743 1.00 81.81 346 TRP A N 1
ATOM 2754 C CA . TRP A 1 346 ? -13.583 1.023 -2.086 1.00 81.81 346 TRP A CA 1
ATOM 2755 C C . TRP A 1 346 ? -14.281 1.873 -3.159 1.00 81.81 346 TRP A C 1
ATOM 2757 O O . TRP A 1 346 ? -14.783 2.955 -2.843 1.00 81.81 346 TRP A O 1
ATOM 2767 N N . PRO A 1 347 ? -14.302 1.441 -4.434 1.00 62.59 347 PRO A N 1
ATOM 2768 C CA . PRO A 1 347 ? -14.914 2.226 -5.496 1.00 62.59 347 PRO A CA 1
ATOM 2769 C C . PRO A 1 347 ? -16.447 2.158 -5.426 1.00 62.59 347 PRO A C 1
ATOM 2771 O O . PRO A 1 347 ? -17.035 1.077 -5.429 1.00 62.59 347 PRO A O 1
ATOM 2774 N N . SER A 1 348 ? -17.113 3.317 -5.491 1.00 50.59 348 SER A N 1
ATOM 2775 C CA . SER A 1 348 ? -18.570 3.406 -5.709 1.00 50.59 348 SER A CA 1
ATOM 2776 C C . SER A 1 348 ? -19.019 2.771 -7.038 1.00 50.59 348 SER A C 1
ATOM 2778 O O . SER A 1 348 ? -20.198 2.480 -7.216 1.00 50.59 348 SER A O 1
ATOM 2780 N N . SER A 1 349 ? -18.095 2.521 -7.972 1.00 45.00 349 SER A N 1
ATOM 2781 C CA . SER A 1 349 ? -18.355 1.947 -9.300 1.00 45.00 349 SER A CA 1
ATOM 2782 C C . SER A 1 349 ? -18.799 0.477 -9.286 1.00 45.00 349 SER A C 1
ATOM 2784 O O . SER A 1 349 ? -19.224 -0.029 -10.318 1.00 45.00 349 SER A O 1
ATOM 2786 N N . GLN A 1 350 ? -18.761 -0.219 -8.140 1.00 45.66 350 GLN A N 1
ATOM 2787 C CA . GLN A 1 350 ? -19.425 -1.527 -8.006 1.00 45.66 350 GLN A CA 1
ATOM 2788 C C . GLN A 1 350 ? -20.947 -1.425 -7.786 1.00 45.66 350 GLN A C 1
ATOM 2790 O O . GLN A 1 350 ? -21.633 -2.443 -7.833 1.00 45.66 350 GLN A O 1
ATOM 2795 N N . LEU A 1 351 ? -21.488 -0.216 -7.584 1.00 40.41 351 LEU A N 1
ATOM 2796 C CA . LEU A 1 351 ? -22.919 0.026 -7.359 1.00 40.41 351 LEU A CA 1
ATOM 2797 C C . LEU A 1 351 ? -23.664 0.559 -8.596 1.00 40.41 351 LEU A C 1
ATOM 2799 O O . LEU A 1 351 ? -24.892 0.558 -8.595 1.00 40.41 351 LEU A O 1
ATOM 2803 N N . ILE A 1 352 ? -22.965 1.005 -9.651 1.00 36.50 352 ILE A N 1
ATOM 2804 C CA . ILE A 1 352 ? -23.591 1.591 -10.850 1.00 36.50 352 ILE A CA 1
ATOM 2805 C C . ILE A 1 352 ? -22.986 0.959 -12.114 1.00 36.50 352 ILE A C 1
ATOM 2807 O O . ILE A 1 352 ? -21.825 1.228 -12.426 1.00 36.50 352 ILE A O 1
ATOM 2811 N N . PRO A 1 353 ? -23.745 0.148 -12.877 1.00 33.25 353 PRO A N 1
ATOM 2812 C CA . PRO A 1 353 ? -23.311 -0.329 -14.185 1.00 33.25 353 PRO A CA 1
ATOM 2813 C C . PRO A 1 353 ? -23.275 0.855 -15.159 1.00 33.25 353 PRO A C 1
ATOM 2815 O O . PRO A 1 353 ? -24.320 1.376 -15.544 1.00 33.25 353 PRO A O 1
ATOM 2818 N N . THR A 1 354 ? -22.088 1.304 -15.565 1.00 40.53 354 THR A N 1
ATOM 2819 C CA . THR A 1 354 ? -21.946 2.264 -16.668 1.00 40.53 354 THR A CA 1
ATOM 2820 C C . THR A 1 354 ? -21.845 1.532 -18.013 1.00 40.53 354 THR A C 1
ATOM 2822 O O . THR A 1 354 ? -21.247 0.451 -18.088 1.00 40.53 354 THR A O 1
ATOM 2825 N N . PRO A 1 355 ? -22.441 2.086 -19.089 1.00 35.88 355 PRO A N 1
ATOM 2826 C CA . PRO A 1 355 ? -22.532 1.424 -20.390 1.00 35.88 355 PRO A CA 1
ATOM 2827 C C . PRO A 1 355 ? -21.146 1.118 -20.983 1.00 35.88 355 PRO A C 1
ATOM 2829 O O . PRO A 1 355 ? -20.159 1.770 -20.627 1.00 35.88 355 PRO A O 1
ATOM 2832 N N . PRO A 1 356 ? -21.031 0.111 -21.866 1.00 39.31 356 PRO A N 1
ATOM 2833 C CA . PRO A 1 356 ? -19.764 -0.271 -22.477 1.00 39.31 356 PRO A CA 1
ATOM 2834 C C . PRO A 1 356 ? -19.326 0.823 -23.460 1.00 39.31 356 PRO A C 1
ATOM 2836 O O . PRO A 1 356 ? -19.918 0.991 -24.517 1.00 39.31 356 PRO A O 1
ATOM 2839 N N . HIS A 1 357 ? -18.296 1.584 -23.096 1.00 41.78 357 HIS A N 1
ATOM 2840 C CA . HIS A 1 357 ? -17.554 2.433 -24.026 1.00 41.78 357 HIS A CA 1
ATOM 2841 C C . HIS A 1 357 ? -16.157 1.833 -24.210 1.00 41.78 357 HIS A C 1
ATOM 2843 O O . HIS A 1 357 ? -15.499 1.478 -23.227 1.00 41.78 357 HIS A O 1
ATOM 2849 N N . ASP A 1 358 ? -15.736 1.739 -25.471 1.00 37.38 358 ASP A N 1
ATOM 2850 C CA . ASP A 1 358 ? -14.683 0.870 -26.023 1.00 37.38 358 ASP A CA 1
ATOM 2851 C C . ASP A 1 358 ? -13.229 1.150 -25.592 1.00 37.38 358 ASP A C 1
ATOM 2853 O O . ASP A 1 358 ? -12.304 0.496 -26.067 1.00 37.38 358 ASP A O 1
ATOM 2857 N N . ASN A 1 359 ? -12.975 2.060 -24.648 1.00 39.03 359 ASN A N 1
ATOM 2858 C CA . ASN A 1 359 ? -11.608 2.401 -24.241 1.00 39.03 359 ASN A CA 1
ATOM 2859 C C . ASN A 1 359 ? -11.207 1.727 -22.923 1.00 39.03 359 ASN A C 1
ATOM 2861 O O . ASN A 1 359 ? -11.195 2.339 -21.852 1.00 39.03 359 ASN A O 1
ATOM 2865 N N . ALA A 1 360 ? -10.815 0.453 -23.015 1.00 45.34 360 ALA A N 1
ATOM 2866 C CA . ALA A 1 360 ? -10.291 -0.337 -21.896 1.00 45.34 360 ALA A CA 1
ATOM 2867 C C . ALA A 1 360 ? -9.065 0.303 -21.206 1.00 45.34 360 ALA A C 1
ATOM 2869 O O . ALA A 1 360 ? -8.880 0.114 -20.007 1.00 45.34 360 ALA A O 1
ATOM 2870 N N . ILE A 1 361 ? -8.270 1.100 -21.934 1.00 40.78 361 ILE A N 1
ATOM 2871 C CA . ILE A 1 361 ? -7.075 1.786 -21.411 1.00 40.78 361 ILE A CA 1
ATOM 2872 C C . ILE A 1 361 ? -7.434 2.972 -20.501 1.00 40.78 361 ILE A C 1
ATOM 2874 O O . ILE A 1 361 ? -6.767 3.183 -19.494 1.00 40.78 361 ILE A O 1
ATOM 2878 N N . LEU A 1 362 ? -8.523 3.697 -20.784 1.00 41.19 362 LEU A N 1
ATOM 2879 C CA . LEU A 1 362 ? -8.987 4.805 -19.934 1.00 41.19 362 LEU A CA 1
ATOM 2880 C C . LEU A 1 362 ? -9.710 4.303 -18.672 1.00 41.19 362 LEU A C 1
ATOM 2882 O O . LEU A 1 362 ? -9.605 4.922 -17.621 1.00 41.19 362 LEU A O 1
ATOM 2886 N N . ARG A 1 363 ? -10.368 3.133 -18.731 1.00 44.78 363 ARG A N 1
ATOM 2887 C CA . ARG A 1 363 ? -10.968 2.474 -17.548 1.00 44.78 363 ARG A CA 1
ATOM 2888 C C . ARG A 1 363 ? -9.935 1.923 -16.560 1.00 44.78 363 ARG A C 1
ATOM 2890 O O . ARG A 1 363 ? -10.283 1.631 -15.420 1.00 44.78 363 ARG A O 1
ATOM 2897 N N . LEU A 1 364 ? -8.687 1.729 -16.990 1.00 49.47 364 LEU A N 1
ATOM 2898 C CA . LEU A 1 364 ? -7.597 1.304 -16.108 1.00 49.47 364 LEU A CA 1
ATOM 2899 C C . LEU A 1 364 ? -7.152 2.431 -15.162 1.00 49.47 364 LEU A C 1
ATOM 2901 O O . LEU A 1 364 ? -6.658 2.126 -14.082 1.00 49.47 364 LEU A O 1
ATOM 2905 N N . ASP A 1 365 ? -7.383 3.698 -15.526 1.00 51.22 365 ASP A N 1
ATOM 2906 C CA . ASP A 1 365 ? -6.950 4.869 -14.753 1.00 51.22 365 ASP A CA 1
ATOM 2907 C C . ASP A 1 365 ? -7.763 5.115 -13.477 1.00 51.22 365 ASP A C 1
ATOM 2909 O O . ASP A 1 365 ? -7.230 5.589 -12.476 1.00 51.22 365 ASP A O 1
ATOM 2913 N N . GLU A 1 366 ? -9.042 4.730 -13.462 1.00 58.06 366 GLU A N 1
ATOM 2914 C CA . GLU A 1 366 ? -9.943 5.073 -12.354 1.00 58.06 366 GLU A CA 1
ATOM 2915 C C . GLU A 1 366 ? -9.747 4.231 -11.081 1.00 58.06 366 GLU A C 1
ATOM 2917 O O . GLU A 1 366 ? -10.139 4.676 -10.002 1.00 58.06 366 GLU A O 1
ATOM 2922 N N . ASP A 1 367 ? -9.104 3.061 -11.184 1.00 77.44 367 ASP A N 1
ATOM 2923 C CA . ASP A 1 367 ? -9.032 2.057 -10.110 1.00 77.44 367 ASP A CA 1
ATOM 2924 C C . ASP A 1 367 ? -7.595 1.683 -9.693 1.00 77.44 367 ASP A C 1
ATOM 2926 O O . ASP A 1 367 ? -7.391 0.695 -8.989 1.00 77.44 367 ASP A O 1
ATOM 2930 N N . ASP A 1 368 ? -6.560 2.424 -10.090 1.00 86.19 368 ASP A N 1
ATOM 2931 C CA . ASP A 1 368 ? -5.175 2.016 -9.801 1.00 86.19 368 ASP A CA 1
ATOM 2932 C C . ASP A 1 368 ? -4.851 1.904 -8.310 1.00 86.19 368 ASP A C 1
ATOM 2934 O O . ASP A 1 368 ? -4.198 0.947 -7.898 1.00 86.19 368 ASP A O 1
ATOM 2938 N N . LEU A 1 369 ? -5.304 2.849 -7.478 1.00 87.31 369 LEU A N 1
ATOM 2939 C CA . LEU A 1 369 ? -5.098 2.761 -6.028 1.00 87.31 369 LEU A CA 1
ATOM 2940 C C . LEU A 1 369 ? -5.805 1.524 -5.451 1.00 87.31 369 LEU A C 1
ATOM 2942 O O . LEU A 1 369 ? -5.253 0.825 -4.597 1.00 87.31 369 LEU A O 1
ATOM 2946 N N . VAL A 1 370 ? -7.002 1.216 -5.958 1.00 87.44 370 VAL A N 1
ATOM 2947 C CA . VAL A 1 370 ? -7.760 0.011 -5.597 1.00 87.44 370 VAL A CA 1
ATOM 2948 C C . VAL A 1 370 ? -6.968 -1.235 -5.991 1.00 87.44 370 VAL A C 1
ATOM 2950 O O . VAL A 1 370 ? -6.771 -2.128 -5.168 1.00 87.44 370 VAL A O 1
ATOM 2953 N N . ARG A 1 371 ? -6.432 -1.274 -7.215 1.00 85.81 371 ARG A N 1
ATOM 2954 C CA . ARG A 1 371 ? -5.604 -2.377 -7.721 1.00 85.81 371 ARG A CA 1
ATOM 2955 C C . ARG A 1 371 ? -4.341 -2.565 -6.905 1.00 85.81 371 ARG A C 1
ATOM 2957 O O . ARG A 1 371 ? -4.083 -3.686 -6.492 1.00 85.81 371 ARG A O 1
ATOM 2964 N N . LEU A 1 372 ? -3.613 -1.492 -6.596 1.00 84.50 372 LEU A N 1
ATOM 2965 C CA . LEU A 1 372 ? -2.435 -1.550 -5.726 1.00 84.50 372 LEU A CA 1
ATOM 2966 C C . LEU A 1 372 ? -2.779 -2.093 -4.335 1.00 84.50 372 LEU A C 1
ATOM 2968 O O . LEU A 1 372 ? -1.990 -2.828 -3.739 1.00 84.50 372 LEU A O 1
ATOM 2972 N N . THR A 1 373 ? -3.961 -1.754 -3.820 1.00 85.75 373 THR A N 1
ATOM 2973 C CA . THR A 1 373 ? -4.441 -2.250 -2.526 1.00 85.75 373 THR A CA 1
ATOM 2974 C C . THR A 1 373 ? -4.782 -3.745 -2.590 1.00 85.75 373 THR A C 1
ATOM 2976 O O . THR A 1 373 ? -4.377 -4.494 -1.702 1.00 85.75 373 THR A O 1
ATOM 2979 N N . ILE A 1 374 ? -5.468 -4.201 -3.646 1.00 83.38 374 ILE A N 1
ATOM 2980 C CA . ILE A 1 374 ? -5.868 -5.608 -3.846 1.00 83.38 374 ILE A CA 1
ATOM 2981 C C . ILE A 1 374 ? -4.674 -6.500 -4.224 1.00 83.38 374 ILE A C 1
ATOM 2983 O O . ILE A 1 374 ? -4.594 -7.646 -3.785 1.00 83.38 374 ILE A O 1
ATOM 2987 N N . SER A 1 375 ? -3.719 -5.988 -5.005 1.00 76.12 375 SER A N 1
ATOM 2988 C CA . SER A 1 375 ? -2.571 -6.748 -5.516 1.00 76.12 375 SER A CA 1
ATOM 2989 C C . SER A 1 375 ? -1.581 -7.165 -4.423 1.00 76.12 375 SER A C 1
ATOM 2991 O O . SER A 1 375 ? -0.706 -7.999 -4.674 1.00 76.12 375 SER A O 1
ATOM 2993 N N . GLY A 1 376 ? -1.744 -6.643 -3.204 1.00 63.88 376 GLY A N 1
ATOM 2994 C CA . GLY A 1 376 ? -0.931 -6.987 -2.042 1.00 63.88 376 GLY A CA 1
ATOM 2995 C C . GLY A 1 376 ? 0.134 -5.950 -1.701 1.00 63.88 376 GLY A C 1
ATOM 2996 O O . GLY A 1 376 ? 1.140 -6.317 -1.097 1.00 63.88 376 GLY A O 1
ATOM 2997 N N . SER A 1 377 ? -0.060 -4.668 -2.054 1.00 65.75 377 SER A N 1
AT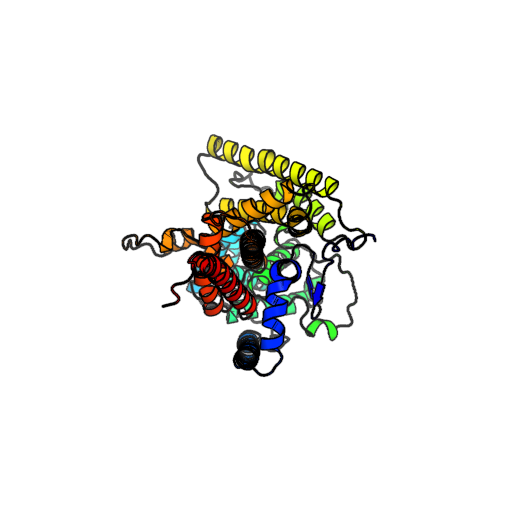OM 2998 C CA . SER A 1 377 ? 0.791 -3.606 -1.505 1.00 65.75 377 SER A CA 1
ATOM 2999 C C . SER A 1 377 ? 0.700 -3.608 0.021 1.00 65.75 377 SER A C 1
ATOM 3001 O O . SER A 1 377 ? -0.348 -3.304 0.594 1.00 65.75 377 SER A O 1
ATOM 3003 N N . GLU A 1 378 ? 1.808 -3.924 0.688 1.00 67.62 378 GLU A N 1
ATOM 3004 C CA . GLU A 1 378 ? 1.891 -3.993 2.143 1.00 67.62 378 GLU A CA 1
ATOM 3005 C C . GLU A 1 378 ? 1.512 -2.645 2.765 1.00 67.62 378 GLU A C 1
ATOM 3007 O O . GLU A 1 378 ? 0.827 -2.625 3.777 1.00 67.62 378 GLU A O 1
ATOM 3012 N N . PHE A 1 379 ? 1.841 -1.507 2.147 1.00 78.12 379 PHE A N 1
ATOM 3013 C CA . PHE A 1 379 ? 1.475 -0.197 2.694 1.00 78.12 379 PHE A CA 1
ATOM 3014 C C . PHE A 1 379 ? -0.038 0.085 2.612 1.00 78.12 379 PHE A C 1
ATOM 3016 O O . PHE A 1 379 ? -0.677 0.302 3.645 1.00 78.12 379 PHE A O 1
ATOM 3023 N N . PHE A 1 380 ? -0.627 0.048 1.411 1.00 84.19 380 PHE A N 1
ATOM 3024 C CA . PHE A 1 380 ? -2.048 0.378 1.213 1.00 84.19 380 PHE A CA 1
ATOM 3025 C C . PHE A 1 380 ? -2.976 -0.702 1.785 1.00 84.19 380 PHE A C 1
ATOM 3027 O O . PHE A 1 380 ? -3.959 -0.393 2.465 1.00 84.19 380 PHE A O 1
ATOM 3034 N N . GLY A 1 381 ? -2.634 -1.976 1.581 1.00 80.94 381 GLY A N 1
ATOM 3035 C CA . GLY A 1 381 ? -3.402 -3.116 2.072 1.00 80.94 381 GLY A CA 1
ATOM 3036 C C . GLY A 1 381 ? -3.434 -3.191 3.600 1.00 80.94 381 GLY A C 1
ATOM 3037 O O . GLY A 1 381 ? -4.502 -3.382 4.184 1.00 80.94 381 GLY A O 1
ATOM 3038 N N . THR A 1 382 ? -2.299 -2.976 4.282 1.00 78.81 382 THR A N 1
ATOM 3039 C CA . THR A 1 382 ? -2.278 -3.004 5.758 1.00 78.81 382 THR A CA 1
ATOM 3040 C C . THR A 1 382 ? -2.998 -1.815 6.377 1.00 78.81 382 THR A C 1
ATOM 3042 O O . THR A 1 382 ? -3.712 -2.000 7.363 1.00 78.81 382 THR A O 1
ATOM 3045 N N . ALA A 1 383 ? -2.862 -0.619 5.797 1.00 84.06 383 ALA A N 1
ATOM 3046 C CA . ALA A 1 383 ? -3.602 0.565 6.222 1.00 84.06 383 ALA A CA 1
ATOM 3047 C C . ALA A 1 383 ? -5.119 0.354 6.093 1.00 84.06 383 ALA A C 1
ATOM 3049 O O . ALA A 1 383 ? -5.867 0.644 7.026 1.00 84.06 383 ALA A O 1
ATOM 3050 N N . THR A 1 384 ? -5.559 -0.234 4.978 1.00 89.06 384 THR A N 1
ATOM 3051 C CA . THR A 1 384 ? -6.966 -0.583 4.731 1.00 89.06 384 THR A CA 1
ATOM 3052 C C . THR A 1 384 ? -7.478 -1.615 5.732 1.00 89.06 384 THR A C 1
ATOM 3054 O O . THR A 1 384 ? -8.546 -1.447 6.319 1.00 89.06 384 THR A O 1
ATOM 3057 N N . MET A 1 385 ? -6.702 -2.671 5.991 1.00 84.44 385 MET A N 1
ATOM 3058 C CA . MET A 1 385 ? -7.058 -3.669 7.001 1.00 84.44 385 MET A CA 1
ATOM 3059 C C . MET A 1 385 ? -7.167 -3.039 8.395 1.00 84.44 385 MET A C 1
ATOM 3061 O O . MET A 1 385 ? -8.128 -3.294 9.113 1.00 84.44 385 MET A O 1
ATOM 3065 N N . GLN A 1 386 ? -6.219 -2.179 8.773 1.00 85.19 386 GLN A N 1
ATOM 3066 C CA . GLN A 1 386 ? -6.245 -1.471 10.052 1.00 85.19 386 GLN A CA 1
ATOM 3067 C C . GLN A 1 386 ? -7.484 -0.582 10.196 1.00 85.19 386 GLN A C 1
ATOM 3069 O O . GLN A 1 386 ? -8.132 -0.626 11.240 1.00 85.19 386 GLN A O 1
ATOM 3074 N N . ALA A 1 387 ? -7.832 0.176 9.154 1.00 90.69 387 ALA A N 1
ATOM 3075 C CA . ALA A 1 387 ? -9.019 1.024 9.130 1.00 90.69 387 ALA A CA 1
ATOM 3076 C C . ALA A 1 387 ? -10.308 0.220 9.373 1.00 90.69 387 ALA A C 1
ATOM 3078 O O . ALA A 1 387 ? -11.142 0.598 10.197 1.00 90.69 387 ALA A O 1
ATOM 3079 N N . ASN A 1 388 ? -10.437 -0.938 8.723 1.00 91.12 388 ASN A N 1
ATOM 3080 C CA . ASN A 1 388 ? -11.584 -1.818 8.928 1.00 91.12 388 ASN A CA 1
ATOM 3081 C C . ASN A 1 388 ? -11.608 -2.436 10.337 1.00 91.12 388 ASN A C 1
ATOM 3083 O O . ASN A 1 388 ? -12.670 -2.573 10.934 1.00 91.12 388 ASN A O 1
ATOM 3087 N N . LEU A 1 389 ? -10.454 -2.768 10.920 1.00 86.06 389 LEU A N 1
ATOM 3088 C CA . LEU A 1 389 ? -10.393 -3.279 12.294 1.00 86.06 389 LEU A CA 1
ATOM 3089 C C . LEU A 1 389 ? -10.761 -2.213 13.338 1.00 86.06 389 LEU A C 1
ATOM 3091 O O . LEU A 1 389 ? -11.432 -2.533 14.319 1.00 86.06 389 LEU A O 1
ATOM 3095 N N . VAL A 1 390 ? -10.373 -0.954 13.117 1.00 89.25 390 VAL A N 1
ATOM 3096 C CA . VAL A 1 390 ? -10.829 0.188 13.928 1.00 89.25 390 VAL A CA 1
ATOM 3097 C C . VAL A 1 390 ? -12.351 0.297 13.867 1.00 89.25 390 VAL A C 1
ATOM 3099 O O . VAL A 1 390 ? -12.997 0.303 14.912 1.00 89.25 390 VAL A O 1
ATOM 3102 N N . ALA A 1 391 ? -12.926 0.322 12.658 1.00 91.25 391 ALA A N 1
ATOM 3103 C CA . ALA A 1 391 ? -14.373 0.427 12.469 1.00 91.25 391 ALA A CA 1
ATOM 3104 C C . ALA A 1 391 ? -15.128 -0.714 13.171 1.00 91.25 391 ALA A C 1
ATOM 3106 O O . ALA A 1 391 ? -16.109 -0.473 13.877 1.00 91.25 391 ALA A O 1
ATOM 3107 N N . ALA A 1 392 ? -14.625 -1.946 13.048 1.00 89.88 392 ALA A N 1
ATOM 3108 C CA . ALA A 1 392 ? -15.182 -3.116 13.715 1.00 89.88 392 ALA A CA 1
ATOM 3109 C C . ALA A 1 392 ? -15.151 -2.972 15.241 1.00 89.88 392 ALA A C 1
ATOM 3111 O O . ALA A 1 392 ? -16.134 -3.273 15.911 1.00 89.88 392 ALA A O 1
ATOM 3112 N N . THR A 1 393 ? -14.041 -2.482 15.788 1.00 87.06 393 THR A N 1
ATOM 3113 C CA . THR A 1 393 ? -13.867 -2.303 17.236 1.00 87.06 393 THR A CA 1
ATOM 3114 C C . THR A 1 393 ? -14.801 -1.238 17.788 1.00 87.06 393 THR A C 1
ATOM 3116 O O . THR A 1 393 ? -15.452 -1.471 18.802 1.00 87.06 393 THR A O 1
ATOM 3119 N N . THR A 1 394 ? -14.926 -0.100 17.099 1.00 88.62 394 THR A N 1
ATOM 3120 C CA . THR A 1 394 ? -15.877 0.951 17.481 1.00 88.62 394 THR A CA 1
ATOM 3121 C C . THR A 1 394 ? -17.300 0.401 17.523 1.00 88.62 394 THR A C 1
ATOM 3123 O O . THR A 1 394 ? -17.992 0.587 18.521 1.00 88.62 394 THR A O 1
ATOM 3126 N N . LEU A 1 395 ? -17.730 -0.328 16.491 1.00 88.38 395 LEU A N 1
ATOM 3127 C CA . LEU A 1 395 ? -19.066 -0.927 16.466 1.00 88.38 395 LEU A CA 1
ATOM 3128 C C . LEU A 1 395 ? -19.258 -1.948 17.590 1.00 88.38 395 LEU A C 1
ATOM 3130 O O . LEU A 1 395 ? -20.261 -1.898 18.288 1.00 88.38 395 LEU A O 1
ATOM 3134 N N . MET A 1 396 ? -18.293 -2.840 17.821 1.00 83.56 396 MET A N 1
ATOM 3135 C CA . MET A 1 396 ? -18.388 -3.804 18.921 1.00 83.56 396 MET A CA 1
ATOM 3136 C C . MET A 1 396 ? -18.450 -3.123 20.294 1.00 83.56 396 MET A C 1
ATOM 3138 O O . MET A 1 396 ? -19.201 -3.582 21.149 1.00 83.56 396 MET A O 1
ATOM 3142 N N . SER A 1 397 ? -17.724 -2.018 20.500 1.00 81.06 397 SER A N 1
ATOM 3143 C CA . SER A 1 397 ? -17.812 -1.249 21.748 1.00 81.06 397 SER A CA 1
ATOM 3144 C C . SER A 1 397 ? -19.177 -0.581 21.945 1.00 81.06 397 SER A C 1
ATOM 3146 O O . SER A 1 397 ? -19.673 -0.582 23.067 1.00 81.06 397 SER A O 1
ATOM 3148 N N . GLN A 1 398 ? -19.818 -0.081 20.877 1.00 80.38 398 GLN A N 1
ATOM 3149 C CA . GLN A 1 398 ? -21.177 0.480 20.952 1.00 80.38 398 GLN A CA 1
ATOM 3150 C C . GLN A 1 398 ? -22.160 -0.590 21.423 1.00 80.38 398 GLN A C 1
ATOM 3152 O O . GLN A 1 398 ? -22.867 -0.397 22.407 1.00 80.38 398 GLN A O 1
ATOM 3157 N N . VAL A 1 399 ? -22.098 -1.771 20.806 1.00 75.19 399 VAL A N 1
ATOM 3158 C CA . VAL A 1 399 ? -23.017 -2.861 21.136 1.00 75.19 399 VAL A CA 1
ATOM 3159 C C . VAL A 1 399 ? -22.763 -3.453 22.534 1.00 75.19 399 VAL A C 1
ATOM 3161 O O . VAL A 1 399 ? -23.691 -3.934 23.173 1.00 75.19 399 VAL A O 1
ATOM 3164 N N . GLN A 1 400 ? -21.529 -3.411 23.050 1.00 70.31 400 GLN A N 1
ATOM 3165 C CA . GLN A 1 400 ? -21.223 -3.883 24.409 1.00 70.31 400 GLN A CA 1
ATOM 3166 C C . GLN A 1 400 ? -21.714 -2.913 25.501 1.00 70.31 400 GLN A C 1
ATOM 3168 O O . GLN A 1 400 ? -22.048 -3.354 26.599 1.00 70.31 400 GLN A O 1
ATOM 3173 N N . VAL A 1 401 ? -21.741 -1.605 25.219 1.00 61.88 401 VAL A N 1
ATOM 3174 C CA . VAL A 1 401 ? -22.174 -0.557 26.166 1.00 61.88 401 VAL A CA 1
ATOM 3175 C C . VAL A 1 401 ? -23.700 -0.385 26.175 1.00 61.88 401 VAL A C 1
ATOM 3177 O O . VAL A 1 401 ? -24.257 0.084 27.165 1.00 61.88 401 VAL A O 1
ATOM 3180 N N . GLU A 1 402 ? -24.399 -0.823 25.127 1.00 56.72 402 GLU A N 1
ATOM 3181 C CA . GLU A 1 402 ? -25.857 -0.711 24.942 1.00 56.72 402 GLU A CA 1
ATOM 3182 C C . GLU A 1 402 ? -26.719 -1.615 25.852 1.00 56.72 402 GLU A C 1
ATOM 3184 O O . GLU A 1 402 ? -27.816 -2.022 25.488 1.00 56.72 402 GLU A O 1
ATOM 3189 N N . SER A 1 403 ? -26.301 -1.848 27.099 1.00 51.94 403 SER A N 1
ATOM 3190 C CA . SER A 1 403 ? -27.152 -2.429 28.158 1.00 51.94 403 SER A CA 1
ATOM 3191 C C . SER A 1 403 ? -28.175 -1.426 28.742 1.00 51.94 403 SER A C 1
ATOM 3193 O O . SER A 1 403 ? -28.675 -1.619 29.848 1.00 51.94 403 SER A O 1
ATOM 3195 N N . GLY A 1 404 ? -28.442 -0.312 28.049 1.00 54.72 404 GLY A N 1
ATOM 3196 C CA . GLY A 1 404 ? -29.399 0.725 28.453 1.00 54.72 404 GLY A CA 1
ATOM 3197 C C . GLY A 1 404 ? -30.821 0.459 27.938 1.00 54.72 404 GLY A C 1
ATOM 3198 O O . GLY A 1 404 ? -31.022 -0.341 27.034 1.00 54.72 404 GLY A O 1
ATOM 3199 N N . LEU A 1 405 ? -31.815 1.174 28.481 1.00 54.50 405 LEU A N 1
ATOM 3200 C CA . LEU A 1 405 ? -33.255 0.985 28.199 1.00 54.50 405 LEU A CA 1
ATOM 3201 C C . LEU A 1 405 ? -33.670 1.152 26.716 1.00 54.50 405 LEU A C 1
ATOM 3203 O O . LEU A 1 405 ? -34.776 0.769 26.350 1.00 54.50 405 LEU A O 1
ATOM 3207 N N . SER A 1 406 ? -32.807 1.719 25.864 1.00 57.59 406 SER A N 1
ATOM 3208 C CA . SER A 1 406 ? -32.971 1.766 24.406 1.00 57.59 406 SER A CA 1
ATOM 3209 C C . SER A 1 406 ? -31.596 1.637 23.740 1.00 57.59 406 SER A C 1
ATOM 3211 O O . SER A 1 406 ? -30.719 2.447 24.054 1.00 57.59 406 SER A O 1
ATOM 3213 N N . PRO A 1 407 ? -31.390 0.693 22.802 1.00 60.97 407 PRO A N 1
ATOM 3214 C CA . PRO A 1 407 ? -30.155 0.618 22.025 1.00 60.97 407 PRO A CA 1
ATOM 3215 C C . PRO A 1 407 ? -29.971 1.899 21.204 1.00 60.97 407 PRO A C 1
ATOM 3217 O O . PRO A 1 407 ? -30.921 2.367 20.564 1.00 60.97 407 PRO A O 1
ATOM 3220 N N . ALA A 1 408 ? -28.773 2.485 21.220 1.00 66.19 408 ALA A N 1
ATOM 3221 C CA . ALA A 1 408 ? -28.451 3.557 20.289 1.00 66.19 408 ALA A CA 1
ATOM 3222 C C . ALA A 1 408 ? -28.306 2.959 18.876 1.00 66.19 408 ALA A C 1
ATOM 3224 O O . ALA A 1 408 ? -27.899 1.811 18.707 1.00 66.19 408 ALA A O 1
ATOM 3225 N N . PRO A 1 409 ? -28.674 3.689 17.812 1.00 72.00 409 PRO A N 1
ATOM 3226 C CA . PRO A 1 409 ? -28.456 3.183 16.470 1.00 72.00 409 PRO A CA 1
ATOM 3227 C C . PRO A 1 409 ? -26.952 3.094 16.201 1.00 72.00 409 PRO A C 1
ATOM 3229 O O . PRO A 1 409 ? -26.225 4.082 16.344 1.00 72.00 409 PRO A O 1
ATOM 3232 N N . LEU A 1 410 ? -26.499 1.921 15.748 1.00 81.06 410 LEU A N 1
ATOM 3233 C CA . LEU A 1 410 ? -25.126 1.751 15.287 1.00 81.06 410 LEU A CA 1
ATOM 3234 C C . LEU A 1 410 ? -24.793 2.779 14.211 1.00 81.06 410 LEU A C 1
ATOM 3236 O O . LEU A 1 410 ? -25.605 3.088 13.332 1.00 81.06 410 LEU A O 1
ATOM 3240 N N . ARG A 1 411 ? -23.553 3.264 14.242 1.00 84.88 411 ARG A N 1
ATOM 3241 C CA . ARG A 1 411 ? -23.076 4.224 13.248 1.00 84.88 411 ARG A CA 1
ATOM 3242 C C . ARG A 1 411 ? -23.124 3.602 11.842 1.00 84.88 411 ARG A C 1
ATOM 3244 O O . ARG A 1 411 ? -22.362 2.686 11.524 1.00 84.88 411 ARG A O 1
ATOM 3251 N N . SER A 1 412 ? -24.038 4.094 11.007 1.00 86.94 412 SER A N 1
ATOM 3252 C CA . SER A 1 412 ? -24.401 3.471 9.726 1.00 86.94 412 SER A CA 1
ATOM 3253 C C . SER A 1 412 ? -23.257 3.431 8.711 1.00 86.94 412 SER A C 1
ATOM 3255 O O . SER A 1 412 ? -23.117 2.450 7.984 1.00 86.94 412 SER A O 1
ATOM 3257 N N . ASP A 1 413 ? -22.404 4.456 8.690 1.00 89.94 413 ASP A N 1
ATOM 3258 C CA . ASP A 1 413 ? -21.232 4.530 7.814 1.00 89.94 413 ASP A CA 1
ATOM 3259 C C . ASP A 1 413 ? -20.170 3.469 8.154 1.00 89.94 413 ASP A C 1
ATOM 3261 O O . ASP A 1 413 ? -19.602 2.861 7.247 1.00 89.94 413 ASP A O 1
ATOM 3265 N N . LEU A 1 414 ? -19.935 3.192 9.441 1.00 90.88 414 LEU A N 1
ATOM 3266 C CA . LEU A 1 414 ? -19.047 2.115 9.885 1.00 90.88 414 LEU A CA 1
ATOM 3267 C C . LEU A 1 414 ? -19.650 0.743 9.590 1.00 90.88 414 LEU A C 1
ATOM 3269 O O . LEU A 1 414 ? -18.930 -0.164 9.175 1.00 90.88 414 LEU A O 1
ATOM 3273 N N . LEU A 1 415 ? -20.962 0.581 9.782 1.00 90.00 415 LEU A N 1
ATOM 3274 C CA . LEU A 1 415 ? -21.641 -0.681 9.495 1.00 90.00 415 LEU A CA 1
ATOM 3275 C C . LEU A 1 415 ? -21.580 -1.020 7.999 1.00 90.00 415 LEU A C 1
ATOM 3277 O O . LEU A 1 415 ? -21.281 -2.162 7.645 1.00 90.00 415 LEU A O 1
ATOM 3281 N N . ALA A 1 416 ? -21.812 -0.031 7.130 1.00 89.75 416 ALA A N 1
ATOM 3282 C CA . ALA A 1 416 ? -21.631 -0.173 5.688 1.00 89.75 416 ALA A CA 1
ATOM 3283 C C . ALA A 1 416 ? -20.184 -0.566 5.355 1.00 89.75 416 ALA A C 1
ATOM 3285 O O . ALA A 1 416 ? -19.968 -1.591 4.713 1.00 89.75 416 ALA A O 1
ATOM 3286 N N . ALA A 1 417 ? -19.197 0.154 5.904 1.00 90.44 417 ALA A N 1
ATOM 3287 C CA . ALA A 1 417 ? -17.783 -0.127 5.664 1.00 90.44 417 ALA A CA 1
ATOM 3288 C C . ALA A 1 417 ? -17.380 -1.570 6.018 1.00 90.44 417 ALA A C 1
ATOM 3290 O O . ALA A 1 417 ? -16.674 -2.217 5.249 1.00 90.44 417 ALA A O 1
ATOM 3291 N N . ILE A 1 418 ? -17.859 -2.118 7.141 1.00 90.50 418 ILE A N 1
ATOM 3292 C CA . ILE A 1 418 ? -17.557 -3.505 7.535 1.00 90.50 418 ILE A CA 1
ATOM 3293 C C . ILE A 1 418 ? -18.195 -4.535 6.599 1.00 90.50 418 ILE A C 1
ATOM 3295 O O . ILE A 1 418 ? -17.557 -5.538 6.262 1.00 90.50 418 ILE A O 1
ATOM 3299 N N . ASN A 1 419 ? -19.439 -4.314 6.174 1.00 89.38 419 ASN A N 1
ATOM 3300 C CA . ASN A 1 419 ? -20.117 -5.216 5.241 1.00 89.38 419 ASN A CA 1
ATOM 3301 C C . ASN A 1 419 ? -19.462 -5.193 3.855 1.00 89.38 419 ASN A C 1
ATOM 3303 O O . ASN A 1 419 ? -19.251 -6.248 3.247 1.00 89.38 419 ASN A O 1
ATOM 3307 N N . ASP A 1 420 ? -19.071 -4.006 3.404 1.00 89.94 420 ASP A N 1
ATOM 3308 C CA . ASP A 1 420 ? -18.349 -3.812 2.156 1.00 89.94 420 ASP A CA 1
ATOM 3309 C C . ASP A 1 420 ? -16.960 -4.468 2.232 1.00 89.94 420 ASP A C 1
ATOM 3311 O O . ASP A 1 420 ? -16.605 -5.273 1.373 1.00 89.94 420 ASP A O 1
ATOM 3315 N N . ALA A 1 421 ? -16.207 -4.262 3.318 1.00 89.62 421 ALA A N 1
ATOM 3316 C CA . ALA A 1 421 ? -14.886 -4.864 3.526 1.00 89.62 421 ALA A CA 1
ATOM 3317 C C . ALA A 1 421 ? -14.913 -6.397 3.580 1.00 89.62 421 ALA A C 1
ATOM 3319 O O . ALA A 1 421 ? -14.013 -7.078 3.066 1.00 89.62 421 ALA A O 1
ATOM 3320 N N . LYS A 1 422 ? -15.964 -6.969 4.172 1.00 89.56 422 LYS A N 1
ATOM 3321 C CA . LYS A 1 422 ? -16.205 -8.413 4.143 1.00 89.56 422 LYS A CA 1
ATOM 3322 C C . LYS A 1 422 ? -16.377 -8.918 2.706 1.00 89.56 422 LYS A C 1
ATOM 3324 O O . LYS A 1 422 ? -15.837 -9.974 2.386 1.00 89.56 422 LYS A O 1
ATOM 3329 N N . SER A 1 423 ? -17.095 -8.175 1.866 1.00 87.19 423 SER A N 1
ATOM 3330 C CA . SER A 1 423 ? -17.351 -8.525 0.460 1.00 87.19 423 SER A CA 1
ATOM 3331 C C . SER A 1 423 ? -16.137 -8.269 -0.442 1.00 87.19 423 SER A C 1
ATOM 3333 O O . SER A 1 423 ? -15.921 -8.995 -1.404 1.00 87.19 423 SER A O 1
ATOM 3335 N N . TRP A 1 424 ? -15.307 -7.287 -0.089 1.00 86.56 424 TRP A N 1
ATOM 3336 C CA . TRP A 1 424 ? -14.067 -6.921 -0.776 1.00 86.56 424 TRP A CA 1
ATOM 3337 C C . TRP A 1 424 ? -12.932 -7.932 -0.578 1.00 86.56 424 TRP A C 1
ATOM 3339 O O . TRP A 1 424 ? -12.231 -8.302 -1.517 1.00 86.56 424 TRP A O 1
ATOM 3349 N N . SER A 1 425 ? -12.732 -8.376 0.665 1.00 87.62 425 SER A N 1
ATOM 3350 C CA . SER A 1 425 ? -11.541 -9.141 1.064 1.00 87.62 425 SER A CA 1
ATOM 3351 C C . SER A 1 425 ? -11.308 -10.484 0.338 1.00 87.62 425 SER A C 1
ATOM 3353 O O . SER A 1 425 ? -10.136 -10.848 0.204 1.00 87.62 425 SER A O 1
ATOM 3355 N N . PRO A 1 426 ? -12.324 -11.216 -0.173 1.00 88.31 426 PRO A N 1
ATOM 3356 C CA . PRO A 1 426 ? -12.108 -12.349 -1.075 1.00 88.31 426 PRO A CA 1
ATOM 3357 C C . PRO A 1 426 ? -11.360 -11.980 -2.359 1.00 88.31 426 PRO A C 1
ATOM 3359 O O . PRO A 1 426 ? -10.499 -12.746 -2.781 1.00 88.31 426 PRO A O 1
ATOM 3362 N N . GLY A 1 427 ? -11.601 -10.792 -2.927 1.00 85.44 427 GLY A N 1
ATOM 3363 C CA . GLY A 1 427 ? -10.911 -10.331 -4.136 1.00 85.44 427 GLY A CA 1
ATOM 3364 C C . GLY A 1 427 ? -9.394 -10.245 -3.946 1.00 85.44 427 GLY A C 1
ATOM 3365 O O . GLY A 1 427 ? -8.631 -10.637 -4.823 1.00 85.44 427 GLY A O 1
ATOM 3366 N N . CYS A 1 428 ? -8.927 -9.847 -2.758 1.00 84.88 428 CYS A N 1
ATOM 3367 C CA . CYS A 1 428 ? -7.498 -9.883 -2.431 1.00 84.88 428 CYS A CA 1
ATOM 3368 C C . CYS A 1 428 ? -6.941 -11.313 -2.469 1.00 84.88 428 CYS A C 1
ATOM 3370 O O . CYS A 1 428 ? -5.833 -11.530 -2.952 1.00 84.88 428 CYS A O 1
ATOM 3372 N N . ILE A 1 429 ? -7.705 -12.297 -1.980 1.00 86.81 429 ILE A N 1
ATOM 3373 C CA . ILE A 1 429 ? -7.306 -13.713 -1.970 1.00 86.81 429 ILE A CA 1
ATOM 3374 C C . ILE A 1 429 ? -7.245 -14.256 -3.402 1.00 86.81 429 ILE A C 1
ATOM 3376 O O . ILE A 1 429 ? -6.280 -14.934 -3.751 1.00 86.81 429 ILE A O 1
ATOM 3380 N N . GLU A 1 430 ? -8.230 -13.919 -4.238 1.00 86.06 430 GLU A N 1
ATOM 3381 C CA . GLU A 1 430 ? -8.279 -14.303 -5.655 1.00 86.06 430 GLU A CA 1
ATOM 3382 C C . GLU A 1 430 ? -7.076 -13.775 -6.445 1.00 86.06 430 GLU A C 1
ATOM 3384 O O . GLU A 1 430 ? -6.525 -14.489 -7.280 1.00 86.06 430 GLU A O 1
ATOM 3389 N N . VAL A 1 431 ? -6.615 -12.562 -6.132 1.00 83.62 431 VAL A N 1
ATOM 3390 C CA . VAL A 1 431 ? -5.439 -11.941 -6.766 1.00 83.62 431 VAL A CA 1
ATOM 3391 C C . VAL A 1 431 ? -4.111 -12.478 -6.206 1.00 83.62 431 VAL A C 1
ATOM 3393 O O . VAL A 1 431 ? -3.046 -12.243 -6.783 1.00 83.62 431 VAL A O 1
ATOM 3396 N N . GLY A 1 432 ? -4.136 -13.237 -5.104 1.00 79.88 432 GLY A N 1
ATOM 3397 C CA . GLY A 1 432 ? -2.966 -13.924 -4.548 1.00 79.88 432 GLY A CA 1
ATOM 3398 C C . GLY A 1 432 ? -2.553 -13.497 -3.136 1.00 79.88 432 GLY A C 1
ATOM 3399 O O . GLY A 1 432 ? -1.446 -13.822 -2.702 1.00 79.88 432 GLY A O 1
ATOM 3400 N N . GLU A 1 433 ? -3.395 -12.800 -2.373 1.00 81.62 433 GLU A N 1
ATOM 3401 C CA . GLU A 1 433 ? -3.186 -12.680 -0.927 1.00 81.62 433 GLU A CA 1
ATOM 3402 C C . GLU A 1 433 ? -3.302 -14.068 -0.282 1.00 81.62 433 GLU A C 1
ATOM 3404 O O . GLU A 1 433 ? -4.316 -14.759 -0.350 1.00 81.62 433 GLU A O 1
ATOM 3409 N N . THR A 1 434 ? -2.232 -14.489 0.381 1.00 81.75 434 THR A N 1
ATOM 3410 C CA . THR A 1 434 ? -2.133 -15.827 0.985 1.00 81.75 434 THR A CA 1
ATOM 3411 C C . THR A 1 434 ? -2.437 -15.805 2.481 1.00 81.75 434 THR A C 1
ATOM 3413 O O . THR A 1 434 ? -2.640 -16.852 3.106 1.00 81.75 434 THR A O 1
ATOM 3416 N N . ASN A 1 435 ? -2.472 -14.618 3.087 1.00 78.44 435 ASN A N 1
ATOM 3417 C CA . ASN A 1 435 ? -2.827 -14.411 4.476 1.00 78.44 435 ASN A CA 1
ATOM 3418 C C . ASN A 1 435 ? -4.332 -14.158 4.636 1.00 78.44 435 ASN A C 1
ATOM 3420 O O . ASN A 1 435 ? -4.797 -13.030 4.769 1.00 78.44 435 ASN A O 1
ATOM 3424 N N . ILE A 1 436 ? -5.091 -15.244 4.750 1.00 84.12 436 ILE A N 1
ATOM 3425 C CA . ILE A 1 436 ? -6.554 -15.195 4.900 1.00 84.12 436 ILE A CA 1
ATOM 3426 C C . ILE A 1 436 ? -7.037 -14.682 6.268 1.00 84.12 436 ILE A C 1
ATOM 3428 O O . ILE A 1 436 ? -8.238 -14.541 6.489 1.00 84.12 436 ILE A O 1
ATOM 3432 N N . LYS A 1 437 ? -6.130 -14.402 7.216 1.00 78.88 437 LYS A N 1
ATOM 3433 C CA . LYS A 1 437 ? -6.508 -14.012 8.585 1.00 78.88 437 LYS A CA 1
ATOM 3434 C C . LYS A 1 437 ? -7.303 -12.716 8.625 1.00 78.88 437 LYS A C 1
ATOM 3436 O O . LYS A 1 437 ? -8.239 -12.630 9.408 1.00 78.88 437 LYS A O 1
ATOM 3441 N N . GLY A 1 438 ? -6.948 -11.740 7.787 1.00 80.62 438 GLY A N 1
ATOM 3442 C CA . GLY A 1 438 ? -7.687 -10.480 7.696 1.00 80.62 438 GLY A CA 1
ATOM 3443 C C . GLY A 1 438 ? -9.154 -10.717 7.331 1.00 80.62 438 GLY A C 1
ATOM 3444 O O . GLY A 1 438 ? -10.043 -10.258 8.039 1.00 80.62 438 GLY A O 1
ATOM 3445 N N . HIS A 1 439 ? -9.406 -11.537 6.306 1.00 87.38 439 HIS A N 1
ATOM 3446 C CA . HIS A 1 439 ? -10.760 -11.922 5.894 1.00 87.38 439 HIS A CA 1
ATOM 3447 C C . HIS A 1 439 ? -11.538 -12.637 7.010 1.00 87.38 439 HIS A C 1
ATOM 3449 O O . HIS A 1 439 ? -12.693 -12.303 7.275 1.00 87.38 439 HIS A O 1
ATOM 3455 N N . VAL A 1 440 ? -10.901 -13.589 7.704 1.00 86.31 440 VAL A N 1
ATOM 3456 C CA . VAL A 1 440 ? -11.532 -14.303 8.828 1.00 86.31 440 VAL A CA 1
ATOM 3457 C C . VAL A 1 440 ? -11.905 -13.338 9.952 1.00 86.31 440 VAL A C 1
ATOM 3459 O O . VAL A 1 440 ? -13.024 -13.405 10.449 1.00 86.31 440 VAL A O 1
ATOM 3462 N N . LEU A 1 441 ? -11.011 -12.416 10.325 1.00 84.44 441 LEU A N 1
ATOM 3463 C CA . LEU A 1 441 ? -11.286 -11.426 11.369 1.00 84.44 441 LEU A CA 1
ATOM 3464 C C . LEU A 1 441 ? -12.449 -10.504 10.994 1.00 84.44 441 LEU A C 1
ATOM 3466 O O . LEU A 1 441 ? -13.324 -10.281 11.826 1.00 84.44 441 LEU A O 1
ATOM 3470 N N . LEU A 1 442 ? -12.504 -10.029 9.746 1.00 88.00 442 LEU A N 1
ATOM 3471 C CA . LEU A 1 442 ? -13.615 -9.209 9.254 1.00 88.00 442 LEU A CA 1
ATOM 3472 C C . LEU A 1 442 ? -14.944 -9.972 9.287 1.00 88.00 442 LEU A C 1
ATOM 3474 O O . LEU A 1 442 ? -15.947 -9.444 9.768 1.00 88.00 442 LEU A O 1
ATOM 3478 N N . CYS A 1 443 ? -14.955 -11.230 8.837 1.00 89.94 443 CYS A N 1
ATOM 3479 C CA . CYS A 1 443 ? -16.149 -12.072 8.885 1.00 89.94 443 CYS A CA 1
ATOM 3480 C C . CYS A 1 443 ? -16.632 -12.306 10.319 1.00 89.94 443 CYS A C 1
ATOM 3482 O O . CYS A 1 443 ? -17.830 -12.190 10.585 1.00 89.94 443 CYS A O 1
ATOM 3484 N N . SER A 1 444 ? -15.712 -12.609 11.237 1.00 86.50 444 SER A N 1
ATOM 3485 C CA . SER A 1 444 ? -16.028 -12.821 12.649 1.00 86.50 444 SER A CA 1
ATOM 3486 C C . SER A 1 444 ? -16.555 -11.547 13.306 1.00 86.50 444 SER A C 1
ATOM 3488 O O . SER A 1 444 ? -17.563 -11.603 14.006 1.00 86.50 444 SER A O 1
ATOM 3490 N N . ALA A 1 445 ? -15.931 -10.393 13.049 1.00 86.31 445 ALA A N 1
ATOM 3491 C CA . ALA A 1 445 ? -16.386 -9.113 13.584 1.00 86.31 445 ALA A CA 1
ATOM 3492 C C . ALA A 1 445 ? -17.788 -8.756 13.070 1.00 86.31 445 ALA A C 1
ATOM 3494 O O . ALA A 1 445 ? -18.678 -8.452 13.861 1.00 86.31 445 ALA A O 1
ATOM 3495 N N . ALA A 1 446 ? -18.030 -8.890 11.763 1.00 88.94 446 ALA A N 1
ATOM 3496 C CA . ALA A 1 446 ? -19.347 -8.665 11.168 1.00 88.94 446 ALA A CA 1
ATOM 3497 C C . ALA A 1 446 ? -20.415 -9.640 11.701 1.00 88.94 446 ALA A C 1
ATOM 3499 O O . ALA A 1 446 ? -21.590 -9.289 11.805 1.00 88.94 446 ALA A O 1
ATOM 3500 N N . ALA A 1 447 ? -20.045 -10.885 12.016 1.00 87.81 447 ALA A N 1
ATOM 3501 C CA . ALA A 1 447 ? -20.949 -11.841 12.653 1.00 87.81 447 ALA A CA 1
ATOM 3502 C C . ALA A 1 447 ? -21.268 -11.440 14.099 1.00 87.81 447 ALA A C 1
ATOM 3504 O O . ALA A 1 447 ? -22.438 -11.437 14.470 1.00 87.81 447 ALA A O 1
ATOM 3505 N N . ARG A 1 448 ? -20.258 -11.038 14.882 1.00 84.00 448 ARG A N 1
ATOM 3506 C CA . ARG A 1 448 ? -20.431 -10.587 16.268 1.00 84.00 448 ARG A CA 1
ATOM 3507 C C . ARG A 1 448 ? -21.325 -9.352 16.357 1.00 84.00 448 ARG A C 1
ATOM 3509 O O . ARG A 1 448 ? -22.276 -9.370 17.125 1.00 84.00 448 ARG A O 1
ATOM 3516 N N . ILE A 1 449 ? -21.064 -8.331 15.538 1.00 85.75 449 ILE A N 1
ATOM 3517 C CA . ILE A 1 449 ? -21.867 -7.096 15.495 1.00 85.75 449 ILE A CA 1
ATOM 3518 C C . ILE A 1 449 ? -23.333 -7.421 15.178 1.00 85.75 449 ILE A C 1
ATOM 3520 O O . ILE A 1 449 ? -24.228 -6.941 15.865 1.00 85.75 449 ILE A O 1
ATOM 3524 N N . ARG A 1 450 ? -23.587 -8.280 14.178 1.00 83.94 450 ARG A N 1
ATOM 3525 C CA . ARG A 1 450 ? -24.954 -8.689 13.811 1.00 83.94 450 ARG A CA 1
ATOM 3526 C C . ARG A 1 450 ? -25.650 -9.477 14.915 1.00 83.94 450 ARG A C 1
ATOM 3528 O O . ARG A 1 450 ? -26.798 -9.176 15.211 1.00 83.94 450 ARG A O 1
ATOM 3535 N N . TRP A 1 451 ? -24.970 -10.461 15.504 1.00 80.00 451 TRP A N 1
ATOM 3536 C CA . TRP A 1 451 ? -25.547 -11.308 16.548 1.00 80.00 451 TRP A CA 1
ATOM 3537 C C . TRP A 1 451 ? -25.937 -10.487 17.776 1.00 80.00 451 TRP A C 1
ATOM 3539 O O . TRP A 1 451 ? -27.078 -10.565 18.217 1.00 80.00 451 TRP A O 1
ATOM 3549 N N . THR A 1 452 ? -25.038 -9.638 18.277 1.00 75.12 452 THR A N 1
ATOM 3550 C CA . THR A 1 452 ? -25.331 -8.865 19.487 1.00 75.12 452 THR A CA 1
ATOM 3551 C C . THR A 1 452 ? -26.376 -7.765 19.236 1.00 75.12 452 THR A C 1
ATOM 3553 O O . THR A 1 452 ? -27.187 -7.500 20.111 1.00 75.12 452 THR A O 1
ATOM 3556 N N . HIS A 1 453 ? -26.434 -7.182 18.030 1.00 70.94 453 HIS A N 1
ATOM 3557 C CA . HIS A 1 453 ? -27.476 -6.209 17.656 1.00 70.94 453 HIS A CA 1
ATOM 3558 C C . HIS A 1 453 ? -28.858 -6.851 17.388 1.00 70.94 453 HIS A C 1
ATOM 3560 O O . HIS A 1 453 ? -29.885 -6.182 17.470 1.00 70.94 453 HIS A O 1
ATOM 3566 N N . GLN A 1 454 ? -28.915 -8.129 16.993 1.00 65.06 454 GLN A N 1
ATOM 3567 C CA . GLN A 1 454 ? -30.181 -8.861 16.831 1.00 65.06 454 GLN A CA 1
ATOM 3568 C C . GLN A 1 454 ? -30.688 -9.423 18.164 1.00 65.06 454 GLN A C 1
ATOM 3570 O O . GLN A 1 454 ? -31.884 -9.333 18.424 1.00 65.06 454 GLN A O 1
ATOM 3575 N N . GLY A 1 455 ? -29.792 -9.914 19.027 1.00 54.25 455 GLY A N 1
ATOM 3576 C CA . GLY A 1 455 ? -30.140 -10.415 20.361 1.00 54.25 455 GLY A CA 1
ATOM 3577 C C . GLY A 1 455 ? -30.810 -9.363 21.253 1.00 54.25 455 GLY A C 1
ATOM 3578 O O . GLY A 1 455 ? -31.751 -9.688 21.968 1.00 54.25 455 GLY A O 1
ATOM 3579 N N . THR A 1 456 ? -30.443 -8.081 21.124 1.00 50.41 456 THR A N 1
ATOM 3580 C CA . THR A 1 456 ? -31.134 -6.973 21.811 1.00 50.41 456 THR A CA 1
ATOM 3581 C C . THR A 1 456 ? -32.565 -6.734 21.322 1.00 50.41 456 THR A C 1
ATOM 3583 O O . THR A 1 456 ? -33.360 -6.165 22.063 1.00 50.41 456 THR A O 1
ATOM 3586 N N . LYS A 1 457 ? -32.938 -7.162 20.106 1.00 47.38 457 LYS A N 1
ATOM 3587 C CA . LYS A 1 457 ? -34.329 -7.067 19.621 1.00 47.38 457 LYS A CA 1
ATOM 3588 C C . LYS A 1 457 ? -35.209 -8.218 20.103 1.00 47.38 457 LYS A C 1
ATOM 3590 O O . LYS A 1 457 ? -36.409 -8.014 20.256 1.00 47.38 457 LYS A O 1
ATOM 3595 N N . GLU A 1 458 ? -34.640 -9.399 20.328 1.00 42.62 458 GLU A N 1
ATOM 3596 C CA . GLU A 1 458 ? -35.390 -10.577 20.788 1.00 42.62 458 GLU A CA 1
ATOM 3597 C C . GLU A 1 458 ? -35.625 -10.561 22.310 1.00 42.62 458 GLU A C 1
ATOM 3599 O O . GLU A 1 458 ? -36.672 -11.017 22.760 1.00 42.62 458 GLU A O 1
ATOM 3604 N N . GLU A 1 459 ? -34.740 -9.941 23.102 1.00 40.91 459 GLU A N 1
ATOM 3605 C CA . GLU A 1 459 ? -34.916 -9.790 24.561 1.00 40.91 459 GLU A CA 1
ATOM 3606 C C . GLU A 1 459 ? -35.906 -8.677 24.977 1.00 40.91 459 GLU A C 1
ATOM 3608 O O . GLU A 1 459 ? -36.284 -8.589 26.144 1.00 40.91 459 GLU A O 1
ATOM 3613 N N . LEU A 1 460 ? -36.384 -7.852 24.036 1.00 38.22 460 LEU A N 1
ATOM 3614 C CA . LEU A 1 460 ? -37.385 -6.797 24.276 1.00 38.22 460 LEU A CA 1
ATOM 3615 C C . LEU A 1 460 ? -38.842 -7.250 24.056 1.00 38.22 460 LEU A C 1
ATOM 3617 O O . LEU A 1 460 ? -39.755 -6.431 24.165 1.00 38.22 460 LEU A O 1
ATOM 3621 N N . ILE A 1 461 ? -39.085 -8.535 23.776 1.00 38.12 461 ILE A N 1
ATOM 3622 C CA . ILE A 1 461 ? -40.438 -9.107 23.753 1.00 38.12 461 ILE A CA 1
ATOM 3623 C C . ILE A 1 461 ? -40.658 -9.870 25.070 1.00 38.12 461 ILE A C 1
ATOM 3625 O O . ILE A 1 461 ? -40.217 -11.016 25.186 1.00 38.12 461 ILE A O 1
ATOM 3629 N N . PRO A 1 462 ? -41.322 -9.283 26.086 1.00 38.00 462 PRO A N 1
ATOM 3630 C CA . PRO A 1 462 ? -41.721 -10.050 27.254 1.00 38.00 462 PRO A CA 1
ATOM 3631 C C . PRO A 1 462 ? -42.752 -11.110 26.839 1.00 38.00 462 PRO A C 1
ATOM 3633 O O . PRO A 1 462 ? -43.683 -10.830 26.090 1.00 38.00 462 PRO A O 1
ATOM 3636 N N . GLY A 1 463 ? -42.507 -12.325 27.333 1.00 39.97 463 GLY A N 1
ATOM 3637 C CA . GLY A 1 463 ? -43.226 -13.587 27.158 1.00 39.97 463 GLY A CA 1
ATOM 3638 C C . GLY A 1 463 ? -44.626 -13.587 26.539 1.00 39.97 463 GLY A C 1
ATOM 3639 O O . GLY A 1 463 ? -45.536 -12.920 27.011 1.00 39.97 463 GLY A O 1
ATOM 3640 N N . ASN A 1 464 ? -44.832 -14.541 25.631 1.00 29.09 464 ASN A N 1
ATOM 3641 C CA . ASN A 1 464 ? -46.064 -15.323 25.646 1.00 29.09 464 ASN A CA 1
ATOM 3642 C C . ASN A 1 464 ? -45.750 -16.699 26.239 1.00 29.09 464 ASN A C 1
ATOM 3644 O O . ASN A 1 464 ? -45.415 -17.648 25.536 1.00 29.09 464 ASN A O 1
A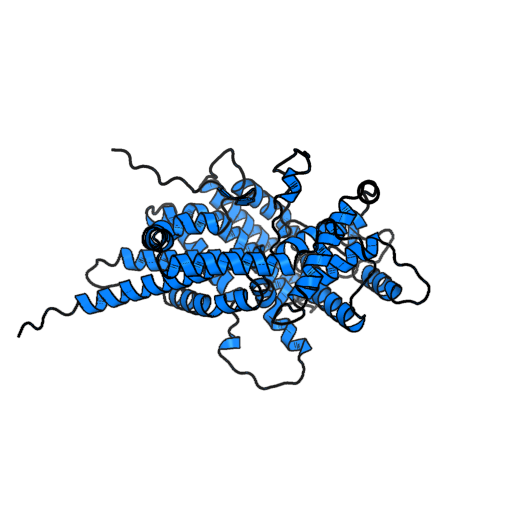TOM 3648 N N . THR A 1 465 ? -45.847 -16.785 27.565 1.00 38.22 465 THR A N 1
ATOM 3649 C CA . THR A 1 465 ? -46.342 -18.002 28.208 1.00 38.22 465 THR A CA 1
ATOM 3650 C C . THR A 1 465 ? -47.845 -18.072 27.965 1.00 38.22 465 THR A C 1
ATOM 3652 O O . THR A 1 465 ? -48.597 -17.246 28.486 1.00 38.22 465 THR A O 1
ATOM 3655 N N . SER A 1 466 ? -48.273 -19.046 27.171 1.00 35.91 466 SER A N 1
ATOM 3656 C CA . SER A 1 466 ? -49.593 -19.686 27.212 1.00 35.91 466 SER A CA 1
ATOM 3657 C C . SER A 1 466 ? -49.439 -21.074 26.617 1.00 35.91 466 SER A C 1
ATOM 3659 O O . SER A 1 466 ? -49.090 -21.134 25.416 1.00 35.91 466 SER A O 1
#

Organism: Paracoccidioides brasiliensis (NCBI:txid121759)

Sequence (466 aa):
MVGEARAISQSVLRKSRLFGQSHWINGAKQFLRDLLDIVEPHIQHGSKASSSMKRCKRLAKATKAQWAPPWPPPPTSKLPPKSVADILVACYLRTTETVYRPLHAPSFRKDYEAVWAAGLTPDTAFLVQLKLILEIGAATYDKQFSLRTSAVRWVHETQTCISDPEFKTRLNLQSLQTNALLLIARQKAGQDPYSEQQSIRGCHRDPEALIPSHLVIFNDDQLMVGDALPVPDDTLDLRATFPIRLMITEFLNNFGSCGTYEETLRLGGSLRAVVYKELCQNLQRHISRAGLSPSRFQIQVVDFIMIRYMSALHVPFFIPALHETTYTFSHKIVIEMSLKIWRAVWPSSQLIPTPPHDNAILRLDEDDLVRLTISGSEFFGTATMQANLVAATTLMSQVQVESGLSPAPLRSDLLAAINDAKSWSPGCIEVGETNIKGHVLLCSAAARIRWTHQGTKEELIPGNTS

Foldseek 3Di:
DDDDPPDLQQWDDDQNDTRFSLFLVSVCCLLCVVLCVVCVCCLPPPHPNVVVVVVLVVVLVVLVVLQADPPQDDQDLDDDPPVLLVQLLVLLCLFVCQAAVLAPVVVLVVLVVVSPDPPDDRDSLNSLLSLLSSLLSLLLSDLQSPCLSSSNNSLSSSVVVCVDPVNVVDPDSSNLSSVLSSLSSVLLNLDDPDDCVVVVPPDDDDPPPCPHSLLRHDDPVVNDPDDDDDDPPLHQHSPLQNVLLVVLVCQRRVNVDDRDPVVLVVSLVVLVVSCVPRGVVVQVVSCVPPVHHRAPNNVLVSVLVSLSSNLSSLSSCCSVVLPDVVSVVSVVSNLVSLLSLLPSQQDPCVVDDDDDDPCPPVVSRPHSLNSSLLSRRNVSVRSNLSSLSSLLSVLLSLLVVQPDPDRDDGDVSSLVSLVSCLVSLVSSVSSPDSPCVSNVSSVSSNVSSVVSVVVVVVVPDPDDDD